Protein AF-0000000073450781 (afdb_homodimer)

Solvent-accessible surface area (backbone atoms only — not comparable to full-atom values): 22235 Å² total; per-residue (Å²): 131,86,70,31,34,36,32,37,20,53,46,70,41,28,37,28,31,41,46,32,29,33,75,70,70,45,52,30,36,38,30,20,62,45,60,67,47,31,59,68,44,42,84,43,24,74,39,59,40,73,42,83,59,77,44,72,66,52,40,57,73,73,46,50,82,68,32,46,35,39,35,38,29,43,71,89,43,60,67,59,40,52,51,40,51,47,51,42,53,73,66,58,37,76,34,39,35,34,50,43,84,46,73,68,52,39,52,53,42,51,72,71,58,53,71,38,78,40,40,42,36,44,55,41,20,38,50,50,38,49,32,63,69,55,77,37,54,45,58,81,37,57,37,44,98,53,28,31,40,41,75,41,69,34,28,73,82,40,37,79,34,30,44,51,75,63,30,46,46,82,74,37,58,22,36,67,49,26,38,37,48,95,91,39,75,42,66,58,56,52,51,78,39,68,35,44,58,69,24,34,34,32,35,37,29,38,50,70,29,44,51,51,41,54,59,67,40,90,130,84,69,31,34,35,30,38,19,52,44,70,41,29,36,28,31,42,46,31,28,33,76,70,70,44,50,30,34,38,30,20,60,47,61,67,45,31,60,69,44,42,84,44,23,76,41,59,42,71,43,84,60,80,43,70,68,51,41,58,72,73,45,50,83,69,31,45,33,38,36,39,28,42,74,91,42,60,67,61,41,52,51,40,52,46,51,42,52,74,66,57,39,76,34,40,35,34,55,41,83,45,72,68,53,40,51,53,42,51,72,72,58,53,70,39,78,38,42,43,36,43,55,41,21,38,51,49,36,50,29,63,70,56,76,36,56,46,59,80,38,56,37,44,100,55,29,30,40,41,77,41,68,34,27,72,82,41,37,77,34,29,43,51,75,64,30,46,46,81,74,36,57,22,37,66,47,26,38,36,48,97,91,39,76,41,67,58,56,52,51,79,39,68,35,43,58,67,24,34,32,33,33,37,29,38,49,72,29,44,50,51,40,54,59,68,42,91

Foldseek 3Di:
DQAEEEEEACPPVSVVVLQVCLVVVGAYEYEEQDPVSQVVSCVRHPYYDHDPADDPVVCVVVPLVRHQEYEYEHPPCLVRQLRNQLSSVVSPRNAYEYEADDDVSVVSCVVSPHPYYDDPVVVVVVQVCCCVVVVDPDGWAPPDPFKTKDKAFQAPLQAFAFCLRVVLCVPLVKDFQWKDDPNDIDGRDDRGDGDHGRIITTIIGTPVSVVVCNVVRD/DQAEEEEEACPPVSVVVLQVCLVVVGAYEYEEQDPVSQVVSCVRHPYYDHDPADDPVVCVVVPLVRHQEYEYEHDPCLVRQLVNQLSSVVSPRNAYEYEADDDVSVVSSVVSPHPYYDDPVVVVVVQVCCCVVVVDPDGWAPPDPFKTKDKAFFAPLQAFAFCLRVVLCVPQVKDFQWKDDPNDIDGRDDRGDGDHGRIITTIIGTPVSVVVCNVVRD

Structure (mmCIF, N/CA/C/O backbone):
data_AF-0000000073450781-model_v1
#
loop_
_entity.id
_entity.type
_entity.pdbx_description
1 polymer 'K+ transporter subunit peripherally bound to the cytoplasmic membrane'
#
loop_
_atom_site.group_PDB
_atom_site.id
_atom_site.type_symbol
_atom_site.label_atom_id
_atom_site.label_alt_id
_atom_site.label_comp_id
_atom_site.label_asym_id
_atom_site.label_entity_id
_atom_site.label_seq_id
_atom_site.pdbx_PDB_ins_code
_atom_site.Cartn_x
_atom_site.Cartn_y
_atom_site.Cartn_z
_atom_site.occupancy
_atom_site.B_iso_or_equiv
_atom_site.auth_seq_id
_atom_site.auth_comp_id
_atom_site.auth_asym_id
_atom_site.auth_atom_id
_atom_site.pdbx_PDB_model_num
ATOM 1 N N . MET A 1 1 ? -25.062 7.363 -5.98 1 47.47 1 MET A N 1
ATOM 2 C CA . MET A 1 1 ? -25.375 5.957 -6.227 1 47.47 1 MET A CA 1
ATOM 3 C C . MET A 1 1 ? -24.188 5.066 -5.875 1 47.47 1 MET A C 1
ATOM 5 O O . MET A 1 1 ? -23.047 5.504 -5.938 1 47.47 1 MET A O 1
ATOM 9 N N . GLN A 1 2 ? -24.422 3.912 -5.168 1 66.62 2 GLN A N 1
ATOM 10 C CA . GLN A 1 2 ? -23.359 3.025 -4.719 1 66.62 2 GLN A CA 1
ATOM 11 C C . GLN A 1 2 ? -22.578 2.459 -5.902 1 66.62 2 GLN A C 1
ATOM 13 O O . GLN A 1 2 ? -23.172 2.016 -6.887 1 66.62 2 GLN A O 1
ATOM 18 N N . LYS A 1 3 ? -21.344 2.703 -6.012 1 81.88 3 LYS A N 1
ATOM 19 C CA . LYS A 1 3 ? -20.516 2.217 -7.113 1 81.88 3 LYS A CA 1
ATOM 20 C C . LYS A 1 3 ? -20.562 0.693 -7.203 1 81.88 3 LYS A C 1
ATOM 22 O O . LYS A 1 3 ? -20.75 0.012 -6.191 1 81.88 3 LYS A O 1
ATOM 27 N N . SER A 1 4 ? -20.656 0.251 -8.461 1 90.31 4 SER A N 1
ATOM 28 C CA . SER A 1 4 ? -20.688 -1.185 -8.719 1 90.31 4 SER A CA 1
ATOM 29 C C . SER A 1 4 ? -19.312 -1.693 -9.18 1 90.31 4 SER A C 1
ATOM 31 O O . SER A 1 4 ? -18.641 -1.043 -9.977 1 90.31 4 SER A O 1
ATOM 33 N N . TYR A 1 5 ? -18.984 -2.861 -8.617 1 95.25 5 TYR A N 1
ATOM 34 C CA . TYR A 1 5 ? -17.672 -3.43 -8.906 1 95.25 5 TYR A CA 1
ATOM 35 C C . TYR A 1 5 ? -17.812 -4.84 -9.477 1 95.25 5 TYR A C 1
ATOM 37 O O . TYR A 1 5 ? -18.734 -5.578 -9.117 1 95.25 5 TYR A O 1
ATOM 45 N N . ALA A 1 6 ? -16.891 -5.145 -10.398 1 96.44 6 ALA A N 1
ATOM 46 C CA . ALA A 1 6 ? -16.781 -6.504 -10.93 1 96.44 6 ALA A CA 1
ATOM 47 C C . ALA A 1 6 ? -15.344 -7.004 -10.883 1 96.44 6 ALA A C 1
ATOM 49 O O . ALA A 1 6 ? -14.406 -6.25 -11.172 1 96.44 6 ALA A O 1
ATOM 50 N N . VAL A 1 7 ? -15.188 -8.266 -10.477 1 97.44 7 VAL A N 1
ATOM 51 C CA . VAL A 1 7 ? -13.859 -8.883 -10.422 1 97.44 7 VAL A CA 1
ATOM 52 C C . VAL A 1 7 ? -13.836 -10.125 -11.305 1 97.44 7 VAL A C 1
ATOM 54 O O . VAL A 1 7 ? -14.547 -11.102 -11.039 1 97.44 7 VAL A O 1
ATOM 57 N N . PHE A 1 8 ? -12.977 -10.016 -12.375 1 97.12 8 PHE A N 1
ATOM 58 C CA . PHE A 1 8 ? -12.773 -11.148 -13.266 1 97.12 8 PHE A CA 1
ATOM 59 C C . PHE A 1 8 ? -11.547 -11.953 -12.844 1 97.12 8 PHE A C 1
ATOM 61 O O . PHE A 1 8 ? -10.414 -11.477 -12.945 1 97.12 8 PHE A O 1
ATOM 68 N N . GLY A 1 9 ? -11.75 -13.211 -12.484 1 96.25 9 GLY A N 1
ATOM 69 C CA . GLY A 1 9 ? -10.695 -14.023 -11.906 1 96.25 9 GLY A CA 1
ATOM 70 C C . GLY A 1 9 ? -10.688 -14 -10.391 1 96.25 9 GLY A C 1
ATOM 71 O O . GLY A 1 9 ? -10.359 -12.977 -9.781 1 96.25 9 GLY A O 1
ATOM 72 N N . LEU A 1 10 ? -10.992 -15.156 -9.844 1 96.5 10 LEU A N 1
ATOM 73 C CA . LEU A 1 10 ? -11.125 -15.211 -8.391 1 96.5 10 LEU A CA 1
ATOM 74 C C . LEU A 1 10 ? -10 -16.031 -7.77 1 96.5 10 LEU A C 1
ATOM 76 O O . LEU A 1 10 ? -10.25 -16.891 -6.922 1 96.5 10 LEU A O 1
ATOM 80 N N . GLY A 1 11 ? -8.844 -15.727 -8.289 1 93.69 11 GLY A N 1
ATOM 81 C CA . GLY A 1 11 ? -7.652 -16.281 -7.656 1 93.69 11 GLY A CA 1
ATOM 82 C C . GLY A 1 11 ? -7.273 -15.562 -6.375 1 93.69 11 GLY A C 1
ATOM 83 O O . GLY A 1 11 ? -8.125 -14.969 -5.711 1 93.69 11 GLY A O 1
ATOM 84 N N . GLN A 1 12 ? -6.004 -15.602 -6.027 1 91.25 12 GLN A N 1
ATOM 85 C CA . GLN A 1 12 ? -5.52 -15.039 -4.77 1 91.25 12 GLN A CA 1
ATOM 86 C C . GLN A 1 12 ? -5.789 -13.539 -4.699 1 91.25 12 GLN A C 1
ATOM 88 O O . GLN A 1 12 ? -6.332 -13.047 -3.709 1 91.25 12 GLN A O 1
ATOM 93 N N . PHE A 1 13 ? -5.48 -12.93 -5.754 1 94.31 13 PHE A N 1
ATOM 94 C CA . PHE A 1 13 ? -5.664 -11.484 -5.746 1 94.31 13 PHE A CA 1
ATOM 95 C C . PHE A 1 13 ? -7.133 -11.117 -5.938 1 94.31 13 PHE A C 1
ATOM 97 O O . PHE A 1 13 ? -7.699 -10.367 -5.141 1 94.31 13 PHE A O 1
ATOM 104 N N . GLY A 1 14 ? -7.719 -11.641 -6.98 1 96.94 14 GLY A N 1
ATOM 105 C CA . GLY A 1 14 ? -9.117 -11.352 -7.238 1 96.94 14 GLY A CA 1
ATOM 106 C C . GLY A 1 14 ? -10.031 -11.734 -6.082 1 96.94 14 GLY A C 1
ATOM 107 O O . GLY A 1 14 ? -10.93 -10.977 -5.719 1 96.94 14 GLY A O 1
ATOM 108 N N . GLY A 1 15 ? -9.789 -12.898 -5.605 1 96.5 15 GLY A N 1
ATOM 109 C CA . GLY A 1 15 ? -10.539 -13.305 -4.43 1 96.5 15 GLY A CA 1
ATOM 110 C C . GLY A 1 15 ? -10.367 -12.367 -3.254 1 96.5 15 GLY A C 1
ATOM 111 O O . GLY A 1 15 ? -11.336 -12.039 -2.566 1 96.5 15 GLY A O 1
ATOM 112 N N . SER A 1 16 ? -9.188 -11.953 -3.029 1 95.5 16 SER A N 1
ATOM 113 C CA . SER A 1 16 ? -8.906 -11.016 -1.948 1 95.5 16 SER A CA 1
ATOM 114 C C . SER A 1 16 ? -9.602 -9.68 -2.182 1 95.5 16 SER A C 1
ATOM 116 O O . SER A 1 16 ? -10.039 -9.023 -1.231 1 95.5 16 SER A O 1
ATOM 118 N N . LEU A 1 17 ? -9.688 -9.258 -3.385 1 96.12 17 LEU A N 1
ATOM 119 C CA . LEU A 1 17 ? -10.414 -8.031 -3.715 1 96.12 17 LEU A CA 1
ATOM 120 C C . LEU A 1 17 ? -11.883 -8.148 -3.33 1 96.12 17 LEU A C 1
ATOM 122 O O . LEU A 1 17 ? -12.445 -7.234 -2.719 1 96.12 17 LEU A O 1
ATOM 126 N N . VAL A 1 18 ? -12.469 -9.266 -3.719 1 97.5 18 VAL A N 1
ATOM 127 C CA . VAL A 1 18 ? -13.867 -9.508 -3.406 1 97.5 18 VAL A CA 1
ATOM 128 C C . VAL A 1 18 ? -14.086 -9.414 -1.897 1 97.5 18 VAL A C 1
ATOM 130 O O . VAL A 1 18 ? -15.008 -8.727 -1.439 1 97.5 18 VAL A O 1
ATOM 133 N N . LYS A 1 19 ? -13.219 -10.047 -1.19 1 96.06 19 LYS A N 1
ATOM 134 C CA . LYS A 1 19 ? -13.32 -10.016 0.266 1 96.06 19 LYS A CA 1
ATOM 135 C C . LYS A 1 19 ? -13.148 -8.602 0.801 1 96.06 19 LYS A C 1
ATOM 137 O O . LYS A 1 19 ? -13.859 -8.188 1.725 1 96.06 19 LYS A O 1
ATOM 142 N N . ALA A 1 20 ? -12.234 -7.906 0.259 1 91.06 20 ALA A N 1
ATOM 143 C CA . ALA A 1 20 ? -11.961 -6.543 0.71 1 91.06 20 ALA A CA 1
ATOM 144 C C . ALA A 1 20 ? -13.148 -5.629 0.438 1 91.06 20 ALA A C 1
ATOM 146 O O . ALA A 1 20 ? -13.523 -4.82 1.29 1 91.06 20 ALA A O 1
ATOM 147 N N . PHE A 1 21 ? -13.773 -5.695 -0.706 1 92.12 21 PHE A N 1
ATOM 148 C CA . PHE A 1 21 ? -14.953 -4.891 -1.027 1 92.12 21 PHE A CA 1
ATOM 149 C C . PHE A 1 21 ? -16.125 -5.25 -0.117 1 92.12 21 PHE A C 1
ATOM 151 O O . PHE A 1 21 ? -16.844 -4.371 0.348 1 92.12 21 PHE A O 1
ATOM 158 N N . HIS A 1 22 ? -16.25 -6.539 0.07 1 93.69 22 HIS A N 1
ATOM 159 C CA . HIS A 1 22 ? -17.281 -7.008 0.983 1 93.69 22 HIS A CA 1
ATOM 160 C C . HIS A 1 22 ? -17.109 -6.395 2.369 1 93.69 22 HIS A C 1
ATOM 162 O O . HIS A 1 22 ? -18.094 -5.922 2.965 1 93.69 22 HIS A O 1
ATOM 168 N N . ALA A 1 23 ? -15.914 -6.453 2.863 1 86.62 23 ALA A N 1
ATOM 169 C CA . ALA A 1 23 ? -15.602 -5.918 4.188 1 86.62 23 ALA A CA 1
ATOM 170 C C . ALA A 1 23 ? -15.938 -4.434 4.27 1 86.62 23 ALA A C 1
ATOM 172 O O . ALA A 1 23 ? -16.25 -3.922 5.348 1 86.62 23 ALA A O 1
ATOM 173 N N . LYS A 1 24 ? -15.945 -3.787 3.148 1 77.94 24 LYS A N 1
ATOM 174 C CA . LYS A 1 24 ? -16.25 -2.357 3.092 1 77.94 24 LYS A CA 1
ATOM 175 C C . LYS A 1 24 ? -17.719 -2.117 2.82 1 77.94 24 LYS A C 1
ATOM 177 O O . LYS A 1 24 ? -18.156 -0.969 2.709 1 77.94 24 LYS A O 1
ATOM 182 N N . GLY A 1 25 ? -18.438 -3.139 2.572 1 87.31 25 GLY A N 1
ATOM 183 C CA . GLY A 1 25 ? -19.859 -3.051 2.334 1 87.31 25 GLY A CA 1
ATOM 184 C C . GLY A 1 25 ? -20.219 -2.693 0.902 1 87.31 25 GLY A C 1
ATOM 185 O O . GLY A 1 25 ? -21.328 -2.229 0.623 1 87.31 25 GLY A O 1
ATOM 186 N N . ALA A 1 26 ? -19.297 -2.871 0.037 1 87.44 26 ALA A N 1
ATOM 187 C CA . ALA A 1 26 ? -19.531 -2.547 -1.369 1 87.44 26 ALA A CA 1
ATOM 188 C C . ALA A 1 26 ? -20.078 -3.75 -2.129 1 87.44 26 ALA A C 1
ATOM 190 O O . ALA A 1 26 ? -19.75 -4.895 -1.814 1 87.44 26 ALA A O 1
ATOM 191 N N . GLU A 1 27 ? -20.859 -3.471 -3.113 1 91.38 27 GLU A N 1
ATOM 192 C CA . GLU A 1 27 ? -21.375 -4.531 -3.979 1 91.38 27 GLU A CA 1
ATOM 193 C C . GLU A 1 27 ? -20.328 -4.941 -5.02 1 91.38 27 GLU A C 1
ATOM 195 O O . GLU A 1 27 ? -19.766 -4.09 -5.711 1 91.38 27 GLU A O 1
ATOM 200 N N . VAL A 1 28 ? -20.203 -6.258 -5.074 1 95.69 28 VAL A N 1
ATOM 201 C CA . VAL A 1 28 ? -19.156 -6.723 -5.996 1 95.69 28 VAL A CA 1
ATOM 202 C C . VAL A 1 28 ? -19.625 -7.992 -6.699 1 95.69 28 VAL A C 1
ATOM 204 O O . VAL A 1 28 ? -20.25 -8.867 -6.078 1 95.69 28 VAL A O 1
ATOM 207 N N . LEU A 1 29 ? -19.438 -7.992 -8 1 96.25 29 LEU A N 1
ATOM 208 C CA . LEU A 1 29 ? -19.688 -9.156 -8.844 1 96.25 29 LEU A CA 1
ATOM 209 C C . LEU A 1 29 ? -18.391 -9.93 -9.086 1 96.25 29 LEU A C 1
ATOM 211 O O . LEU A 1 29 ? -17.391 -9.352 -9.508 1 96.25 29 LEU A O 1
ATOM 215 N N . GLY A 1 30 ? -18.438 -11.242 -8.711 1 96.69 30 GLY A N 1
ATOM 216 C CA . GLY A 1 30 ? -17.281 -12.094 -8.953 1 96.69 30 GLY A CA 1
ATOM 217 C C . GLY A 1 30 ? -17.5 -13.078 -10.094 1 96.69 30 GLY A C 1
ATOM 218 O O . GLY A 1 30 ? -18.531 -13.734 -10.172 1 96.69 30 GLY A O 1
ATOM 219 N N . ILE A 1 31 ? -16.484 -13.133 -11.008 1 96.31 31 ILE A N 1
ATOM 220 C CA . ILE A 1 31 ? -16.594 -14.023 -12.156 1 96.31 31 ILE A CA 1
ATOM 221 C C . ILE A 1 31 ? -15.352 -14.914 -12.242 1 96.31 31 ILE A C 1
ATOM 223 O O . ILE A 1 31 ? -14.227 -14.438 -12.086 1 96.31 31 ILE A O 1
ATOM 227 N N . ASP A 1 32 ? -15.555 -16.219 -12.43 1 95.88 32 ASP A N 1
ATOM 228 C CA . ASP A 1 32 ? -14.461 -17.156 -12.633 1 95.88 32 ASP A CA 1
ATOM 229 C C . ASP A 1 32 ? -14.93 -18.375 -13.422 1 95.88 32 ASP A C 1
ATOM 231 O O . ASP A 1 32 ? -16.125 -18.688 -13.438 1 95.88 32 ASP A O 1
ATOM 235 N N . LYS A 1 33 ? -13.969 -18.969 -14.039 1 93.94 33 LYS A N 1
ATOM 236 C CA . LYS A 1 33 ? -14.297 -20.188 -14.766 1 93.94 33 LYS A CA 1
ATOM 237 C C . LYS A 1 33 ? -14.367 -21.391 -13.828 1 93.94 33 LYS A C 1
ATOM 239 O O . LYS A 1 33 ? -14.984 -22.406 -14.164 1 93.94 33 LYS A O 1
ATOM 244 N N . SER A 1 34 ? -13.703 -21.297 -12.734 1 95 34 SER A N 1
ATOM 245 C CA . SER A 1 34 ? -13.68 -22.391 -11.766 1 95 34 SER A CA 1
ATOM 246 C C . SER A 1 34 ? -14.906 -22.359 -10.867 1 95 34 SER A C 1
ATOM 248 O O . SER A 1 34 ? -15.086 -21.422 -10.086 1 95 34 SER A O 1
ATOM 250 N N . GLU A 1 35 ? -15.664 -23.406 -10.867 1 95 35 GLU A N 1
ATOM 251 C CA . GLU A 1 35 ? -16.828 -23.516 -10 1 95 35 GLU A CA 1
ATOM 252 C C . GLU A 1 35 ? -16.438 -23.5 -8.531 1 95 35 GLU A C 1
ATOM 254 O O . GLU A 1 35 ? -17.156 -22.953 -7.688 1 95 35 GLU A O 1
ATOM 259 N N . GLU A 1 36 ? -15.367 -24.078 -8.312 1 96.19 36 GLU A N 1
ATOM 260 C CA . GLU A 1 36 ? -14.859 -24.125 -6.941 1 96.19 36 GLU A CA 1
ATOM 261 C C . GLU A 1 36 ? -14.602 -22.719 -6.398 1 96.19 36 GLU A C 1
ATOM 263 O O . GLU A 1 36 ? -15.008 -22.406 -5.277 1 96.19 36 GLU A O 1
ATOM 268 N N . LYS A 1 37 ? -14.023 -21.938 -7.195 1 95.12 37 LYS A N 1
ATOM 269 C CA . LYS A 1 37 ? -13.711 -20.578 -6.777 1 95.12 37 LYS A CA 1
ATOM 270 C C . LYS A 1 37 ? -14.977 -19.734 -6.656 1 95.12 37 LYS A C 1
ATOM 272 O O . LYS A 1 37 ? -15.125 -18.953 -5.707 1 95.12 37 LYS A O 1
ATOM 277 N N . VAL A 1 38 ? -15.844 -19.891 -7.605 1 96.31 38 VAL A N 1
ATOM 278 C CA . VAL A 1 38 ? -17.109 -19.172 -7.586 1 96.31 38 VAL A CA 1
ATOM 279 C C . VAL A 1 38 ? -17.859 -19.484 -6.289 1 96.31 38 VAL A C 1
ATOM 281 O O . VAL A 1 38 ? -18.375 -18.578 -5.629 1 96.31 38 VAL A O 1
ATOM 284 N N . ASN A 1 39 ? -17.844 -20.719 -5.93 1 96.31 39 ASN A N 1
ATOM 285 C CA . ASN A 1 39 ? -18.531 -21.141 -4.715 1 96.31 39 ASN A CA 1
ATOM 286 C C . ASN A 1 39 ? -17.844 -20.594 -3.465 1 96.31 39 ASN A C 1
ATOM 288 O O . ASN A 1 39 ? -18.516 -20.172 -2.52 1 96.31 39 ASN A O 1
ATOM 292 N N . GLU A 1 40 ? -16.625 -20.625 -3.512 1 95.56 40 GLU A N 1
ATOM 293 C CA . GLU A 1 40 ? -15.82 -20.172 -2.373 1 95.56 40 GLU A CA 1
ATOM 294 C C . GLU A 1 40 ? -16.109 -18.703 -2.037 1 95.56 40 GLU A C 1
ATOM 296 O O . GLU A 1 40 ? -16.219 -18.344 -0.864 1 95.56 40 GLU A O 1
ATOM 301 N N . TYR A 1 41 ? -16.297 -17.922 -3.055 1 96.56 41 TYR A N 1
ATOM 302 C CA . TYR A 1 41 ? -16.391 -16.484 -2.809 1 96.56 41 TYR A CA 1
ATOM 303 C C . TYR A 1 41 ? -17.828 -15.992 -2.908 1 96.56 41 TYR A C 1
ATOM 305 O O . TYR A 1 41 ? -18.094 -14.797 -2.785 1 96.56 41 TYR A O 1
ATOM 313 N N . SER A 1 42 ? -18.781 -16.922 -3.072 1 95.94 42 SER A N 1
ATOM 314 C CA . SER A 1 42 ? -20.203 -16.578 -3.193 1 95.94 42 SER A CA 1
ATOM 315 C C . SER A 1 42 ? -20.734 -15.945 -1.907 1 95.94 42 SER A C 1
ATOM 317 O O . SER A 1 42 ? -21.672 -15.156 -1.94 1 95.94 42 SER A O 1
ATOM 319 N N . THR A 1 43 ? -20.047 -16.219 -0.799 1 95.25 43 THR A N 1
ATOM 320 C CA . THR A 1 43 ? -20.484 -15.703 0.488 1 95.25 43 THR A CA 1
ATOM 321 C C . THR A 1 43 ? -20.031 -14.266 0.676 1 95.25 43 THR A C 1
ATOM 323 O O . THR A 1 43 ? -20.578 -13.539 1.51 1 95.25 43 THR A O 1
ATOM 326 N N . TYR A 1 44 ? -19.109 -13.898 -0.096 1 95.94 44 TYR A N 1
ATOM 327 C CA . TYR A 1 44 ? -18.547 -12.555 0.053 1 95.94 44 TYR A CA 1
ATOM 328 C C . TYR A 1 44 ? -19.031 -11.633 -1.057 1 95.94 44 TYR A C 1
ATOM 330 O O . TYR A 1 44 ? -19.266 -10.445 -0.83 1 95.94 44 TYR A O 1
ATOM 338 N N . ALA A 1 45 ? -19.266 -12.172 -2.176 1 95.56 45 ALA A N 1
ATOM 339 C CA . ALA A 1 45 ? -19.719 -11.391 -3.324 1 95.56 45 ALA A CA 1
ATOM 340 C C . ALA A 1 45 ? -21.234 -11.188 -3.289 1 95.56 45 ALA A C 1
ATOM 342 O O . ALA A 1 45 ? -21.969 -12.031 -2.77 1 95.56 45 ALA A O 1
ATOM 343 N N . THR A 1 46 ? -21.641 -10.055 -3.787 1 93.44 46 THR A N 1
ATOM 344 C CA . THR A 1 46 ? -23.062 -9.844 -3.955 1 93.44 46 THR A CA 1
ATOM 345 C C . THR A 1 46 ? -23.656 -10.859 -4.938 1 93.44 46 THR A C 1
ATOM 347 O O . THR A 1 46 ? -24.734 -11.398 -4.715 1 93.44 46 THR A O 1
ATOM 350 N N . TYR A 1 47 ? -22.891 -11.055 -6.023 1 93.12 47 TYR A N 1
ATOM 351 C CA . TYR A 1 47 ? -23.219 -12.062 -7.027 1 93.12 47 TYR A CA 1
ATOM 352 C C . TYR A 1 47 ? -21.953 -12.719 -7.578 1 93.12 47 TYR A C 1
ATOM 354 O O . TYR A 1 47 ? -20.891 -12.094 -7.629 1 93.12 47 TYR A O 1
ATOM 362 N N . THR A 1 48 ? -22.156 -13.984 -7.895 1 96.12 48 THR A N 1
ATOM 363 C CA . THR A 1 48 ? -21.062 -14.688 -8.562 1 96.12 48 THR A CA 1
ATOM 364 C C . THR A 1 48 ? -21.562 -15.398 -9.812 1 96.12 48 THR A C 1
ATOM 366 O O . THR A 1 48 ? -22.703 -15.859 -9.859 1 96.12 48 THR A O 1
ATOM 369 N N . ILE A 1 49 ? -20.734 -15.445 -10.82 1 94.69 49 ILE A N 1
ATOM 370 C CA . ILE A 1 49 ? -21.078 -16.109 -12.07 1 94.69 49 ILE A CA 1
ATOM 371 C C . ILE A 1 49 ? -19.938 -17.016 -12.516 1 94.69 49 ILE A C 1
ATOM 373 O O . ILE A 1 49 ? -18.781 -16.609 -12.484 1 94.69 49 ILE A O 1
ATOM 377 N N . CYS A 1 50 ? -20.266 -18.25 -12.797 1 94.88 50 CYS A N 1
ATOM 378 C CA . CYS A 1 50 ? -19.312 -19.156 -13.422 1 94.88 50 CYS A CA 1
ATOM 379 C C . CYS A 1 50 ? -19.344 -19.031 -14.938 1 94.88 50 CYS A C 1
ATOM 381 O O . CYS A 1 50 ? -20.344 -19.359 -15.57 1 94.88 50 CYS A O 1
ATOM 383 N N . ALA A 1 51 ? -18.25 -18.469 -15.469 1 89.81 51 ALA A N 1
ATOM 384 C CA . ALA A 1 51 ? -18.219 -18.266 -16.906 1 89.81 51 ALA A CA 1
ATOM 385 C C . ALA A 1 51 ? -16.891 -18.734 -17.5 1 89.81 51 ALA A C 1
ATOM 387 O O . ALA A 1 51 ? -15.82 -18.359 -17 1 89.81 51 ALA A O 1
ATOM 388 N N . ASN A 1 52 ? -16.828 -19.531 -18.422 1 77.75 52 ASN A N 1
ATOM 389 C CA . ASN A 1 52 ? -15.633 -20.078 -19.047 1 77.75 52 ASN A CA 1
ATOM 390 C C . ASN A 1 52 ? -14.977 -19.062 -19.969 1 77.75 52 ASN A C 1
ATOM 392 O O . ASN A 1 52 ? -13.75 -19.047 -20.109 1 77.75 52 ASN A O 1
ATOM 396 N N . ALA A 1 53 ? -15.969 -18.453 -20.656 1 68.19 53 ALA A N 1
ATOM 397 C CA . ALA A 1 53 ? -15.422 -17.469 -21.578 1 68.19 53 ALA A CA 1
ATOM 398 C C . ALA A 1 53 ? -15.992 -16.078 -21.297 1 68.19 53 ALA A C 1
ATOM 400 O O . ALA A 1 53 ? -17.141 -15.938 -20.891 1 68.19 53 ALA A O 1
ATOM 401 N N . VAL A 1 54 ? -15.016 -15.18 -21.359 1 78.81 54 VAL A N 1
ATOM 402 C CA . VAL A 1 54 ? -15.469 -13.797 -21.25 1 78.81 54 VAL A CA 1
ATOM 403 C C . VAL A 1 54 ? -15.57 -13.18 -22.641 1 78.81 54 VAL A C 1
ATOM 405 O O . VAL A 1 54 ? -14.633 -12.531 -23.109 1 78.81 54 VAL A O 1
ATOM 408 N N . ASP A 1 55 ? -16.672 -13.562 -23.328 1 87.25 55 ASP A N 1
ATOM 409 C CA . ASP A 1 55 ? -16.922 -12.938 -24.625 1 87.25 55 ASP A CA 1
ATOM 410 C C . ASP A 1 55 ? -17.984 -11.844 -24.5 1 87.25 55 ASP A C 1
ATOM 412 O O . ASP A 1 55 ? -18.516 -11.609 -23.406 1 87.25 55 ASP A O 1
ATOM 416 N N . GLU A 1 56 ? -18.141 -11.211 -25.609 1 89.88 56 GLU A N 1
ATOM 417 C CA . GLU A 1 56 ? -19.047 -10.062 -25.609 1 89.88 56 GLU A CA 1
ATOM 418 C C . GLU A 1 56 ? -20.438 -10.445 -25.141 1 89.88 56 GLU A C 1
ATOM 420 O O . GLU A 1 56 ? -21.062 -9.727 -24.359 1 89.88 56 GLU A O 1
ATOM 425 N N . LYS A 1 57 ? -20.859 -11.555 -25.625 1 89.38 57 LYS A N 1
ATOM 426 C CA . LYS A 1 57 ? -22.188 -12.023 -25.266 1 89.38 57 LYS A CA 1
ATOM 427 C C . LYS A 1 57 ? -22.312 -12.266 -23.766 1 89.38 57 LYS A C 1
ATOM 429 O O . LYS A 1 57 ? -23.281 -11.836 -23.141 1 89.38 57 LYS A O 1
ATOM 434 N N . THR A 1 58 ? -21.391 -12.922 -23.266 1 89.62 58 THR A N 1
ATOM 435 C CA . THR A 1 58 ? -21.359 -13.219 -21.844 1 89.62 58 THR A CA 1
ATOM 436 C C . THR A 1 58 ? -21.328 -11.938 -21.016 1 89.62 58 THR A C 1
ATOM 438 O O . THR A 1 58 ? -22.047 -11.805 -20.031 1 89.62 58 THR A O 1
ATOM 441 N N . LEU A 1 59 ? -20.578 -10.984 -21.406 1 91.88 59 LEU A N 1
ATOM 442 C CA . LEU A 1 59 ? -20.438 -9.719 -20.688 1 91.88 59 LEU A CA 1
ATOM 443 C C . LEU A 1 59 ? -21.734 -8.938 -20.703 1 91.88 59 LEU A C 1
ATOM 445 O O . LEU A 1 59 ? -22.125 -8.344 -19.703 1 91.88 59 LEU A O 1
ATOM 449 N N . LYS A 1 60 ? -22.375 -9 -21.828 1 90.38 60 LYS A N 1
ATOM 450 C CA . LYS A 1 60 ? -23.672 -8.328 -21.922 1 90.38 60 LYS A CA 1
ATOM 451 C C . LYS A 1 60 ? -24.688 -8.977 -21 1 90.38 60 LYS A C 1
ATOM 453 O O . LYS A 1 60 ? -25.453 -8.281 -20.328 1 90.38 60 LYS A O 1
ATOM 458 N N . GLN A 1 61 ? -24.641 -10.211 -20.953 1 87.75 61 GLN A N 1
ATOM 459 C CA . GLN A 1 61 ? -25.578 -10.969 -20.141 1 87.75 61 GLN A CA 1
ATOM 460 C C . GLN A 1 61 ? -25.391 -10.672 -18.656 1 87.75 61 GLN A C 1
ATOM 462 O O . GLN A 1 61 ? -26.344 -10.625 -17.891 1 87.75 61 GLN A O 1
ATOM 467 N N . ILE A 1 62 ? -24.219 -10.445 -18.266 1 86.38 62 ILE A N 1
ATOM 468 C CA . ILE A 1 62 ? -23.891 -10.227 -16.859 1 86.38 62 ILE A CA 1
ATOM 469 C C . ILE A 1 62 ? -24.219 -8.789 -16.484 1 86.38 62 ILE A C 1
ATOM 471 O O . ILE A 1 62 ? -24.344 -8.477 -15.289 1 86.38 62 ILE A O 1
ATOM 475 N N . GLY A 1 63 ? -24.438 -7.883 -17.422 1 88 63 GLY A N 1
ATOM 476 C CA . GLY A 1 63 ? -24.781 -6.496 -17.141 1 88 63 GLY A CA 1
ATOM 477 C C . GLY A 1 63 ? -23.562 -5.617 -16.906 1 88 63 GLY A C 1
ATOM 478 O O . GLY A 1 63 ? -23.547 -4.816 -15.977 1 88 63 GLY A O 1
ATOM 479 N N . ILE A 1 64 ? -22.594 -5.758 -17.719 1 90 64 ILE A N 1
ATOM 480 C CA . ILE A 1 64 ? -21.312 -5.07 -17.531 1 90 64 ILE A CA 1
ATOM 481 C C . ILE A 1 64 ? -21.516 -3.566 -17.703 1 90 64 ILE A C 1
ATOM 483 O O . ILE A 1 64 ? -20.703 -2.771 -17.219 1 90 64 ILE A O 1
ATOM 487 N N . ARG A 1 65 ? -22.609 -3.213 -18.391 1 88.12 65 ARG A N 1
ATOM 488 C CA . ARG A 1 65 ? -22.891 -1.808 -18.656 1 88.12 65 ARG A CA 1
ATOM 489 C C . ARG A 1 65 ? -23.156 -1.047 -17.359 1 88.12 65 ARG A C 1
ATOM 491 O O . ARG A 1 65 ? -23.031 0.177 -17.312 1 88.12 65 ARG A O 1
ATOM 498 N N . ASN A 1 66 ? -23.484 -1.742 -16.344 1 89.69 66 ASN A N 1
ATOM 499 C CA . ASN A 1 66 ? -23.828 -1.117 -15.078 1 89.69 66 ASN A CA 1
ATOM 500 C C . ASN A 1 66 ? -22.656 -1.142 -14.102 1 89.69 66 ASN A C 1
ATOM 502 O O . ASN A 1 66 ? -22.781 -0.736 -12.945 1 89.69 66 ASN A O 1
ATOM 506 N N . ILE A 1 67 ? -21.578 -1.57 -14.555 1 93.62 67 ILE A N 1
ATOM 507 C CA . ILE A 1 67 ? -20.391 -1.681 -13.703 1 93.62 67 ILE A CA 1
ATOM 508 C C . ILE A 1 67 ? -19.578 -0.399 -13.805 1 93.62 67 ILE A C 1
ATOM 510 O O . ILE A 1 67 ? -19.297 0.087 -14.898 1 93.62 67 ILE A O 1
ATOM 514 N N . ASP A 1 68 ? -19.219 0.096 -12.664 1 93.62 68 ASP A N 1
ATOM 515 C CA . ASP A 1 68 ? -18.438 1.323 -12.625 1 93.62 68 ASP A CA 1
ATOM 516 C C . ASP A 1 68 ? -16.938 1.014 -12.664 1 93.62 68 ASP A C 1
ATOM 518 O O . ASP A 1 68 ? -16.156 1.79 -13.203 1 93.62 68 ASP A O 1
ATOM 522 N N . HIS A 1 69 ? -16.547 -0.03 -12.016 1 95.25 69 HIS A N 1
ATOM 523 C CA . HIS A 1 69 ? -15.148 -0.395 -11.867 1 95.25 69 HIS A CA 1
ATOM 524 C C . HIS A 1 69 ? -14.953 -1.898 -12.031 1 95.25 69 HIS A C 1
ATOM 526 O O . HIS A 1 69 ? -15.477 -2.686 -11.242 1 95.25 69 HIS A O 1
ATOM 532 N N . ALA A 1 70 ? -14.148 -2.24 -13.055 1 97.12 70 ALA A N 1
ATOM 533 C CA . ALA A 1 70 ? -13.875 -3.652 -13.312 1 97.12 70 ALA A CA 1
ATOM 534 C C . ALA A 1 70 ? -12.414 -3.994 -13.023 1 97.12 70 ALA A C 1
ATOM 536 O O . ALA A 1 70 ? -11.516 -3.227 -13.367 1 97.12 70 ALA A O 1
ATOM 537 N N . PHE A 1 71 ? -12.234 -5.133 -12.391 1 97.69 71 PHE A N 1
ATOM 538 C CA . PHE A 1 71 ? -10.906 -5.664 -12.117 1 97.69 71 PHE A CA 1
ATOM 539 C C . PHE A 1 71 ? -10.68 -6.969 -12.875 1 97.69 71 PHE A C 1
ATOM 541 O O . PHE A 1 71 ? -11.477 -7.902 -12.758 1 97.69 71 PHE A O 1
ATOM 548 N N . VAL A 1 72 ? -9.586 -7.016 -13.656 1 97.69 72 VAL A N 1
ATOM 549 C CA . VAL A 1 72 ? -9.227 -8.234 -14.375 1 97.69 72 VAL A CA 1
ATOM 550 C C . VAL A 1 72 ? -7.992 -8.867 -13.742 1 97.69 72 VAL A C 1
ATOM 552 O O . VAL A 1 72 ? -6.906 -8.289 -13.773 1 97.69 72 VAL A O 1
ATOM 555 N N . SER A 1 73 ? -8.172 -10 -13.188 1 96.62 73 SER A N 1
ATOM 556 C CA . SER A 1 73 ? -7.09 -10.641 -12.445 1 96.62 73 SER A CA 1
ATOM 557 C C . SER A 1 73 ? -7 -12.125 -12.766 1 96.62 73 SER A C 1
ATOM 559 O O . SER A 1 73 ? -6.957 -12.961 -11.859 1 96.62 73 SER A O 1
ATOM 561 N N . PHE A 1 74 ? -6.773 -12.391 -14.055 1 90.19 74 PHE A N 1
ATOM 562 C CA . PHE A 1 74 ? -6.617 -13.781 -14.461 1 90.19 74 PHE A CA 1
ATOM 563 C C . PHE A 1 74 ? -5.195 -14.266 -14.203 1 90.19 74 PHE A C 1
ATOM 565 O O . PHE A 1 74 ? -4.246 -13.477 -14.258 1 90.19 74 PHE A O 1
ATOM 572 N N . GLY A 1 75 ? -4.977 -15.086 -13.336 1 78.12 75 GLY A N 1
ATOM 573 C CA . GLY A 1 75 ? -3.711 -15.727 -13.008 1 78.12 75 GLY A CA 1
ATOM 574 C C . GLY A 1 75 ? -2.771 -15.828 -14.195 1 78.12 75 GLY A C 1
ATOM 575 O O . GLY A 1 75 ? -2.434 -14.812 -14.82 1 78.12 75 GLY A O 1
ATOM 576 N N . ASP A 1 76 ? -2.617 -16.906 -14.688 1 82.62 76 ASP A N 1
ATOM 577 C CA . ASP A 1 76 ? -1.582 -17.219 -15.672 1 82.62 76 ASP A CA 1
ATOM 578 C C . ASP A 1 76 ? -2.143 -17.188 -17.094 1 82.62 76 ASP A C 1
ATOM 580 O O . ASP A 1 76 ? -1.43 -17.484 -18.047 1 82.62 76 ASP A O 1
ATOM 584 N N . ASP A 1 77 ? -3.354 -16.719 -17.281 1 91.75 77 ASP A N 1
ATOM 585 C CA . ASP A 1 77 ? -3.951 -16.688 -18.609 1 91.75 77 ASP A CA 1
ATOM 586 C C . ASP A 1 77 ? -3.875 -15.289 -19.219 1 91.75 77 ASP A C 1
ATOM 588 O O . ASP A 1 77 ? -4.859 -14.547 -19.188 1 91.75 77 ASP A O 1
ATOM 592 N N . ILE A 1 78 ? -2.805 -15.016 -19.828 1 93.12 78 ILE A N 1
ATOM 593 C CA . ILE A 1 78 ? -2.5 -13.695 -20.359 1 93.12 78 ILE A CA 1
ATOM 594 C C . ILE A 1 78 ? -3.475 -13.352 -21.484 1 93.12 78 ILE A C 1
ATOM 596 O O . ILE A 1 78 ? -3.961 -12.227 -21.578 1 93.12 78 ILE A O 1
ATOM 600 N N . GLU A 1 79 ? -3.73 -14.336 -22.312 1 92.5 79 GLU A N 1
ATOM 601 C CA . GLU A 1 79 ? -4.645 -14.102 -23.422 1 92.5 79 GLU A CA 1
ATOM 602 C C . GLU A 1 79 ? -6.023 -13.68 -22.922 1 92.5 79 GLU A C 1
ATOM 604 O O . GLU A 1 79 ? -6.582 -12.688 -23.406 1 92.5 79 GLU A O 1
ATOM 609 N N . ALA A 1 80 ? -6.551 -14.406 -22 1 94 80 ALA A N 1
ATOM 610 C CA . ALA A 1 80 ? -7.859 -14.078 -21.438 1 94 80 ALA A CA 1
ATOM 611 C C . ALA A 1 80 ? -7.852 -12.695 -20.797 1 94 80 ALA A C 1
ATOM 613 O O . ALA A 1 80 ? -8.836 -11.953 -20.875 1 94 80 ALA A O 1
ATOM 614 N N . SER A 1 81 ? -6.777 -12.383 -20.109 1 95.88 81 SER A N 1
ATOM 615 C CA . SER A 1 81 ? -6.637 -11.094 -19.453 1 95.88 81 SER A CA 1
ATOM 616 C C . SER A 1 81 ? -6.684 -9.945 -20.453 1 95.88 81 SER A C 1
ATOM 618 O O . SER A 1 81 ? -7.426 -8.984 -20.266 1 95.88 81 SER A O 1
ATOM 620 N N . ILE A 1 82 ? -5.984 -10.117 -21.562 1 96.19 82 ILE A N 1
ATOM 621 C CA . ILE A 1 82 ? -5.902 -9.094 -22.594 1 96.19 82 ILE A CA 1
ATOM 622 C C . ILE A 1 82 ? -7.262 -8.93 -23.281 1 96.19 82 ILE A C 1
ATOM 624 O O . ILE A 1 82 ? -7.766 -7.816 -23.422 1 96.19 82 ILE A O 1
ATOM 628 N N . LEU A 1 83 ? -7.859 -10.008 -23.609 1 95.19 83 LEU A N 1
ATOM 629 C CA . LEU A 1 83 ? -9.125 -9.984 -24.344 1 95.19 83 LEU A CA 1
ATOM 630 C C . LEU A 1 83 ? -10.234 -9.391 -23.484 1 95.19 83 LEU A C 1
ATOM 632 O O . LEU A 1 83 ? -11.016 -8.562 -23.953 1 95.19 83 LEU A O 1
ATOM 636 N N . THR A 1 84 ? -10.32 -9.82 -22.266 1 96 84 THR A N 1
ATOM 637 C CA . THR A 1 84 ? -11.344 -9.312 -21.359 1 96 84 THR A CA 1
ATOM 638 C C . THR A 1 84 ? -11.172 -7.809 -21.125 1 96 84 THR A C 1
ATOM 640 O O . THR A 1 84 ? -12.148 -7.055 -21.188 1 96 84 THR A O 1
ATOM 643 N N . SER A 1 85 ? -9.945 -7.402 -20.922 1 97 85 SER A N 1
ATOM 644 C CA . SER A 1 85 ? -9.68 -5.98 -20.719 1 97 85 SER A CA 1
ATOM 645 C C . SER A 1 85 ? -10.094 -5.164 -21.938 1 97 85 SER A C 1
ATOM 647 O O . SER A 1 85 ? -10.734 -4.121 -21.812 1 97 85 SER A O 1
ATOM 649 N N . LEU A 1 86 ? -9.719 -5.676 -23.078 1 96.75 86 LEU A N 1
ATOM 650 C CA . LEU A 1 86 ? -10.062 -5 -24.328 1 96.75 86 LEU A CA 1
ATOM 651 C C . LEU A 1 86 ? -11.578 -4.855 -24.469 1 96.75 86 LEU A C 1
ATOM 653 O O . LEU A 1 86 ? -12.078 -3.768 -24.781 1 96.75 86 LEU A O 1
ATOM 657 N N . LEU A 1 87 ? -12.297 -5.922 -24.25 1 96.44 87 LEU A N 1
ATOM 658 C CA . LEU A 1 87 ? -13.75 -5.918 -24.391 1 96.44 87 LEU A CA 1
ATOM 659 C C . LEU A 1 87 ? -14.391 -4.953 -23.406 1 96.44 87 LEU A C 1
ATOM 661 O O . LEU A 1 87 ? -15.328 -4.23 -23.75 1 96.44 87 LEU A O 1
ATOM 665 N N . LEU A 1 88 ? -13.93 -4.938 -22.203 1 96.75 88 LEU A N 1
ATOM 666 C CA . LEU A 1 88 ? -14.477 -4.051 -21.172 1 96.75 88 LEU A CA 1
ATOM 667 C C . LEU A 1 88 ? -14.297 -2.59 -21.562 1 96.75 88 LEU A C 1
ATOM 669 O O . LEU A 1 88 ? -15.211 -1.782 -21.406 1 96.75 88 LEU A O 1
ATOM 673 N N . ILE A 1 89 ? -13.141 -2.295 -22.078 1 96.56 89 ILE A N 1
ATOM 674 C CA . ILE A 1 89 ? -12.844 -0.933 -22.516 1 96.56 89 ILE A CA 1
ATOM 675 C C . ILE A 1 89 ? -13.75 -0.558 -23.672 1 96.56 89 ILE A C 1
ATOM 677 O O . ILE A 1 89 ? -14.367 0.511 -23.672 1 96.56 89 ILE A O 1
ATOM 681 N N . GLU A 1 90 ? -13.852 -1.438 -24.578 1 95.31 90 GLU A N 1
ATOM 682 C CA . GLU A 1 90 ? -14.664 -1.186 -25.75 1 95.31 90 GLU A CA 1
ATOM 683 C C . GLU A 1 90 ? -16.141 -1.014 -25.391 1 95.31 90 GLU A C 1
ATOM 685 O O . GLU A 1 90 ? -16.859 -0.259 -26.031 1 95.31 90 GLU A O 1
ATOM 690 N N . MET A 1 91 ? -16.531 -1.658 -24.391 1 95.5 91 MET A N 1
ATOM 691 C CA . MET A 1 91 ? -17.922 -1.614 -23.984 1 95.5 91 MET A CA 1
ATOM 692 C C . MET A 1 91 ? -18.188 -0.411 -23.078 1 95.5 91 MET A C 1
ATOM 694 O O . MET A 1 91 ? -19.328 -0.194 -22.641 1 95.5 91 MET A O 1
ATOM 698 N N . GLY A 1 92 ? -17.172 0.288 -22.703 1 95.06 92 GLY A N 1
ATOM 699 C CA . GLY A 1 92 ? -17.344 1.589 -22.078 1 95.06 92 GLY A CA 1
ATOM 700 C C . GLY A 1 92 ? -17.328 1.527 -20.562 1 95.06 92 GLY A C 1
ATOM 701 O O . GLY A 1 92 ? -17.859 2.412 -19.891 1 95.06 92 GLY A O 1
ATOM 702 N N . VAL A 1 93 ? -16.797 0.502 -19.969 1 95.88 93 VAL A N 1
ATOM 703 C CA . VAL A 1 93 ? -16.641 0.481 -18.516 1 95.88 93 VAL A CA 1
ATOM 704 C C . VAL A 1 93 ? -15.742 1.636 -18.078 1 95.88 93 VAL A C 1
ATOM 706 O O . VAL A 1 93 ? -14.633 1.804 -18.594 1 95.88 93 VAL A O 1
ATOM 709 N N . PRO A 1 94 ? -16.203 2.412 -17.141 1 94.75 94 PRO A N 1
ATOM 710 C CA . PRO A 1 94 ? -15.492 3.648 -16.812 1 94.75 94 PRO A CA 1
ATOM 711 C C . PRO A 1 94 ? -14.086 3.396 -16.281 1 94.75 94 PRO A C 1
ATOM 713 O O . PRO A 1 94 ? -13.156 4.141 -16.609 1 94.75 94 PRO A O 1
ATOM 716 N N . LYS A 1 95 ? -13.898 2.42 -15.422 1 94.38 95 LYS A N 1
ATOM 717 C CA . LYS A 1 95 ? -12.602 2.088 -14.836 1 94.38 95 LYS A CA 1
ATOM 718 C C . LYS A 1 95 ? -12.297 0.602 -15 1 94.38 95 LYS A C 1
ATOM 720 O O . LYS A 1 95 ? -13.055 -0.25 -14.531 1 94.38 95 LYS A O 1
ATOM 725 N N . VAL A 1 96 ? -11.195 0.404 -15.688 1 97.12 96 VAL A N 1
ATOM 726 C CA . VAL A 1 96 ? -10.711 -0.96 -15.883 1 97.12 96 VAL A CA 1
ATOM 727 C C . VAL A 1 96 ? -9.297 -1.095 -15.328 1 97.12 96 VAL A C 1
ATOM 729 O O . VAL A 1 96 ? -8.359 -0.494 -15.859 1 97.12 96 VAL A O 1
ATOM 732 N N . TRP A 1 97 ? -9.18 -1.864 -14.211 1 96.88 97 TRP A N 1
ATOM 733 C CA . TRP A 1 97 ? -7.891 -2.164 -13.602 1 96.88 97 TRP A CA 1
ATOM 734 C C . TRP A 1 97 ? -7.496 -3.617 -13.852 1 96.88 97 TRP A C 1
ATOM 736 O O . TRP A 1 97 ? -8.266 -4.535 -13.562 1 96.88 97 TRP A O 1
ATOM 746 N N . THR A 1 98 ? -6.281 -3.82 -14.367 1 97.81 98 THR A N 1
ATOM 747 C CA . THR A 1 98 ? -5.898 -5.176 -14.742 1 97.81 98 THR A CA 1
ATOM 748 C C . THR A 1 98 ? -4.566 -5.559 -14.109 1 97.81 98 THR A C 1
ATOM 750 O O . THR A 1 98 ? -3.629 -4.758 -14.078 1 97.81 98 THR A O 1
ATOM 753 N N . LYS A 1 99 ? -4.559 -6.758 -13.57 1 96.56 99 LYS A N 1
ATOM 754 C CA . LYS A 1 99 ? -3.328 -7.316 -13.016 1 96.56 99 LYS A CA 1
ATOM 755 C C . LYS A 1 99 ? -2.391 -7.785 -14.125 1 96.56 99 LYS A C 1
ATOM 757 O O . LYS A 1 99 ? -2.793 -8.547 -15 1 96.56 99 LYS A O 1
ATOM 762 N N . ALA A 1 100 ? -1.18 -7.348 -14.078 1 95.31 100 ALA A N 1
ATOM 763 C CA . ALA A 1 100 ? -0.185 -7.805 -15.047 1 95.31 100 ALA A CA 1
ATOM 764 C C . ALA A 1 100 ? 0.633 -8.961 -14.484 1 95.31 100 ALA A C 1
ATOM 766 O O . ALA A 1 100 ? 0.964 -8.977 -13.297 1 95.31 100 ALA A O 1
ATOM 767 N N . GLN A 1 101 ? 0.968 -9.836 -15.344 1 91.88 101 GLN A N 1
ATOM 768 C CA . GLN A 1 101 ? 1.763 -10.992 -14.953 1 91.88 101 GLN A CA 1
ATOM 769 C C . GLN A 1 101 ? 3.254 -10.719 -15.117 1 91.88 101 GLN A C 1
ATOM 771 O O . GLN A 1 101 ? 4.078 -11.281 -14.391 1 91.88 101 GLN A O 1
ATOM 776 N N . ASN A 1 102 ? 3.613 -10 -16.062 1 89.44 102 ASN A N 1
ATOM 777 C CA . ASN A 1 102 ? 4.992 -9.625 -16.359 1 89.44 102 ASN A CA 1
ATOM 778 C C . ASN A 1 102 ? 5.07 -8.32 -17.141 1 89.44 102 ASN A C 1
ATOM 780 O O . ASN A 1 102 ? 4.043 -7.699 -17.422 1 89.44 102 ASN A O 1
ATOM 784 N N . ASP A 1 103 ? 6.258 -7.949 -17.5 1 89.56 103 ASP A N 1
ATOM 785 C CA . ASP A 1 103 ? 6.469 -6.645 -18.125 1 89.56 103 ASP A CA 1
ATOM 786 C C . ASP A 1 103 ? 5.898 -6.613 -19.531 1 89.56 103 ASP A C 1
ATOM 788 O O . ASP A 1 103 ? 5.398 -5.582 -19.984 1 89.56 103 ASP A O 1
ATOM 792 N N . TYR A 1 104 ? 5.988 -7.723 -20.188 1 93.12 104 TYR A N 1
ATOM 793 C CA . TYR A 1 104 ? 5.43 -7.781 -21.547 1 93.12 104 TYR A CA 1
ATOM 794 C C . TYR A 1 104 ? 3.91 -7.652 -21.5 1 93.12 104 TYR A C 1
ATOM 796 O O . TYR A 1 104 ? 3.326 -6.906 -22.297 1 93.12 104 TYR A O 1
ATOM 804 N N . HIS A 1 105 ? 3.311 -8.352 -20.656 1 95.56 105 HIS A N 1
ATOM 805 C CA . HIS A 1 105 ? 1.872 -8.234 -20.438 1 95.56 105 HIS A CA 1
ATOM 806 C C . HIS A 1 105 ? 1.479 -6.805 -20.094 1 95.56 105 HIS A C 1
ATOM 808 O O . HIS A 1 105 ? 0.504 -6.277 -20.641 1 95.56 105 HIS A O 1
ATOM 814 N N . GLN A 1 106 ? 2.234 -6.148 -19.297 1 95.12 106 GLN A N 1
ATOM 815 C CA . GLN A 1 106 ? 1.982 -4.766 -18.922 1 95.12 106 GLN A CA 1
ATOM 816 C C . GLN A 1 106 ? 1.999 -3.846 -20.141 1 95.12 106 GLN A C 1
ATOM 818 O O . GLN A 1 106 ? 1.141 -2.973 -20.266 1 95.12 106 GLN A O 1
ATOM 823 N N . LYS A 1 107 ? 2.975 -4.043 -20.953 1 95.62 107 LYS A N 1
ATOM 824 C CA . LYS A 1 107 ? 3.105 -3.225 -22.156 1 95.62 107 LYS A CA 1
ATOM 825 C C . LYS A 1 107 ? 1.873 -3.352 -23.047 1 95.62 107 LYS A C 1
ATOM 827 O O . LYS A 1 107 ? 1.361 -2.352 -23.547 1 95.62 107 LYS A O 1
ATOM 832 N N . VAL A 1 108 ? 1.415 -4.547 -23.234 1 97.12 108 VAL A N 1
ATOM 833 C CA . VAL A 1 108 ? 0.247 -4.805 -24.062 1 97.12 108 VAL A CA 1
ATOM 834 C C . VAL A 1 108 ? -0.984 -4.145 -23.453 1 97.12 108 VAL A C 1
ATOM 836 O O . VAL A 1 108 ? -1.758 -3.486 -24.141 1 97.12 108 VAL A O 1
ATOM 839 N N . LEU A 1 109 ? -1.155 -4.336 -22.141 1 97.44 109 LEU A N 1
ATOM 840 C CA . LEU A 1 109 ? -2.293 -3.754 -21.438 1 97.44 109 LEU A CA 1
ATOM 841 C C . LEU A 1 109 ? -2.293 -2.234 -21.562 1 97.44 109 LEU A C 1
ATOM 843 O O . LEU A 1 109 ? -3.35 -1.622 -21.75 1 97.44 109 LEU A O 1
ATOM 847 N N . HIS A 1 110 ? -1.14 -1.677 -21.469 1 95.69 110 HIS A N 1
ATOM 848 C CA . HIS A 1 110 ? -1.001 -0.234 -21.641 1 95.69 110 HIS A CA 1
ATOM 849 C C . HIS A 1 110 ? -1.442 0.207 -23.031 1 95.69 110 HIS A C 1
ATOM 851 O O . HIS A 1 110 ? -2.16 1.2 -23.172 1 95.69 110 HIS A O 1
ATOM 857 N N . LYS A 1 111 ? -1.039 -0.483 -24 1 96.44 111 LYS A N 1
ATOM 858 C CA . LYS A 1 111 ? -1.329 -0.136 -25.391 1 96.44 111 LYS A CA 1
ATOM 859 C C . LYS A 1 111 ? -2.824 -0.228 -25.672 1 96.44 111 LYS A C 1
ATOM 861 O O . LYS A 1 111 ? -3.359 0.555 -26.469 1 96.44 111 LYS A O 1
ATOM 866 N N . ILE A 1 112 ? -3.451 -1.058 -25.047 1 96.31 112 ILE A N 1
ATOM 867 C CA . ILE A 1 112 ? -4.863 -1.233 -25.375 1 96.31 112 ILE A CA 1
ATOM 868 C C . ILE A 1 112 ? -5.707 -0.27 -24.547 1 96.31 112 ILE A C 1
ATOM 870 O O . ILE A 1 112 ? -6.926 -0.193 -24.719 1 96.31 112 ILE A O 1
ATOM 874 N N . GLY A 1 113 ? -5.113 0.391 -23.531 1 96.44 113 GLY A N 1
ATOM 875 C CA . GLY A 1 113 ? -5.809 1.495 -22.891 1 96.44 113 GLY A CA 1
ATOM 876 C C . GLY A 1 113 ? -6.328 1.149 -21.5 1 96.44 113 GLY A C 1
ATOM 877 O O . GLY A 1 113 ? -7.219 1.823 -20.984 1 96.44 113 GLY A O 1
ATOM 878 N N . VAL A 1 114 ? -5.793 0.123 -20.906 1 96.81 114 VAL A N 1
ATOM 879 C CA . VAL A 1 114 ? -6.176 -0.216 -19.547 1 96.81 114 VAL A CA 1
ATOM 880 C C . VAL A 1 114 ? -5.926 0.977 -18.625 1 96.81 114 VAL A C 1
ATOM 882 O O . VAL A 1 114 ? -4.867 1.61 -18.688 1 96.81 114 VAL A O 1
ATOM 885 N N . HIS A 1 115 ? -6.91 1.247 -17.766 1 92.88 115 HIS A N 1
ATOM 886 C CA . HIS A 1 115 ? -6.887 2.473 -16.984 1 92.88 115 HIS A CA 1
ATOM 887 C C . HIS A 1 115 ? -5.824 2.402 -15.883 1 92.88 115 HIS A C 1
ATOM 889 O O . HIS A 1 115 ? -5.188 3.408 -15.562 1 92.88 115 HIS A O 1
ATOM 895 N N . ARG A 1 116 ? -5.617 1.274 -15.289 1 91.62 116 ARG A N 1
ATOM 896 C CA . ARG A 1 116 ? -4.578 1.056 -14.289 1 91.62 116 ARG A CA 1
ATOM 897 C C . ARG A 1 116 ? -4.082 -0.385 -14.32 1 91.62 116 ARG A C 1
ATOM 899 O O . ARG A 1 116 ? -4.879 -1.323 -14.367 1 91.62 116 ARG A O 1
ATOM 906 N N . ILE A 1 117 ? -2.809 -0.473 -14.359 1 95.62 117 ILE A N 1
ATOM 907 C CA . ILE A 1 117 ? -2.178 -1.788 -14.336 1 95.62 117 ILE A CA 1
ATOM 908 C C . ILE A 1 117 ? -1.596 -2.061 -12.953 1 95.62 117 ILE A C 1
ATOM 910 O O . ILE A 1 117 ? -0.888 -1.218 -12.398 1 95.62 117 ILE A O 1
ATOM 914 N N . ILE A 1 118 ? -1.904 -3.225 -12.414 1 93.31 118 ILE A N 1
ATOM 915 C CA . ILE A 1 118 ? -1.536 -3.547 -11.039 1 93.31 118 ILE A CA 1
ATOM 916 C C . ILE A 1 118 ? -0.542 -4.707 -11.031 1 93.31 118 ILE A C 1
ATOM 918 O O . ILE A 1 118 ? -0.734 -5.703 -11.734 1 93.31 118 ILE A O 1
ATOM 922 N N . HIS A 1 119 ? 0.518 -4.539 -10.336 1 92.94 119 HIS A N 1
ATOM 923 C CA . HIS A 1 119 ? 1.447 -5.602 -9.969 1 92.94 119 HIS A CA 1
ATOM 924 C C . HIS A 1 119 ? 1.459 -5.824 -8.461 1 92.94 119 HIS A C 1
ATOM 926 O O . HIS A 1 119 ? 2.33 -5.305 -7.758 1 92.94 119 HIS A O 1
ATOM 932 N N . PRO A 1 120 ? 0.548 -6.641 -8.016 1 90.88 120 PRO A N 1
ATOM 933 C CA . PRO A 1 120 ? 0.354 -6.684 -6.566 1 90.88 120 PRO A CA 1
ATOM 934 C C . PRO A 1 120 ? 1.648 -6.957 -5.805 1 90.88 120 PRO A C 1
ATOM 936 O O . PRO A 1 120 ? 1.987 -6.227 -4.871 1 90.88 120 PRO A O 1
ATOM 939 N N . GLU A 1 121 ? 2.404 -7.957 -6.211 1 92 121 GLU A N 1
ATOM 940 C CA . GLU A 1 121 ? 3.637 -8.32 -5.52 1 92 121 GLU A CA 1
ATOM 941 C C . GLU A 1 121 ? 4.703 -7.242 -5.684 1 92 121 GLU A C 1
ATOM 943 O O . GLU A 1 121 ? 5.383 -6.883 -4.719 1 92 121 GLU A O 1
ATOM 948 N N . LYS A 1 122 ? 4.805 -6.703 -6.887 1 91.25 122 LYS A N 1
ATOM 949 C CA . LYS A 1 122 ? 5.773 -5.637 -7.141 1 91.25 122 LYS A CA 1
ATOM 950 C C . LYS A 1 122 ? 5.402 -4.367 -6.375 1 91.25 122 LYS A C 1
ATOM 952 O O . LYS A 1 122 ? 6.262 -3.742 -5.75 1 91.25 122 LYS A O 1
ATOM 957 N N . ASP A 1 123 ? 4.16 -4.008 -6.445 1 85.75 123 ASP A N 1
ATOM 958 C CA . ASP A 1 123 ? 3.678 -2.795 -5.789 1 85.75 123 ASP A CA 1
ATOM 959 C C . ASP A 1 123 ? 3.859 -2.881 -4.277 1 85.75 123 ASP A C 1
ATOM 961 O O . ASP A 1 123 ? 4.285 -1.915 -3.641 1 85.75 123 ASP A O 1
ATOM 965 N N . MET A 1 124 ? 3.539 -4.012 -3.738 1 86.31 124 MET A N 1
ATOM 966 C CA . MET A 1 124 ? 3.697 -4.215 -2.301 1 86.31 124 MET A CA 1
ATOM 967 C C . MET A 1 124 ? 5.172 -4.199 -1.906 1 86.31 124 MET A C 1
ATOM 969 O O . MET A 1 124 ? 5.535 -3.635 -0.875 1 86.31 124 MET A O 1
ATOM 973 N N . ALA A 1 125 ? 6.016 -4.855 -2.711 1 90 125 ALA A N 1
ATOM 974 C CA . ALA A 1 125 ? 7.449 -4.871 -2.436 1 90 125 ALA A CA 1
ATOM 975 C C . ALA A 1 125 ? 8.016 -3.451 -2.396 1 90 125 ALA A C 1
ATOM 977 O O . ALA A 1 125 ? 8.805 -3.117 -1.514 1 90 125 ALA A O 1
ATOM 978 N N . LYS A 1 126 ? 7.602 -2.646 -3.371 1 84.56 126 LYS A N 1
ATOM 979 C CA . LYS A 1 126 ? 8.047 -1.257 -3.412 1 84.56 126 LYS A CA 1
ATOM 980 C C . LYS A 1 126 ? 7.625 -0.508 -2.15 1 84.56 126 LYS A C 1
ATOM 982 O O . LYS A 1 126 ? 8.414 0.248 -1.579 1 84.56 126 LYS A O 1
ATOM 987 N N . ARG A 1 127 ? 6.438 -0.703 -1.758 1 76 127 ARG A N 1
ATOM 988 C CA . ARG A 1 127 ? 5.926 -0.06 -0.552 1 76 127 ARG A CA 1
ATOM 989 C C . ARG A 1 127 ? 6.719 -0.493 0.677 1 76 127 ARG A C 1
ATOM 991 O O . ARG A 1 127 ? 7.07 0.336 1.519 1 76 127 ARG A O 1
ATOM 998 N N . ILE A 1 128 ? 6.992 -1.736 0.812 1 81.94 128 ILE A N 1
ATOM 999 C CA . ILE A 1 128 ? 7.727 -2.287 1.945 1 81.94 128 ILE A CA 1
ATOM 1000 C C . ILE A 1 128 ? 9.141 -1.712 1.972 1 81.94 128 ILE A C 1
ATOM 1002 O O . ILE A 1 128 ? 9.602 -1.227 3.008 1 81.94 128 ILE A O 1
ATOM 1006 N N . ALA A 1 129 ? 9.867 -1.807 0.814 1 83.38 129 ALA A N 1
ATOM 1007 C CA . ALA A 1 129 ? 11.227 -1.29 0.736 1 83.38 129 ALA A CA 1
ATOM 1008 C C . ALA A 1 129 ? 11.281 0.189 1.108 1 83.38 129 ALA A C 1
ATOM 1010 O O . ALA A 1 129 ? 12.18 0.625 1.827 1 83.38 129 ALA A O 1
ATOM 1011 N N . SER A 1 130 ? 10.297 0.924 0.609 1 72.44 130 SER A N 1
ATOM 1012 C CA . SER A 1 130 ? 10.234 2.348 0.92 1 72.44 130 SER A CA 1
ATOM 1013 C C . SER A 1 130 ? 10.039 2.58 2.414 1 72.44 130 SER A C 1
ATOM 1015 O O . SER A 1 130 ? 10.695 3.445 3.004 1 72.44 130 SER A O 1
ATOM 1017 N N . HIS A 1 131 ? 9.164 1.821 2.941 1 68.56 131 HIS A N 1
ATOM 1018 C CA . HIS A 1 131 ? 8.852 1.937 4.363 1 68.56 131 HIS A CA 1
ATOM 1019 C C . HIS A 1 131 ? 10.078 1.633 5.219 1 68.56 131 HIS A C 1
ATOM 1021 O O . HIS A 1 131 ? 10.391 2.379 6.148 1 68.56 131 HIS A O 1
ATOM 1027 N N . ILE A 1 132 ? 10.742 0.643 4.883 1 73.5 132 ILE A N 1
ATOM 1028 C CA . ILE A 1 132 ? 11.828 0.13 5.719 1 73.5 132 ILE A CA 1
ATOM 1029 C C . ILE A 1 132 ? 13.055 1.031 5.59 1 73.5 132 ILE A C 1
ATOM 1031 O O . ILE A 1 132 ? 13.766 1.262 6.566 1 73.5 132 ILE A O 1
ATOM 1035 N N . THR A 1 133 ? 13.328 1.395 4.344 1 71.31 133 THR A N 1
ATOM 1036 C CA . THR A 1 133 ? 14.547 2.164 4.121 1 71.31 133 THR A CA 1
ATOM 1037 C C . THR A 1 133 ? 14.367 3.604 4.598 1 71.31 133 THR A C 1
ATOM 1039 O O . THR A 1 133 ? 15.352 4.293 4.871 1 71.31 133 THR A O 1
ATOM 1042 N N . SER A 1 134 ? 13.195 4.148 4.336 1 56.62 134 SER A N 1
ATOM 1043 C CA . SER A 1 134 ? 12.984 5.555 4.664 1 56.62 134 SER A CA 1
ATOM 1044 C C . SER A 1 134 ? 13.031 5.781 6.172 1 56.62 134 SER A C 1
ATOM 1046 O O . SER A 1 134 ? 13.266 6.902 6.629 1 56.62 134 SER A O 1
ATOM 1048 N N . GLU A 1 135 ? 13.57 4.738 7.02 1 51.84 135 GLU A N 1
ATOM 1049 C CA . GLU A 1 135 ? 13.445 4.996 8.453 1 51.84 135 GLU A CA 1
ATOM 1050 C C . GLU A 1 135 ? 12.242 5.879 8.75 1 51.84 135 GLU A C 1
ATOM 1052 O O . GLU A 1 135 ? 12.094 6.387 9.867 1 51.84 135 GLU A O 1
ATOM 1057 N N . LYS A 1 136 ? 11.633 6.113 7.59 1 51.34 136 LYS A N 1
ATOM 1058 C CA . LYS A 1 136 ? 10.547 7.094 7.648 1 51.34 136 LYS A CA 1
ATOM 1059 C C . LYS A 1 136 ? 9.258 6.457 8.164 1 51.34 136 LYS A C 1
ATOM 1061 O O . LYS A 1 136 ? 9.055 5.25 8.016 1 51.34 136 LYS A O 1
ATOM 1066 N N . MET A 1 137 ? 8.695 7.078 9.07 1 49.12 137 MET A N 1
ATOM 1067 C CA . MET A 1 137 ? 7.438 6.684 9.703 1 49.12 137 MET A CA 1
ATOM 1068 C C . MET A 1 137 ? 6.34 6.484 8.664 1 49.12 137 MET A C 1
ATOM 1070 O O . MET A 1 137 ? 5.445 5.66 8.844 1 49.12 137 MET A O 1
ATOM 1074 N N . ILE A 1 138 ? 6.297 7.391 7.637 1 52.75 138 ILE A N 1
ATOM 1075 C CA . ILE A 1 138 ? 5.105 7.406 6.793 1 52.75 138 ILE A CA 1
ATOM 1076 C C . ILE A 1 138 ? 5.461 6.918 5.391 1 52.75 138 ILE A C 1
ATOM 1078 O O . ILE A 1 138 ? 6.5 7.289 4.844 1 52.75 138 ILE A O 1
ATOM 1082 N N . ASP A 1 139 ? 4.895 5.914 4.863 1 52.66 139 ASP A N 1
ATOM 1083 C CA . ASP A 1 139 ? 4.895 5.633 3.432 1 52.66 139 ASP A CA 1
ATOM 1084 C C . ASP A 1 139 ? 4.379 6.832 2.635 1 52.66 139 ASP A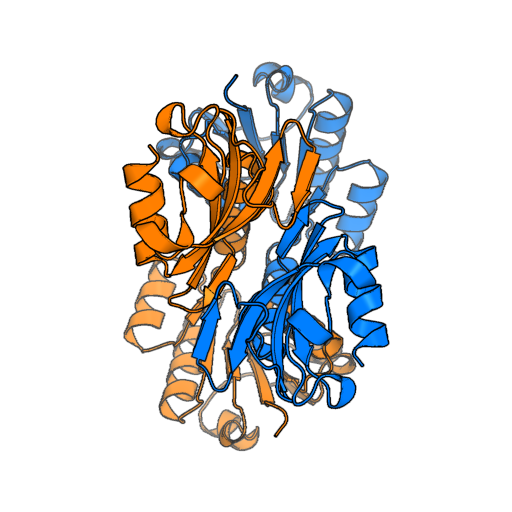 C 1
ATOM 1086 O O . ASP A 1 139 ? 3.531 7.582 3.117 1 52.66 139 ASP A O 1
ATOM 1090 N N . PHE A 1 140 ? 5.16 7.285 1.502 1 51.19 140 PHE A N 1
ATOM 1091 C CA . PHE A 1 140 ? 4.66 8.25 0.529 1 51.19 140 PHE A CA 1
ATOM 1092 C C . PHE A 1 140 ? 3.156 8.086 0.329 1 51.19 140 PHE A C 1
ATOM 1094 O O . PHE A 1 140 ? 2.678 6.98 0.057 1 51.19 140 PHE A O 1
ATOM 1101 N N . VAL A 1 141 ? 2.455 9.109 0.901 1 61.47 141 VAL A N 1
ATOM 1102 C CA . VAL A 1 141 ? 1.003 9.039 0.777 1 61.47 141 VAL A CA 1
ATOM 1103 C C . VAL A 1 141 ? 0.53 10.023 -0.293 1 61.47 141 VAL A C 1
ATOM 1105 O O . VAL A 1 141 ? 0.726 11.234 -0.164 1 61.47 141 VAL A O 1
ATOM 1108 N N . GLU A 1 142 ? 0.219 9.492 -1.398 1 59.47 142 GLU A N 1
ATOM 1109 C CA . GLU A 1 142 ? -0.421 10.328 -2.41 1 59.47 142 GLU A CA 1
ATOM 1110 C C . GLU A 1 142 ? -1.864 10.641 -2.033 1 59.47 142 GLU A C 1
ATOM 1112 O O . GLU A 1 142 ? -2.709 9.75 -1.978 1 59.47 142 GLU A O 1
ATOM 1117 N N . LEU A 1 143 ? -2.027 11.938 -1.602 1 63.91 143 LEU A N 1
ATOM 1118 C CA . LEU A 1 143 ? -3.379 12.375 -1.267 1 63.91 143 LEU A CA 1
ATOM 1119 C C . LEU A 1 143 ? -4.227 12.531 -2.525 1 63.91 143 LEU A C 1
ATOM 1121 O O . LEU A 1 143 ? -5.426 12.25 -2.508 1 63.91 143 LEU A O 1
ATOM 1125 N N . SER A 1 144 ? -3.635 13.039 -3.539 1 63.5 144 SER A N 1
ATOM 1126 C CA . SER A 1 144 ? -4.164 13.242 -4.883 1 63.5 144 SER A CA 1
ATOM 1127 C C . SER A 1 144 ? -3.043 13.273 -5.918 1 63.5 144 SER A C 1
ATOM 1129 O O . SER A 1 144 ? -1.863 13.203 -5.566 1 63.5 144 SER A O 1
ATOM 1131 N N . PRO A 1 145 ? -3.402 13.344 -7.129 1 59.59 145 PRO A N 1
ATOM 1132 C CA . PRO A 1 145 ? -2.352 13.43 -8.148 1 59.59 145 PRO A CA 1
ATOM 1133 C C . PRO A 1 145 ? -1.387 14.586 -7.902 1 59.59 145 PRO A C 1
ATOM 1135 O O . PRO A 1 145 ? -0.221 14.516 -8.305 1 59.59 145 PRO A O 1
ATOM 1138 N N . ASN A 1 146 ? -1.876 15.648 -7.285 1 71.56 146 ASN A N 1
ATOM 1139 C CA . ASN A 1 146 ? -1.049 16.844 -7.168 1 71.56 146 ASN A CA 1
ATOM 1140 C C . ASN A 1 146 ? -0.609 17.078 -5.727 1 71.56 146 ASN A C 1
ATOM 1142 O O . ASN A 1 146 ? 0.218 17.953 -5.461 1 71.56 146 ASN A O 1
ATOM 1146 N N . TYR A 1 147 ? -1.177 16.344 -4.836 1 73.31 147 TYR A N 1
ATOM 1147 C CA . TYR A 1 147 ? -0.877 16.578 -3.426 1 73.31 147 TYR A CA 1
ATOM 1148 C C . TYR A 1 147 ? -0.35 15.305 -2.766 1 73.31 147 TYR A C 1
ATOM 1150 O O . TYR A 1 147 ? -0.829 14.211 -3.049 1 73.31 147 TYR A O 1
ATOM 1158 N N . SER A 1 148 ? 0.57 15.461 -1.942 1 74.56 148 SER A N 1
ATOM 1159 C CA . SER A 1 148 ? 1.145 14.32 -1.24 1 74.56 148 SER A CA 1
ATOM 1160 C C . SER A 1 148 ? 1.519 14.688 0.193 1 74.56 148 SER A C 1
ATOM 1162 O O . SER A 1 148 ? 1.554 15.867 0.551 1 74.56 148 SER A O 1
ATOM 1164 N N . ILE A 1 149 ? 1.572 13.758 1.017 1 77.81 149 ILE A N 1
ATOM 1165 C CA . ILE A 1 149 ? 2.238 13.812 2.314 1 77.81 149 ILE A CA 1
ATOM 1166 C C . ILE A 1 149 ? 3.602 13.133 2.223 1 77.81 149 ILE A C 1
ATOM 1168 O O . ILE A 1 149 ? 3.709 12 1.743 1 77.81 149 ILE A O 1
ATOM 1172 N N . VAL A 1 150 ? 4.645 13.836 2.551 1 77.19 150 VAL A N 1
ATOM 1173 C CA . VAL A 1 150 ? 5.992 13.297 2.424 1 77.19 150 VAL A CA 1
ATOM 1174 C C . VAL A 1 150 ? 6.766 13.516 3.723 1 77.19 150 VAL A C 1
ATOM 1176 O O . VAL A 1 150 ? 6.484 14.461 4.465 1 77.19 150 VAL A O 1
ATOM 1179 N N . GLU A 1 151 ? 7.621 12.547 4.016 1 80.12 151 GLU A N 1
ATOM 1180 C CA . GLU A 1 151 ? 8.594 12.75 5.082 1 80.12 151 GLU A CA 1
ATOM 1181 C C . GLU A 1 151 ? 9.875 13.391 4.551 1 80.12 151 GLU A C 1
ATOM 1183 O O . GLU A 1 151 ? 10.4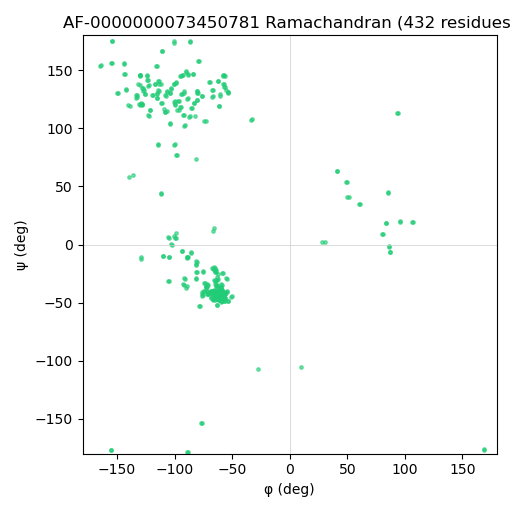45 12.922 3.566 1 80.12 151 GLU A O 1
ATOM 1188 N N . ILE A 1 152 ? 10.242 14.477 5.164 1 81.25 152 ILE A N 1
ATOM 1189 C CA . ILE A 1 152 ? 11.492 15.148 4.801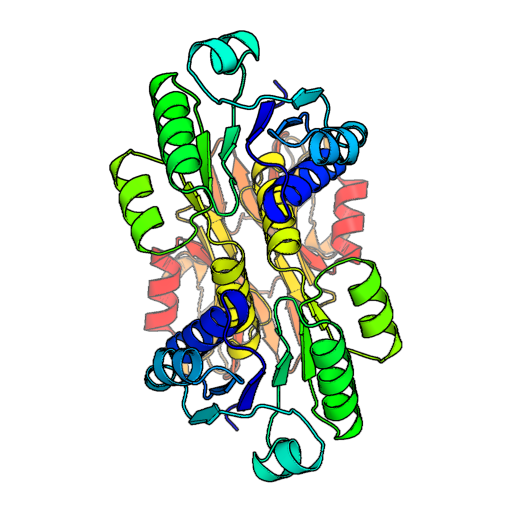 1 81.25 152 ILE A CA 1
ATOM 1190 C C . ILE A 1 152 ? 12.422 15.188 6.012 1 81.25 152 ILE A C 1
ATOM 1192 O O . ILE A 1 152 ? 12 15.562 7.109 1 81.25 152 ILE A O 1
ATOM 1196 N N . VAL A 1 153 ? 13.633 14.758 5.82 1 82.12 153 VAL A N 1
ATOM 1197 C CA . VAL A 1 153 ? 14.625 14.852 6.887 1 82.12 153 VAL A CA 1
ATOM 1198 C C . VAL A 1 153 ? 15.195 16.266 6.934 1 82.12 153 VAL A C 1
ATOM 1200 O O . VAL A 1 153 ? 15.648 16.797 5.918 1 82.12 153 VAL A O 1
ATOM 1203 N N . ALA A 1 154 ? 15.102 16.844 8.055 1 89.88 154 ALA A N 1
ATOM 1204 C CA . ALA A 1 154 ? 15.625 18.203 8.211 1 89.88 154 ALA A CA 1
ATOM 1205 C C . ALA A 1 154 ? 17.141 18.219 8.102 1 89.88 154 ALA A C 1
ATOM 1207 O O . ALA A 1 154 ? 17.844 17.469 8.789 1 89.88 154 ALA A O 1
ATOM 1208 N N . THR A 1 155 ? 17.625 19.031 7.262 1 88.94 155 THR A N 1
ATOM 1209 C CA . THR A 1 155 ? 19.078 19.188 7.09 1 88.94 155 THR A CA 1
ATOM 1210 C C . THR A 1 155 ? 19.625 20.25 8.047 1 88.94 155 THR A C 1
ATOM 1212 O O . THR A 1 155 ? 18.875 20.828 8.836 1 88.94 155 THR A O 1
ATOM 1215 N N . LYS A 1 156 ? 20.875 20.469 7.934 1 90.62 156 LYS A N 1
ATOM 1216 C CA . LYS A 1 156 ? 21.547 21.453 8.773 1 90.62 156 LYS A CA 1
ATOM 1217 C C . LYS A 1 156 ? 21 22.859 8.516 1 90.62 156 LYS A C 1
ATOM 1219 O O . LYS A 1 156 ? 20.984 23.703 9.414 1 90.62 156 LYS A O 1
ATOM 1224 N N . LYS A 1 157 ? 20.5 23.156 7.332 1 89.56 157 LYS A N 1
ATOM 1225 C CA . LYS A 1 157 ? 19.953 24.469 6.961 1 89.56 157 LYS A CA 1
ATOM 1226 C C . LYS A 1 157 ? 18.719 24.797 7.797 1 89.56 157 LYS A C 1
ATOM 1228 O O . LYS A 1 157 ? 18.422 25.969 8.031 1 89.56 157 LYS A O 1
ATOM 1233 N N . LEU A 1 158 ? 18.125 23.781 8.266 1 90.38 158 LEU A N 1
ATOM 1234 C CA . LEU A 1 158 ? 16.891 24 9.016 1 90.38 158 LEU A CA 1
ATOM 1235 C C . LEU A 1 158 ? 17.141 23.875 10.516 1 90.38 158 LEU A C 1
ATOM 1237 O O . LEU A 1 158 ? 16.234 24.078 11.32 1 90.38 158 LEU A O 1
ATOM 1241 N N . ASP A 1 159 ? 18.359 23.625 10.844 1 93.44 159 ASP A N 1
ATOM 1242 C CA . ASP A 1 159 ? 18.703 23.312 12.234 1 93.44 159 ASP A CA 1
ATOM 1243 C C . ASP A 1 159 ? 18.5 24.547 13.125 1 93.44 159 ASP A C 1
ATOM 1245 O O . ASP A 1 159 ? 18.953 25.641 12.789 1 93.44 159 ASP A O 1
ATOM 1249 N N . LYS A 1 160 ? 17.859 24.344 14.219 1 94.38 160 LYS A N 1
ATOM 1250 C CA . LYS A 1 160 ? 17.625 25.344 15.266 1 94.38 160 LYS A CA 1
ATOM 1251 C C . LYS A 1 160 ? 16.828 26.531 14.734 1 94.38 160 LYS A C 1
ATOM 1253 O O . LYS A 1 160 ? 17.125 27.672 15.062 1 94.38 160 LYS A O 1
ATOM 1258 N N . ARG A 1 161 ? 15.93 26.359 13.852 1 93 161 ARG A N 1
ATOM 1259 C CA . ARG A 1 161 ? 14.977 27.359 13.375 1 93 161 ARG A CA 1
ATOM 1260 C C . ARG A 1 161 ? 13.547 26.984 13.758 1 93 161 ARG A C 1
ATOM 1262 O O . ARG A 1 161 ? 13.188 25.797 13.75 1 93 161 ARG A O 1
ATOM 1269 N N . SER A 1 162 ? 12.898 27.984 14.102 1 93.25 162 SER A N 1
ATOM 1270 C CA . SER A 1 162 ? 11.492 27.734 14.414 1 93.25 162 SER A CA 1
ATOM 1271 C C . SER A 1 162 ? 10.664 27.609 13.141 1 93.25 162 SER A C 1
ATOM 1273 O O . SER A 1 162 ? 11.086 28.062 12.07 1 93.25 162 SER A O 1
ATOM 1275 N N . LEU A 1 163 ? 9.5 26.938 13.258 1 90.38 163 LEU A N 1
ATOM 1276 C CA . LEU A 1 163 ? 8.602 26.812 12.117 1 90.38 163 LEU A CA 1
ATOM 1277 C C . LEU A 1 163 ? 8.156 28.172 11.609 1 90.38 163 LEU A C 1
ATOM 1279 O O . LEU A 1 163 ? 7.992 28.375 10.406 1 90.38 163 LEU A O 1
ATOM 1283 N N . GLY A 1 164 ? 7.973 29.031 12.586 1 87.25 164 GLY A N 1
ATOM 1284 C CA . GLY A 1 164 ? 7.602 30.391 12.227 1 87.25 164 GLY A CA 1
ATOM 1285 C C . GLY A 1 164 ? 8.672 31.109 11.422 1 87.25 164 GLY A C 1
ATOM 1286 O O . GLY A 1 164 ? 8.352 31.844 10.484 1 87.25 164 GLY A O 1
ATOM 1287 N N . ASP A 1 165 ? 9.875 30.906 11.773 1 88 165 ASP A N 1
ATOM 1288 C CA . ASP A 1 165 ? 11 31.516 11.062 1 88 165 ASP A CA 1
ATOM 1289 C C . ASP A 1 165 ? 11.078 31.016 9.625 1 88 165 ASP A C 1
ATOM 1291 O O . ASP A 1 165 ? 11.344 31.797 8.703 1 88 165 ASP A O 1
ATOM 1295 N N . ILE A 1 166 ? 10.914 29.797 9.516 1 85.56 166 ILE A N 1
ATOM 1296 C CA . ILE A 1 166 ? 11.039 29.188 8.195 1 85.56 166 ILE A CA 1
ATOM 1297 C C . ILE A 1 166 ? 9.812 29.531 7.352 1 85.56 166 ILE A C 1
ATOM 1299 O O . ILE A 1 166 ? 9.93 29.766 6.148 1 85.56 166 ILE A O 1
ATOM 1303 N N . ASP A 1 167 ? 8.68 29.656 7.973 1 83.75 167 ASP A N 1
ATOM 1304 C CA . ASP A 1 167 ? 7.379 29.938 7.371 1 83.75 167 ASP A CA 1
ATOM 1305 C C . ASP A 1 167 ? 7.199 29.156 6.07 1 83.75 167 ASP A C 1
ATOM 1307 O O . ASP A 1 167 ? 7.023 29.75 5.004 1 83.75 167 ASP A O 1
ATOM 1311 N N . VAL A 1 168 ? 7.191 27.891 6.18 1 80.69 168 VAL A N 1
ATOM 1312 C CA . VAL A 1 168 ? 7.152 26.969 5.043 1 80.69 168 VAL A CA 1
ATOM 1313 C C . VAL A 1 168 ? 5.895 27.219 4.219 1 80.69 168 VAL A C 1
ATOM 1315 O O . VAL A 1 168 ? 5.918 27.109 2.99 1 80.69 168 VAL A O 1
ATOM 1318 N N . ARG A 1 169 ? 4.871 27.578 4.867 1 81.19 169 ARG A N 1
ATOM 1319 C CA . ARG A 1 169 ? 3.619 27.828 4.16 1 81.19 169 ARG A CA 1
ATOM 1320 C C . ARG A 1 169 ? 3.75 29.047 3.246 1 81.19 169 ARG A C 1
ATOM 1322 O O . ARG A 1 169 ? 3.396 28.984 2.066 1 81.19 169 ARG A O 1
ATOM 1329 N N . ALA A 1 170 ? 4.27 30.094 3.768 1 79.94 170 ALA A N 1
ATOM 1330 C CA . ALA A 1 170 ? 4.391 31.344 3.021 1 79.94 170 ALA A CA 1
ATOM 1331 C C . ALA A 1 170 ? 5.473 31.234 1.951 1 79.94 170 ALA A C 1
ATOM 1333 O O . ALA A 1 170 ? 5.305 31.75 0.839 1 79.94 170 ALA A O 1
ATOM 1334 N N . ASN A 1 171 ? 6.48 30.562 2.238 1 84.06 171 ASN A N 1
ATOM 1335 C CA . ASN A 1 171 ? 7.648 30.562 1.364 1 84.06 171 ASN A CA 1
ATOM 1336 C C . ASN A 1 171 ? 7.586 29.453 0.326 1 84.06 171 ASN A C 1
ATOM 1338 O O . ASN A 1 171 ? 8.133 29.578 -0.771 1 84.06 171 ASN A O 1
ATOM 1342 N N . PHE A 1 172 ? 6.93 28.344 0.68 1 84.69 172 PHE A N 1
ATOM 1343 C CA . PHE A 1 172 ? 7.008 27.188 -0.214 1 84.69 172 PHE A CA 1
ATOM 1344 C C . PHE A 1 172 ? 5.617 26.656 -0.529 1 84.69 172 PHE A C 1
ATOM 1346 O O . PHE A 1 172 ? 5.465 25.766 -1.374 1 84.69 172 PHE A O 1
ATOM 1353 N N . GLY A 1 173 ? 4.688 27.125 0.17 1 79.56 173 GLY A N 1
ATOM 1354 C CA . GLY A 1 173 ? 3.33 26.672 -0.104 1 79.56 173 GLY A CA 1
ATOM 1355 C C . GLY A 1 173 ? 3.01 25.328 0.506 1 79.56 173 GLY A C 1
ATOM 1356 O O . GLY A 1 173 ? 2.059 24.656 0.09 1 79.56 173 GLY A O 1
ATOM 1357 N N . CYS A 1 174 ? 3.846 24.797 1.321 1 85.75 174 CYS A N 1
ATOM 1358 C CA . CYS A 1 174 ? 3.609 23.531 1.997 1 85.75 174 CYS A CA 1
ATOM 1359 C C . CYS A 1 174 ? 3.408 23.734 3.494 1 85.75 174 CYS A C 1
ATOM 1361 O O . CYS A 1 174 ? 3.635 24.828 4.008 1 85.75 174 CYS A O 1
ATOM 1363 N N . ASN A 1 175 ? 2.898 22.656 4.156 1 84.62 175 ASN A N 1
ATOM 1364 C CA . ASN A 1 175 ? 2.645 22.688 5.59 1 84.62 175 ASN A CA 1
ATOM 1365 C C . ASN A 1 175 ? 3.332 21.531 6.312 1 84.62 175 ASN A C 1
ATOM 1367 O O . ASN A 1 175 ? 3.289 20.391 5.852 1 84.62 175 ASN A O 1
ATOM 1371 N N . ILE A 1 176 ? 4.012 21.953 7.301 1 87.62 176 ILE A N 1
ATOM 1372 C CA . ILE A 1 176 ? 4.57 20.922 8.172 1 87.62 176 ILE A CA 1
ATOM 1373 C C . ILE A 1 176 ? 3.527 20.5 9.203 1 87.62 176 ILE A C 1
ATOM 1375 O O . ILE A 1 176 ? 3.133 21.312 10.055 1 87.62 176 ILE A O 1
ATOM 1379 N N . VAL A 1 177 ? 3.176 19.281 9.125 1 81.5 177 VAL A N 1
ATOM 1380 C CA . VAL A 1 177 ? 2.062 18.859 9.969 1 81.5 177 VAL A CA 1
ATOM 1381 C C . VAL A 1 177 ? 2.588 18.047 11.148 1 81.5 177 VAL A C 1
ATOM 1383 O O . VAL A 1 177 ? 1.857 17.797 12.109 1 81.5 177 VAL A O 1
ATOM 1386 N N . GLY A 1 178 ? 3.781 17.688 11.117 1 83.56 178 GLY A N 1
ATOM 1387 C CA . GLY A 1 178 ? 4.371 16.906 12.188 1 83.56 178 GLY A CA 1
ATOM 1388 C C . GLY A 1 178 ? 5.887 16.891 12.148 1 83.56 178 GLY A C 1
ATOM 1389 O O . GLY A 1 178 ? 6.488 17.078 11.086 1 83.56 178 GLY A O 1
ATOM 1390 N N . ILE A 1 179 ? 6.434 16.688 13.336 1 87.69 179 ILE A N 1
ATOM 1391 C CA . ILE A 1 179 ? 7.875 16.516 13.508 1 87.69 179 ILE A CA 1
ATOM 1392 C C . ILE A 1 179 ? 8.156 15.25 14.312 1 87.69 179 ILE A C 1
ATOM 1394 O O . ILE A 1 179 ? 7.574 15.039 15.383 1 87.69 179 ILE A O 1
ATOM 1398 N N . LYS A 1 180 ? 8.867 14.43 13.703 1 82.88 180 LYS A N 1
ATOM 1399 C CA . LYS A 1 180 ? 9.352 13.258 14.438 1 82.88 180 LYS A CA 1
ATOM 1400 C C . LYS A 1 180 ? 10.797 13.461 14.891 1 82.88 180 LYS A C 1
ATOM 1402 O O . LYS A 1 180 ? 11.672 13.766 14.078 1 82.88 180 LYS A O 1
ATOM 1407 N N . ARG A 1 181 ? 10.969 13.398 16.234 1 85.5 181 ARG A N 1
ATOM 1408 C CA . ARG A 1 181 ? 12.289 13.57 16.844 1 85.5 181 ARG A CA 1
ATOM 1409 C C . ARG A 1 181 ? 12.586 12.445 17.844 1 85.5 181 ARG A C 1
ATOM 1411 O O . ARG A 1 181 ? 11.883 12.297 18.844 1 85.5 181 ARG A O 1
ATOM 1418 N N . ASP A 1 182 ? 13.625 11.75 17.562 1 79.56 182 ASP A N 1
ATOM 1419 C CA . ASP A 1 182 ? 14.062 10.703 18.484 1 79.56 182 ASP A CA 1
ATOM 1420 C C . ASP A 1 182 ? 12.914 9.773 18.844 1 79.56 182 ASP A C 1
ATOM 1422 O O . ASP A 1 182 ? 12.695 9.484 20.031 1 79.56 182 ASP A O 1
ATOM 1426 N N . GLY A 1 183 ? 12.133 9.445 17.938 1 69.81 183 GLY A N 1
ATOM 1427 C CA . GLY A 1 183 ? 11.055 8.492 18.141 1 69.81 183 GLY A CA 1
ATOM 1428 C C . GLY A 1 183 ? 9.781 9.133 18.656 1 69.81 183 GLY A C 1
ATOM 1429 O O . GLY A 1 183 ? 8.75 8.469 18.797 1 69.81 183 GLY A O 1
ATOM 1430 N N . HIS A 1 184 ? 9.914 10.438 18.969 1 76.5 184 HIS A N 1
ATOM 1431 C CA . HIS A 1 184 ? 8.734 11.164 19.438 1 76.5 184 HIS A CA 1
ATOM 1432 C C . HIS A 1 184 ? 8.102 11.977 18.312 1 76.5 184 HIS A C 1
ATOM 1434 O O . HIS A 1 184 ? 8.812 12.539 17.469 1 76.5 184 HIS A O 1
ATOM 1440 N N . PHE A 1 185 ? 6.766 11.961 18.281 1 76.12 185 PHE A N 1
ATOM 1441 C CA . PHE A 1 185 ? 6.035 12.656 17.234 1 76.12 185 PHE A CA 1
ATOM 1442 C C . PHE A 1 185 ? 5.375 13.922 17.781 1 76.12 185 PHE A C 1
ATOM 1444 O O . PHE A 1 185 ? 4.609 13.867 18.734 1 76.12 185 PHE A O 1
ATOM 1451 N N . ILE A 1 186 ? 5.805 15.055 17.312 1 82.94 186 ILE A N 1
ATOM 1452 C CA . ILE A 1 186 ? 5.152 16.328 17.578 1 82.94 186 ILE A CA 1
ATOM 1453 C C . ILE A 1 186 ? 4.129 16.625 16.484 1 82.94 186 ILE A C 1
ATOM 1455 O O . ILE A 1 186 ? 4.496 16.953 15.352 1 82.94 186 ILE A O 1
ATOM 1459 N N . ILE A 1 187 ? 2.936 16.422 16.75 1 76.62 187 ILE A N 1
ATOM 1460 C CA . ILE A 1 187 ? 1.884 16.641 15.758 1 76.62 187 ILE A CA 1
ATOM 1461 C C . ILE A 1 187 ? 1.409 18.094 15.836 1 76.62 187 ILE A C 1
ATOM 1463 O O . ILE A 1 187 ? 1.314 18.672 16.922 1 76.62 187 ILE A O 1
ATOM 1467 N N . ALA A 1 188 ? 1.043 18.641 14.711 1 76.31 188 ALA A N 1
ATOM 1468 C CA . ALA A 1 188 ? 0.553 20 14.578 1 76.31 188 ALA A CA 1
ATOM 1469 C C . ALA A 1 188 ? 1.491 20.984 15.273 1 76.31 188 ALA A C 1
ATOM 1471 O O . ALA A 1 188 ? 1.069 21.75 16.156 1 76.31 188 ALA A O 1
ATOM 1472 N N . PRO A 1 189 ? 2.709 20.891 14.883 1 84.12 189 PRO A N 1
ATOM 1473 C CA . PRO A 1 189 ? 3.652 21.797 15.523 1 84.12 189 PRO A CA 1
ATOM 1474 C C . PRO A 1 189 ? 3.248 23.266 15.367 1 84.12 189 PRO A C 1
ATOM 1476 O O . PRO A 1 189 ? 2.59 23.625 14.391 1 84.12 189 PRO A O 1
ATOM 1479 N N . SER A 1 190 ? 3.555 24.016 16.406 1 82.75 190 SER A N 1
ATOM 1480 C CA . SER A 1 190 ? 3.273 25.453 16.375 1 82.75 190 SER A CA 1
ATOM 1481 C C . SER A 1 190 ? 4.418 26.234 15.727 1 82.75 190 SER A C 1
ATOM 1483 O O . SER A 1 190 ? 5.48 25.672 15.461 1 82.75 190 SER A O 1
ATOM 1485 N N . ALA A 1 191 ? 4.16 27.469 15.602 1 85.25 191 ALA A N 1
ATOM 1486 C CA . ALA A 1 191 ? 5.164 28.344 15 1 85.25 191 ALA A CA 1
ATOM 1487 C C . ALA A 1 191 ? 6.414 28.422 15.867 1 85.25 191 ALA A C 1
ATOM 1489 O O . ALA A 1 191 ? 7.52 28.625 15.359 1 85.25 191 ALA A O 1
ATOM 1490 N N . ASP A 1 192 ? 6.242 28.109 17.125 1 90.31 192 ASP A N 1
ATOM 1491 C CA . ASP A 1 192 ? 7.348 28.281 18.062 1 90.31 192 ASP A CA 1
ATOM 1492 C C . ASP A 1 192 ? 8.203 27.016 18.125 1 90.31 192 ASP A C 1
ATOM 1494 O O . ASP A 1 192 ? 9.32 27.047 18.656 1 90.31 192 ASP A O 1
ATOM 1498 N N . ASP A 1 193 ? 7.691 26.031 17.547 1 91.5 193 ASP A N 1
ATOM 1499 C CA . ASP A 1 193 ? 8.453 24.781 17.625 1 91.5 193 ASP A CA 1
ATOM 1500 C C . ASP A 1 193 ? 9.727 24.875 16.781 1 91.5 193 ASP A C 1
ATOM 1502 O O . ASP A 1 193 ? 9.719 25.453 15.695 1 91.5 193 ASP A O 1
ATOM 1506 N N . MET A 1 194 ? 10.742 24.312 17.375 1 94.19 194 MET A N 1
ATOM 1507 C CA . MET A 1 194 ? 12.047 24.328 16.719 1 94.19 194 MET A CA 1
ATOM 1508 C C . MET A 1 194 ? 12.258 23.062 15.891 1 94.19 194 MET A C 1
ATOM 1510 O O . MET A 1 194 ? 11.797 21.984 16.266 1 94.19 194 MET A O 1
ATOM 1514 N N . ILE A 1 195 ? 12.945 23.266 14.812 1 94.25 195 ILE A N 1
ATOM 1515 C CA . ILE A 1 195 ? 13.391 22.141 14 1 94.25 195 ILE A CA 1
ATOM 1516 C C . ILE A 1 195 ? 14.875 21.891 14.25 1 94.25 195 ILE A C 1
ATOM 1518 O O . ILE A 1 195 ? 15.664 22.828 14.336 1 94.25 195 ILE A O 1
ATOM 1522 N N . TYR A 1 196 ? 15.219 20.672 14.438 1 94.75 196 TYR A N 1
ATOM 1523 C CA . TYR A 1 196 ? 16.609 20.266 14.602 1 94.75 196 TYR A CA 1
ATOM 1524 C C . TYR A 1 196 ? 17.062 19.375 13.453 1 94.75 196 TYR A C 1
ATOM 1526 O O . TYR A 1 196 ? 16.234 18.703 12.828 1 94.75 196 TYR A O 1
ATOM 1534 N N . GLU A 1 197 ? 18.312 19.453 13.273 1 92.81 197 GLU A N 1
ATOM 1535 C CA . GLU A 1 197 ? 18.891 18.562 12.266 1 92.81 197 GLU A CA 1
ATOM 1536 C C . GLU A 1 197 ? 18.516 17.109 12.531 1 92.81 197 GLU A C 1
ATOM 1538 O O . GLU A 1 197 ? 18.531 16.672 13.68 1 92.81 197 GLU A O 1
ATOM 1543 N N . ASN A 1 198 ? 18.062 16.453 11.492 1 87.88 198 ASN A N 1
ATOM 1544 C CA . ASN A 1 198 ? 17.734 15.031 11.5 1 87.88 198 ASN A CA 1
ATOM 1545 C C . ASN A 1 198 ? 16.312 14.789 11.984 1 87.88 198 ASN A C 1
ATOM 1547 O O . ASN A 1 198 ? 15.859 13.648 12.039 1 87.88 198 ASN A O 1
ATOM 1551 N N . ASP A 1 199 ? 15.656 15.945 12.328 1 88.94 199 ASP A N 1
ATOM 1552 C CA . ASP A 1 199 ? 14.219 15.773 12.516 1 88.94 199 ASP A CA 1
ATOM 1553 C C . ASP A 1 199 ? 13.562 15.227 11.25 1 88.94 199 ASP A C 1
ATOM 1555 O O . ASP A 1 199 ? 14.016 15.516 10.141 1 88.94 199 ASP A O 1
ATOM 1559 N N . ILE A 1 200 ? 12.57 14.438 11.406 1 86.06 200 ILE A N 1
ATOM 1560 C CA . ILE A 1 200 ? 11.742 14.047 10.273 1 86.06 200 ILE A CA 1
ATOM 1561 C C . ILE A 1 200 ? 10.484 14.922 10.227 1 86.06 200 ILE A C 1
ATOM 1563 O O . ILE A 1 200 ? 9.68 14.914 11.156 1 86.06 200 ILE A O 1
ATOM 1567 N N . LEU A 1 201 ? 10.352 15.703 9.195 1 87.94 201 LEU A N 1
ATOM 1568 C CA . LEU A 1 201 ? 9.203 16.578 8.992 1 87.94 201 LEU A CA 1
ATOM 1569 C C . LEU A 1 201 ? 8.148 15.898 8.133 1 87.94 201 LEU A C 1
ATOM 1571 O O . LEU A 1 201 ? 8.461 15.312 7.098 1 87.94 201 LEU A O 1
ATOM 1575 N N . ILE A 1 202 ? 6.98 15.922 8.602 1 83.81 202 ILE A N 1
ATOM 1576 C CA . ILE A 1 202 ? 5.848 15.484 7.789 1 83.81 202 ILE A CA 1
ATOM 1577 C C . ILE A 1 202 ? 5.242 16.688 7.059 1 83.81 202 ILE A C 1
ATOM 1579 O O . ILE A 1 202 ? 4.656 17.578 7.688 1 83.81 202 ILE A O 1
ATOM 1583 N N . VAL A 1 203 ? 5.398 16.703 5.793 1 85.62 203 VAL A N 1
ATOM 1584 C CA . VAL A 1 203 ? 5.031 17.844 4.98 1 85.62 203 VAL A CA 1
ATOM 1585 C C . VAL A 1 203 ? 3.869 17.484 4.059 1 85.62 203 VAL A C 1
ATOM 1587 O O . VAL A 1 203 ? 3.861 16.406 3.459 1 85.62 203 VAL A O 1
ATOM 1590 N N . ILE A 1 204 ? 2.934 18.312 4.047 1 82.88 204 ILE A N 1
ATOM 1591 C CA . ILE A 1 204 ? 1.809 18.156 3.131 1 82.88 204 ILE A CA 1
ATOM 1592 C C . ILE A 1 204 ? 1.768 19.344 2.156 1 82.88 204 ILE A C 1
ATOM 1594 O O . ILE A 1 204 ? 2.006 20.484 2.547 1 82.88 204 ILE A O 1
ATOM 1598 N N . GLY A 1 205 ? 1.517 19.094 0.908 1 81.62 205 GLY A N 1
ATOM 1599 C CA . GLY A 1 205 ? 1.391 20.156 -0.078 1 81.62 205 GLY A CA 1
ATOM 1600 C C . GLY A 1 205 ? 1.362 19.656 -1.506 1 81.62 205 GLY A C 1
ATOM 1601 O O . GLY A 1 205 ? 1.245 18.438 -1.736 1 81.62 205 GLY A O 1
ATOM 1602 N N . GLN A 1 206 ? 1.319 20.578 -2.389 1 80.5 206 GLN A N 1
ATOM 1603 C CA . GLN A 1 206 ? 1.463 20.219 -3.795 1 80.5 206 GLN A CA 1
ATOM 1604 C C . GLN A 1 206 ? 2.828 19.594 -4.062 1 80.5 206 GLN A C 1
ATOM 1606 O O . GLN A 1 206 ? 3.838 20.031 -3.504 1 80.5 206 GLN A O 1
ATOM 1611 N N . ASN A 1 207 ? 2.803 18.625 -4.863 1 78.81 207 ASN A N 1
ATOM 1612 C CA . ASN A 1 207 ? 4.027 17.906 -5.172 1 78.81 207 ASN A CA 1
ATOM 1613 C C . ASN A 1 207 ? 5.156 18.844 -5.57 1 78.81 207 ASN A C 1
ATOM 1615 O O . ASN 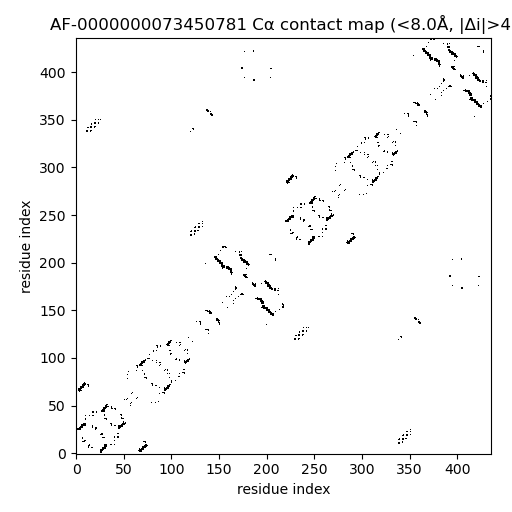A 1 207 ? 6.285 18.719 -5.098 1 78.81 207 ASN A O 1
ATOM 1619 N N . LYS A 1 208 ? 4.797 19.812 -6.426 1 82.12 208 LYS A N 1
ATOM 1620 C CA . LYS A 1 208 ? 5.801 20.75 -6.898 1 82.12 208 LYS A CA 1
ATOM 1621 C C . LYS A 1 208 ? 6.363 21.594 -5.746 1 82.12 208 LYS A C 1
ATOM 1623 O O . LYS A 1 208 ? 7.559 21.875 -5.711 1 82.12 208 LYS A O 1
ATOM 1628 N N . ASP A 1 209 ? 5.543 22.031 -4.809 1 87.12 209 ASP A N 1
ATOM 1629 C CA . ASP A 1 209 ? 5.961 22.844 -3.674 1 87.12 209 ASP A CA 1
ATOM 1630 C C . ASP A 1 209 ? 6.832 22.047 -2.711 1 87.12 209 ASP A C 1
ATOM 1632 O O . ASP A 1 209 ? 7.816 22.562 -2.18 1 87.12 209 ASP A O 1
ATOM 1636 N N . ILE A 1 210 ? 6.461 20.812 -2.51 1 85.62 210 ILE A N 1
ATOM 1637 C CA . ILE A 1 210 ? 7.227 19.938 -1.629 1 85.62 210 ILE A CA 1
ATOM 1638 C C . ILE A 1 210 ? 8.625 19.719 -2.205 1 85.62 210 ILE A C 1
ATOM 1640 O O . ILE A 1 210 ? 9.617 19.75 -1.473 1 85.62 210 ILE A O 1
ATOM 1644 N N . GLU A 1 211 ? 8.633 19.5 -3.459 1 81.25 211 GLU A N 1
ATOM 1645 C CA . GLU A 1 211 ? 9.922 19.312 -4.121 1 81.25 211 GLU A CA 1
ATOM 1646 C C . GLU A 1 211 ? 10.805 20.547 -3.932 1 81.25 211 GLU A C 1
ATOM 1648 O O . GLU A 1 211 ? 12.008 20.422 -3.689 1 81.25 211 GLU A O 1
ATOM 1653 N N . THR A 1 212 ? 10.211 21.719 -4.113 1 85.38 212 THR A N 1
ATOM 1654 C CA . THR A 1 212 ? 10.938 22.984 -3.932 1 85.38 212 THR A CA 1
ATOM 1655 C C . THR A 1 212 ? 11.461 23.094 -2.504 1 85.38 212 THR A C 1
ATOM 1657 O O . THR A 1 212 ? 12.609 23.5 -2.287 1 85.38 212 THR A O 1
ATOM 1660 N N . PHE A 1 213 ? 10.68 22.75 -1.578 1 87.81 213 PHE A N 1
ATOM 1661 C CA . PHE A 1 213 ? 11.078 22.797 -0.176 1 87.81 213 PHE A CA 1
ATOM 1662 C C . PHE A 1 213 ? 12.227 21.844 0.095 1 87.81 213 PHE A C 1
ATOM 1664 O O . PHE A 1 213 ? 13.172 22.188 0.817 1 87.81 213 PHE A O 1
ATOM 1671 N N . GLU A 1 214 ? 12.07 20.625 -0.408 1 81.12 214 GLU A N 1
ATOM 1672 C CA . GLU A 1 214 ? 13.102 19.609 -0.208 1 81.12 214 GLU A CA 1
ATOM 1673 C C . GLU A 1 214 ? 14.438 20.078 -0.783 1 81.12 214 GLU A C 1
ATOM 1675 O O . GLU A 1 214 ? 15.492 19.844 -0.188 1 81.12 214 GLU A O 1
ATOM 1680 N N . LYS A 1 215 ? 14.359 20.734 -1.909 1 76.88 215 LYS A N 1
ATOM 1681 C CA . LYS A 1 215 ? 15.57 21.203 -2.576 1 76.88 215 LYS A CA 1
ATOM 1682 C C . LYS A 1 215 ? 16.203 22.359 -1.819 1 76.88 215 LYS A C 1
ATOM 1684 O O . LYS A 1 215 ? 17.438 22.422 -1.68 1 76.88 215 LYS A O 1
ATOM 1689 N N . LYS A 1 216 ? 15.336 23.234 -1.385 1 73.19 216 LYS A N 1
ATOM 1690 C CA . LYS A 1 216 ? 15.875 24.422 -0.74 1 73.19 216 LYS A CA 1
ATOM 1691 C C . LYS A 1 216 ? 16.234 24.156 0.716 1 73.19 216 LYS A C 1
ATOM 1693 O O . LYS A 1 216 ? 17.094 24.828 1.287 1 73.19 216 LYS A O 1
ATOM 1698 N N . GLY A 1 217 ? 15.523 23.234 1.311 1 64.25 217 GLY A N 1
ATOM 1699 C CA . GLY A 1 217 ? 15.836 22.844 2.676 1 64.25 217 GLY A CA 1
ATOM 1700 C C . GLY A 1 217 ? 17.062 21.969 2.775 1 64.25 217 GLY A C 1
ATOM 1701 O O . GLY A 1 217 ? 17.531 21.656 3.877 1 64.25 217 GLY A O 1
ATOM 1702 N N . ASP A 1 218 ? 17.469 21.219 1.645 1 56.12 218 ASP A N 1
ATOM 1703 C CA . ASP A 1 218 ? 18.734 20.484 1.548 1 56.12 218 ASP A CA 1
ATOM 1704 C C . ASP A 1 218 ? 19.922 21.438 1.512 1 56.12 218 ASP A C 1
ATOM 1706 O O . ASP A 1 218 ? 19.875 22.484 0.866 1 56.12 218 ASP A O 1
ATOM 1710 N N . MET B 1 1 ? 24.656 3.115 10.805 1 47.69 1 MET B N 1
ATOM 1711 C CA . MET B 1 1 ? 25.156 2.08 9.906 1 47.69 1 MET B CA 1
ATOM 1712 C C . MET B 1 1 ? 24.078 1.633 8.93 1 47.69 1 MET B C 1
ATOM 1714 O O . MET B 1 1 ? 22.875 1.715 9.242 1 47.69 1 MET B O 1
ATOM 1718 N N . GLN B 1 2 ? 24.391 1.452 7.625 1 66.56 2 GLN B N 1
ATOM 1719 C CA . GLN B 1 2 ? 23.422 1.095 6.602 1 66.56 2 GLN B CA 1
ATOM 1720 C C . GLN B 1 2 ? 22.781 -0.263 6.895 1 66.56 2 GLN B C 1
ATOM 1722 O O . GLN B 1 2 ? 23.484 -1.221 7.227 1 66.56 2 GLN B O 1
ATOM 1727 N N . LYS B 1 3 ? 21.562 -0.341 7.074 1 81.75 3 LYS B N 1
ATOM 1728 C CA . LYS B 1 3 ? 20.859 -1.586 7.375 1 81.75 3 LYS B CA 1
ATOM 1729 C C . LYS B 1 3 ? 21.078 -2.623 6.281 1 81.75 3 LYS B C 1
ATOM 1731 O O . LYS B 1 3 ? 21.281 -2.271 5.117 1 81.75 3 LYS B O 1
ATOM 1736 N N . SER B 1 4 ? 21.297 -3.846 6.762 1 90.31 4 SER B N 1
ATOM 1737 C CA . SER B 1 4 ? 21.5 -4.957 5.84 1 90.31 4 SER B CA 1
ATOM 1738 C C . SER B 1 4 ? 20.234 -5.789 5.68 1 90.31 4 SER B C 1
ATOM 1740 O O . SER B 1 4 ? 19.531 -6.062 6.656 1 90.31 4 SER B O 1
ATOM 1742 N N . TYR B 1 5 ? 20.016 -6.148 4.406 1 95.25 5 TYR B N 1
ATOM 1743 C CA . TYR B 1 5 ? 18.797 -6.887 4.09 1 95.25 5 TYR B CA 1
ATOM 1744 C C . TYR B 1 5 ? 19.125 -8.203 3.391 1 95.25 5 TYR B C 1
ATOM 1746 O O . TYR B 1 5 ? 20.094 -8.289 2.641 1 95.25 5 TYR B O 1
ATOM 1754 N N . ALA B 1 6 ? 18.281 -9.203 3.699 1 96.5 6 ALA B N 1
ATOM 1755 C CA . ALA B 1 6 ? 18.375 -10.484 3 1 96.5 6 ALA B CA 1
ATOM 1756 C C . ALA B 1 6 ? 17 -10.938 2.514 1 96.5 6 ALA B C 1
ATOM 1758 O O . ALA B 1 6 ? 16 -10.789 3.223 1 96.5 6 ALA B O 1
ATOM 1759 N N . VAL B 1 7 ? 16.969 -11.453 1.281 1 97.44 7 VAL B N 1
ATOM 1760 C CA . VAL B 1 7 ? 15.734 -11.953 0.703 1 97.44 7 VAL B CA 1
ATOM 1761 C C . VAL B 1 7 ? 15.898 -13.422 0.322 1 97.44 7 VAL B C 1
ATOM 1763 O O . VAL B 1 7 ? 16.703 -13.758 -0.545 1 97.44 7 VAL B O 1
ATOM 1766 N N . PHE B 1 8 ? 15.078 -14.266 1.042 1 97.12 8 PHE B N 1
ATOM 1767 C CA . PHE B 1 8 ? 15.062 -15.695 0.736 1 97.12 8 PHE B CA 1
ATOM 1768 C C . PHE B 1 8 ? 13.922 -16.031 -0.217 1 97.12 8 PHE B C 1
ATOM 1770 O O . PHE B 1 8 ? 12.75 -15.93 0.152 1 97.12 8 PHE B O 1
ATOM 1777 N N . GLY B 1 9 ? 14.25 -16.531 -1.388 1 96.19 9 GLY B N 1
ATOM 1778 C CA . GLY B 1 9 ? 13.266 -16.719 -2.441 1 96.19 9 GLY B CA 1
ATOM 1779 C C . GLY B 1 9 ? 13.172 -15.555 -3.402 1 96.19 9 GLY B C 1
ATOM 1780 O O . GLY B 1 9 ? 12.703 -14.477 -3.031 1 96.19 9 GLY B O 1
ATOM 1781 N N . LEU B 1 10 ? 13.57 -15.844 -4.613 1 96.5 10 LEU B N 1
ATOM 1782 C CA . LEU B 1 10 ? 13.641 -14.758 -5.586 1 96.5 10 LEU B CA 1
ATOM 1783 C C . LEU B 1 10 ? 12.586 -14.93 -6.672 1 96.5 10 LEU B C 1
ATOM 1785 O O . LEU B 1 10 ? 12.883 -14.805 -7.863 1 96.5 10 LEU B O 1
ATOM 1789 N N . GLY B 1 11 ? 11.43 -15.273 -6.188 1 93.62 11 GLY B N 1
ATOM 1790 C CA . GLY B 1 11 ? 10.281 -15.281 -7.078 1 93.62 11 GLY B CA 1
ATOM 1791 C C . GLY B 1 11 ? 9.742 -13.891 -7.375 1 93.62 11 GLY B C 1
ATOM 1792 O O . GLY B 1 11 ? 10.484 -12.906 -7.289 1 93.62 11 GLY B O 1
ATOM 1793 N N . GLN B 1 12 ? 8.469 -13.797 -7.699 1 91.19 12 GLN B N 1
ATOM 1794 C CA . GLN B 1 12 ? 7.852 -12.539 -8.102 1 91.19 12 GLN B CA 1
ATOM 1795 C C . GLN B 1 12 ? 7.945 -11.5 -6.988 1 91.19 12 GLN B C 1
ATOM 1797 O O . GLN B 1 12 ? 8.375 -10.367 -7.223 1 91.19 12 GLN B O 1
ATOM 1802 N N . PHE B 1 13 ? 7.637 -11.961 -5.863 1 94.44 13 PHE B N 1
ATOM 1803 C CA . PHE B 1 13 ? 7.648 -11.008 -4.754 1 94.44 13 PHE B CA 1
ATOM 1804 C C . PHE B 1 13 ? 9.07 -10.75 -4.277 1 94.44 13 PHE B C 1
ATOM 1806 O O . PHE B 1 13 ? 9.5 -9.602 -4.18 1 94.44 13 PHE B O 1
ATOM 1813 N N . GLY B 1 14 ? 9.773 -11.805 -3.973 1 96.88 14 GLY B N 1
ATOM 1814 C CA . GLY B 1 14 ? 11.141 -11.656 -3.512 1 96.88 14 GLY B CA 1
ATOM 1815 C C . GLY B 1 14 ? 12.023 -10.906 -4.496 1 96.88 14 GLY B C 1
ATOM 1816 O O . GLY B 1 14 ? 12.805 -10.039 -4.105 1 96.88 14 GLY B O 1
ATOM 1817 N N . GLY B 1 15 ? 11.898 -11.312 -5.691 1 96.5 15 GLY B N 1
ATOM 1818 C CA . GLY B 1 15 ? 12.625 -10.594 -6.723 1 96.5 15 GLY B CA 1
ATOM 1819 C C . GLY B 1 15 ? 12.281 -9.117 -6.773 1 96.5 15 GLY B C 1
ATOM 1820 O O . GLY B 1 15 ? 13.172 -8.273 -6.918 1 96.5 15 GLY B O 1
ATOM 1821 N N . SER B 1 16 ? 11.047 -8.82 -6.668 1 95.44 16 SER B N 1
ATOM 1822 C CA . SER B 1 16 ? 10.602 -7.43 -6.664 1 95.44 16 SER B CA 1
ATOM 1823 C C . SER B 1 16 ? 11.148 -6.676 -5.453 1 95.44 16 SER B C 1
ATOM 1825 O O . SER B 1 16 ? 11.453 -5.484 -5.547 1 95.44 16 SER B O 1
ATOM 1827 N N . LEU B 1 17 ? 11.25 -7.32 -4.352 1 96.06 17 LEU B N 1
ATOM 1828 C CA . LEU B 1 17 ? 11.844 -6.707 -3.164 1 96.06 17 LEU B CA 1
ATOM 1829 C C . LEU B 1 17 ? 13.289 -6.316 -3.42 1 96.06 17 LEU B C 1
ATOM 1831 O O . LEU B 1 17 ? 13.711 -5.203 -3.088 1 96.06 17 LEU B O 1
ATOM 1835 N N . VAL B 1 18 ? 14.023 -7.254 -3.996 1 97.44 18 VAL B N 1
ATOM 1836 C CA . VAL B 1 18 ? 15.422 -7.008 -4.305 1 97.44 18 VAL B CA 1
ATOM 1837 C C . VAL B 1 18 ? 15.547 -5.77 -5.191 1 97.44 18 VAL B C 1
ATOM 1839 O O . VAL B 1 18 ? 16.344 -4.875 -4.91 1 97.44 18 VAL B O 1
ATOM 1842 N N . LYS B 1 19 ? 14.719 -5.727 -6.184 1 96 19 LYS B N 1
ATOM 1843 C CA . LYS B 1 19 ? 14.742 -4.586 -7.094 1 96 19 LYS B CA 1
ATOM 1844 C C . LYS B 1 19 ? 14.375 -3.293 -6.367 1 96 19 LYS B C 1
ATOM 1846 O O . LYS B 1 19 ? 14.984 -2.246 -6.613 1 96 19 LYS B O 1
ATOM 1851 N N . ALA B 1 20 ? 13.422 -3.383 -5.539 1 90.94 20 ALA B N 1
ATOM 1852 C CA . ALA B 1 20 ? 12.961 -2.205 -4.805 1 90.94 20 ALA B CA 1
ATOM 1853 C C . ALA B 1 20 ? 14.047 -1.688 -3.867 1 90.94 20 ALA B C 1
ATOM 1855 O O . ALA B 1 20 ? 14.281 -0.479 -3.779 1 90.94 20 ALA B O 1
ATOM 1856 N N . PHE B 1 21 ? 14.742 -2.527 -3.145 1 91.94 21 PHE B N 1
ATOM 1857 C CA . PHE B 1 21 ? 15.828 -2.121 -2.262 1 91.94 21 PHE B CA 1
ATOM 1858 C C . PHE B 1 21 ? 16.984 -1.519 -3.061 1 91.94 21 PHE B C 1
ATOM 1860 O O . PHE B 1 21 ? 17.562 -0.517 -2.648 1 91.94 21 PHE B O 1
ATOM 1867 N N . HIS B 1 22 ? 17.25 -2.184 -4.152 1 93.62 22 HIS B N 1
ATOM 1868 C CA . HIS B 1 22 ? 18.281 -1.664 -5.043 1 93.62 22 HIS B CA 1
ATOM 1869 C C . HIS B 1 22 ? 17.969 -0.237 -5.48 1 93.62 22 HIS B C 1
ATOM 1871 O O . HIS B 1 22 ? 18.844 0.632 -5.453 1 93.62 22 HIS B O 1
ATOM 1877 N N . ALA B 1 23 ? 16.75 -0.04 -5.914 1 86.44 23 ALA B N 1
ATOM 1878 C CA . ALA B 1 23 ? 16.297 1.271 -6.379 1 86.44 23 ALA B CA 1
ATOM 1879 C C . ALA B 1 23 ? 16.453 2.324 -5.285 1 86.44 23 ALA B C 1
ATOM 1881 O O . ALA B 1 23 ? 16.656 3.506 -5.574 1 86.44 23 ALA B O 1
ATOM 1882 N N . LYS B 1 24 ? 16.453 1.881 -4.066 1 77.75 24 LYS B N 1
ATOM 1883 C CA . LYS B 1 24 ? 16.594 2.785 -2.928 1 77.75 24 LYS B CA 1
ATOM 1884 C C . LYS B 1 24 ? 18.047 2.904 -2.486 1 77.75 24 LYS B C 1
ATOM 1886 O O . LYS B 1 24 ? 18.344 3.607 -1.521 1 77.75 24 LYS B O 1
ATOM 1891 N N . GLY B 1 25 ? 18.891 2.137 -3.07 1 87.12 25 GLY B N 1
ATOM 1892 C CA . GLY B 1 25 ? 20.312 2.18 -2.773 1 87.12 25 GLY B CA 1
ATOM 1893 C C . GLY B 1 25 ? 20.688 1.355 -1.557 1 87.12 25 GLY B C 1
ATOM 1894 O O . GLY B 1 25 ? 21.75 1.564 -0.966 1 87.12 25 GLY B O 1
ATOM 1895 N N . ALA B 1 26 ? 19.859 0.483 -1.179 1 87.38 26 ALA B N 1
ATOM 1896 C CA . ALA B 1 26 ? 20.109 -0.354 -0.011 1 87.38 26 ALA B CA 1
ATOM 1897 C C . ALA B 1 26 ? 20.844 -1.636 -0.406 1 87.38 26 ALA B C 1
ATOM 1899 O O . ALA B 1 26 ? 20.641 -2.164 -1.502 1 87.38 26 ALA B O 1
ATOM 1900 N N . GLU B 1 27 ? 21.641 -2.117 0.485 1 91.19 27 GLU B N 1
ATOM 1901 C CA . GLU B 1 27 ? 22.312 -3.393 0.264 1 91.19 27 GLU B CA 1
ATOM 1902 C C . GLU B 1 27 ? 21.391 -4.566 0.566 1 91.19 27 GLU B C 1
ATOM 1904 O O . GLU B 1 27 ? 20.766 -4.617 1.631 1 91.19 27 GLU B O 1
ATOM 1909 N N . VAL B 1 28 ? 21.406 -5.473 -0.406 1 95.62 28 VAL B N 1
ATOM 1910 C CA . VAL B 1 28 ? 20.484 -6.586 -0.223 1 95.62 28 VAL B CA 1
ATOM 1911 C C . VAL B 1 28 ? 21.141 -7.879 -0.715 1 95.62 28 VAL B C 1
ATOM 1913 O O . VAL B 1 28 ? 21.812 -7.891 -1.746 1 95.62 28 VAL B O 1
ATOM 1916 N N . LEU B 1 29 ? 21.016 -8.891 0.115 1 96.25 29 LEU B N 1
ATOM 1917 C CA . LEU B 1 29 ? 21.453 -10.242 -0.211 1 96.25 29 LEU B CA 1
ATOM 1918 C C . LEU B 1 29 ? 20.266 -11.078 -0.721 1 96.25 29 LEU B C 1
ATOM 1920 O O . LEU B 1 29 ? 19.234 -11.148 -0.067 1 96.25 29 LEU B O 1
ATOM 1924 N N . GLY B 1 30 ? 20.453 -11.617 -1.96 1 96.69 30 GLY B N 1
ATOM 1925 C CA . GLY B 1 30 ? 19.422 -12.477 -2.518 1 96.69 30 GLY B CA 1
ATOM 1926 C C . GLY B 1 30 ? 19.797 -13.945 -2.52 1 96.69 30 GLY B C 1
ATOM 1927 O O . GLY B 1 30 ? 20.906 -14.297 -2.924 1 96.69 30 GLY B O 1
ATOM 1928 N N . ILE B 1 31 ? 18.859 -14.789 -2.021 1 96.31 31 ILE B N 1
ATOM 1929 C CA . ILE B 1 31 ? 19.125 -16.219 -1.952 1 96.31 31 ILE B CA 1
ATOM 1930 C C . ILE B 1 31 ? 18.016 -17 -2.646 1 96.31 31 ILE B C 1
ATOM 1932 O O . ILE B 1 31 ? 16.828 -16.703 -2.445 1 96.31 31 ILE B O 1
ATOM 1936 N N . ASP B 1 32 ? 18.375 -17.953 -3.498 1 95.81 32 ASP B N 1
ATOM 1937 C CA . ASP B 1 32 ? 17.406 -18.844 -4.145 1 95.81 32 ASP B CA 1
ATOM 1938 C C . ASP B 1 32 ? 18.062 -20.156 -4.543 1 95.81 32 ASP B C 1
ATOM 1940 O O . ASP B 1 32 ? 19.281 -20.234 -4.703 1 95.81 32 ASP B O 1
ATOM 1944 N N . LYS B 1 33 ? 17.203 -21.109 -4.648 1 93.94 33 LYS B N 1
ATOM 1945 C CA . LYS B 1 33 ? 17.719 -22.406 -5.09 1 93.94 33 LYS B CA 1
ATOM 1946 C C . LYS B 1 33 ? 17.875 -22.453 -6.605 1 93.94 33 LYS B C 1
ATOM 1948 O O . LYS B 1 33 ? 18.625 -23.281 -7.133 1 93.94 33 LYS B O 1
ATOM 1953 N N . SER B 1 34 ? 17.141 -21.641 -7.289 1 94.94 34 SER B N 1
ATOM 1954 C CA . SER B 1 34 ? 17.203 -21.609 -8.75 1 94.94 34 SER B CA 1
ATOM 1955 C C . SER B 1 34 ? 18.359 -20.75 -9.234 1 94.94 34 SER B C 1
ATOM 1957 O O . SER B 1 34 ? 18.391 -19.547 -9.008 1 94.94 34 SER B O 1
ATOM 1959 N N . GLU B 1 35 ? 19.234 -21.328 -9.984 1 95 35 GLU B N 1
ATOM 1960 C CA . GLU B 1 35 ? 20.359 -20.609 -10.562 1 95 35 GLU B CA 1
ATOM 1961 C C . GLU B 1 35 ? 19.891 -19.531 -11.523 1 95 35 GLU B C 1
ATOM 1963 O O . GLU B 1 35 ? 20.484 -18.453 -11.609 1 95 35 GLU B O 1
ATOM 1968 N N . GLU B 1 36 ? 18.875 -19.844 -12.164 1 96.12 36 GLU B N 1
ATOM 1969 C CA . GLU B 1 36 ? 18.312 -18.906 -13.117 1 96.12 36 GLU B CA 1
ATOM 1970 C C . GLU B 1 36 ? 17.859 -17.625 -12.414 1 96.12 36 GLU B C 1
ATOM 1972 O O . GLU B 1 36 ? 18.172 -16.516 -12.867 1 96.12 36 GLU B O 1
ATOM 1977 N N . LYS B 1 37 ? 17.234 -17.797 -11.328 1 95.12 37 LYS B N 1
ATOM 1978 C CA . LYS B 1 37 ? 16.75 -16.641 -10.578 1 95.12 37 LYS B CA 1
ATOM 1979 C C . LYS B 1 37 ? 17.891 -15.867 -9.945 1 95.12 37 LYS B C 1
ATOM 1981 O O . LYS B 1 37 ? 17.906 -14.633 -9.961 1 95.12 37 LYS B O 1
ATOM 1986 N N . VAL B 1 38 ? 18.812 -16.594 -9.406 1 96.38 38 VAL B N 1
ATOM 1987 C CA . VAL B 1 38 ? 19.984 -15.969 -8.805 1 96.38 38 VAL B CA 1
ATOM 1988 C C . VAL B 1 38 ? 20.703 -15.094 -9.836 1 96.38 38 VAL B C 1
ATOM 1990 O O . VAL B 1 38 ? 21.062 -13.953 -9.539 1 96.38 38 VAL B O 1
ATOM 1993 N N . ASN B 1 39 ? 20.812 -15.602 -11.016 1 96.25 39 ASN B N 1
ATOM 1994 C CA . ASN B 1 39 ? 21.469 -14.867 -12.086 1 96.25 39 ASN B CA 1
ATOM 1995 C C . ASN B 1 39 ? 20.656 -13.648 -12.516 1 96.25 39 ASN B C 1
ATOM 1997 O O . ASN B 1 39 ? 21.219 -12.578 -12.766 1 96.25 39 ASN B O 1
ATOM 2001 N N . GLU B 1 40 ? 19.453 -13.852 -12.562 1 95.56 40 GLU B N 1
ATOM 2002 C CA . GLU B 1 40 ? 18.547 -12.789 -13 1 95.56 40 GLU B CA 1
ATOM 2003 C C . GLU B 1 40 ? 18.641 -11.57 -12.086 1 95.56 40 GLU B C 1
ATOM 2005 O O . GLU B 1 40 ? 18.641 -10.43 -12.562 1 95.56 40 GLU B O 1
ATOM 2010 N N . TYR B 1 41 ? 18.797 -11.812 -10.812 1 96.56 41 TYR B N 1
ATOM 2011 C CA . TYR B 1 41 ? 18.703 -10.703 -9.875 1 96.56 41 TYR B CA 1
ATOM 2012 C C . TYR B 1 41 ? 20.078 -10.305 -9.359 1 96.56 41 TYR B C 1
ATOM 2014 O O . TYR B 1 41 ? 20.203 -9.414 -8.508 1 96.56 41 TYR B O 1
ATOM 2022 N N . SER B 1 42 ? 21.141 -10.898 -9.906 1 95.88 42 SER B N 1
ATOM 2023 C CA . SER B 1 42 ? 22.516 -10.609 -9.484 1 95.88 42 SER B CA 1
ATOM 2024 C C . SER B 1 42 ? 22.891 -9.164 -9.805 1 95.88 42 SER B C 1
ATOM 2026 O O . SER B 1 42 ? 23.734 -8.578 -9.125 1 95.88 42 SER B O 1
ATOM 2028 N N . THR B 1 43 ? 22.203 -8.578 -10.773 1 95.19 43 THR B N 1
ATOM 2029 C CA . THR B 1 43 ? 22.516 -7.211 -11.18 1 95.19 43 THR B CA 1
ATOM 2030 C C . THR B 1 43 ? 21.875 -6.203 -10.227 1 95.19 43 THR B C 1
ATOM 2032 O O . THR B 1 43 ? 22.281 -5.039 -10.188 1 95.19 43 THR B O 1
ATOM 2035 N N . TYR B 1 44 ? 20.953 -6.676 -9.508 1 95.88 44 TYR B N 1
ATOM 2036 C CA . TYR B 1 44 ? 20.234 -5.773 -8.609 1 95.88 44 TYR B CA 1
ATOM 2037 C C . TYR B 1 44 ? 20.672 -5.973 -7.164 1 95.88 44 TYR B C 1
ATOM 2039 O O . TYR B 1 44 ? 20.75 -5.016 -6.395 1 95.88 44 TYR B O 1
ATOM 2047 N N . ALA B 1 45 ? 21.031 -7.137 -6.832 1 95.62 45 ALA B N 1
ATOM 2048 C CA . ALA B 1 45 ? 21.453 -7.457 -5.473 1 95.62 45 ALA B CA 1
ATOM 2049 C C . ALA B 1 45 ? 22.922 -7.129 -5.262 1 95.62 45 ALA B C 1
ATOM 2051 O O . ALA B 1 45 ? 23.719 -7.199 -6.199 1 95.62 45 ALA B O 1
ATOM 2052 N N . THR B 1 46 ? 23.219 -6.734 -4.055 1 93.31 46 THR B N 1
ATOM 2053 C CA . THR B 1 46 ? 24.625 -6.57 -3.713 1 93.31 46 THR B CA 1
ATOM 2054 C C . THR B 1 46 ? 25.359 -7.898 -3.816 1 93.31 46 THR B C 1
ATOM 2056 O O . THR B 1 46 ? 26.5 -7.945 -4.316 1 93.31 46 THR B O 1
ATOM 2059 N N . TYR B 1 47 ? 24.688 -8.93 -3.314 1 93.12 47 TYR B N 1
ATOM 2060 C CA . TYR B 1 47 ? 25.188 -10.297 -3.412 1 93.12 47 TYR B CA 1
ATOM 2061 C C . TYR B 1 47 ? 24.047 -11.289 -3.627 1 93.12 47 TYR B C 1
ATOM 2063 O O . TYR B 1 47 ? 22.922 -11.047 -3.18 1 93.12 47 TYR B O 1
ATOM 2071 N N . THR B 1 48 ? 24.406 -12.312 -4.375 1 96.12 48 THR B N 1
ATOM 2072 C CA . THR B 1 48 ? 23.438 -13.391 -4.539 1 96.12 48 THR B CA 1
ATOM 2073 C C . THR B 1 48 ? 24.094 -14.742 -4.242 1 96.12 48 THR B C 1
ATOM 2075 O O . THR B 1 48 ? 25.281 -14.938 -4.504 1 96.12 48 THR B O 1
ATOM 2078 N N . ILE B 1 49 ? 23.328 -15.633 -3.693 1 94.69 49 ILE B N 1
ATOM 2079 C CA . ILE B 1 49 ? 23.828 -16.969 -3.363 1 94.69 49 ILE B CA 1
ATOM 2080 C C . ILE B 1 49 ? 22.812 -18.016 -3.834 1 94.69 49 ILE B C 1
ATOM 2082 O O . ILE B 1 49 ? 21.609 -17.875 -3.605 1 94.69 49 ILE B O 1
ATOM 2086 N N . CYS B 1 50 ? 23.297 -18.984 -4.566 1 94.88 50 CYS B N 1
ATOM 2087 C CA . CYS B 1 50 ? 22.5 -20.141 -4.91 1 94.88 50 CYS B CA 1
ATOM 2088 C C . CYS B 1 50 ? 22.594 -21.219 -3.832 1 94.88 50 CYS B C 1
ATOM 2090 O O . CYS B 1 50 ? 23.672 -21.781 -3.621 1 94.88 50 CYS B O 1
ATOM 2092 N N . ALA B 1 51 ? 21.484 -21.391 -3.129 1 89.75 51 ALA B N 1
ATOM 2093 C CA . ALA B 1 51 ? 21.5 -22.375 -2.045 1 89.75 51 ALA B CA 1
ATOM 2094 C C . ALA B 1 51 ? 20.281 -23.281 -2.096 1 89.75 51 ALA B C 1
ATOM 2096 O O . ALA B 1 51 ? 19.156 -22.797 -2.207 1 89.75 51 ALA B O 1
ATOM 2097 N N . ASN B 1 52 ? 20.375 -24.5 -2.1 1 77.88 52 ASN B N 1
ATOM 2098 C CA . ASN B 1 52 ? 19.297 -25.469 -2.182 1 77.88 52 ASN B CA 1
ATOM 2099 C C . ASN B 1 52 ? 18.562 -25.609 -0.848 1 77.88 52 ASN B C 1
ATOM 2101 O O . ASN B 1 52 ? 17.375 -25.891 -0.816 1 77.88 52 ASN B O 1
ATOM 2105 N N . ALA B 1 53 ? 19.5 -25.594 0.111 1 68.62 53 ALA B N 1
ATOM 2106 C CA . ALA B 1 53 ? 18.891 -25.734 1.433 1 68.62 53 ALA B CA 1
ATOM 2107 C C . ALA B 1 53 ? 19.266 -24.578 2.342 1 68.62 53 ALA B C 1
ATOM 2109 O O . ALA B 1 53 ? 20.375 -24.031 2.234 1 68.62 53 ALA B O 1
ATOM 2110 N N . VAL B 1 54 ? 18.203 -24.156 3.016 1 78.81 54 VAL B N 1
ATOM 2111 C CA . VAL B 1 54 ? 18.484 -23.141 4.023 1 78.81 54 VAL B CA 1
ATOM 2112 C C . VAL B 1 54 ? 18.594 -23.797 5.398 1 78.81 54 VAL B C 1
ATOM 2114 O O . VAL B 1 54 ? 17.625 -23.859 6.148 1 78.81 54 VAL B O 1
ATOM 2117 N N . ASP B 1 55 ? 19.75 -24.438 5.605 1 87.12 55 ASP B N 1
ATOM 2118 C CA . ASP B 1 55 ? 20.016 -25 6.934 1 87.12 55 ASP B CA 1
ATOM 2119 C C . ASP B 1 55 ? 20.938 -24.094 7.738 1 87.12 55 ASP B C 1
ATOM 2121 O O . ASP B 1 55 ? 21.375 -23.047 7.246 1 87.12 55 ASP B O 1
ATOM 2125 N N . GLU B 1 56 ? 21.078 -24.5 8.953 1 89.88 56 GLU B N 1
ATOM 2126 C CA . GLU B 1 56 ? 21.828 -23.672 9.875 1 89.88 56 GLU B CA 1
ATOM 2127 C C . GLU B 1 56 ? 23.234 -23.391 9.359 1 89.88 56 GLU B C 1
ATOM 2129 O O . GLU B 1 56 ? 23.719 -22.266 9.43 1 89.88 56 GLU B O 1
ATOM 2134 N N . LYS B 1 57 ? 23.812 -24.406 8.844 1 89.44 57 LYS B N 1
ATOM 2135 C CA . LYS B 1 57 ? 25.172 -24.281 8.328 1 89.44 57 LYS B CA 1
ATOM 2136 C C . LYS B 1 57 ? 25.234 -23.281 7.18 1 89.44 57 LYS B C 1
ATOM 2138 O O . LYS B 1 57 ? 26.109 -22.406 7.156 1 89.44 57 LYS B O 1
ATOM 2143 N N . THR B 1 58 ? 24.359 -23.422 6.316 1 89.62 58 THR B N 1
ATOM 2144 C CA . THR B 1 58 ? 24.297 -22.531 5.164 1 89.62 58 THR B CA 1
ATOM 2145 C C . THR B 1 58 ? 24.062 -21.094 5.609 1 89.62 58 THR B C 1
ATOM 2147 O O . THR B 1 58 ? 24.719 -20.172 5.109 1 89.62 58 THR B O 1
ATOM 2150 N N . LEU B 1 59 ? 23.234 -20.875 6.543 1 92 59 LEU B N 1
ATOM 2151 C CA . LEU B 1 59 ? 22.906 -19.547 7.039 1 92 59 LEU B CA 1
ATOM 2152 C C . LEU B 1 59 ? 24.109 -18.906 7.719 1 92 59 LEU B C 1
ATOM 2154 O O . LEU B 1 59 ? 24.375 -17.703 7.539 1 92 59 LEU B O 1
ATOM 2158 N N . LYS B 1 60 ? 24.797 -19.703 8.422 1 90.38 60 LYS B N 1
ATOM 2159 C CA . LYS B 1 60 ? 26.016 -19.203 9.07 1 90.38 60 LYS B CA 1
ATOM 2160 C C . LYS B 1 60 ? 27.062 -18.797 8.039 1 90.38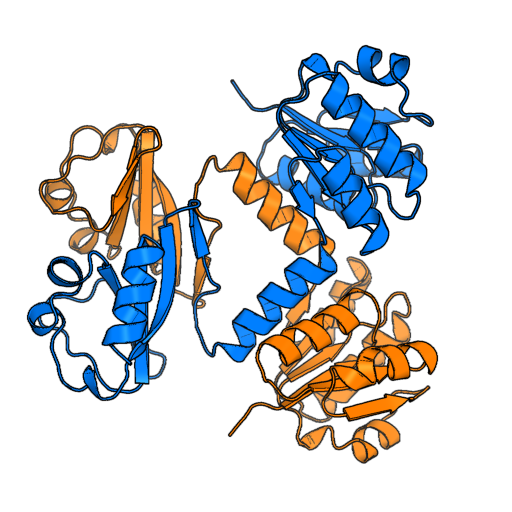 60 LYS B C 1
ATOM 2162 O O . LYS B 1 60 ? 27.703 -17.75 8.18 1 90.38 60 LYS B O 1
ATOM 2167 N N . GLN B 1 61 ? 27.156 -19.562 7.066 1 87.75 61 GLN B N 1
ATOM 2168 C CA . GLN B 1 61 ? 28.125 -19.312 6.008 1 87.75 61 GLN B CA 1
ATOM 2169 C C . GLN B 1 61 ? 27.812 -18.016 5.266 1 87.75 61 GLN B C 1
ATOM 2171 O O . GLN B 1 61 ? 28.734 -17.281 4.859 1 87.75 61 GLN B O 1
ATOM 2176 N N . ILE B 1 62 ? 26.609 -17.719 5.125 1 86.38 62 ILE B N 1
ATOM 2177 C CA . ILE B 1 62 ? 26.203 -16.547 4.363 1 86.38 62 ILE B CA 1
ATOM 2178 C C . ILE B 1 62 ? 26.328 -15.289 5.227 1 86.38 62 ILE B C 1
ATOM 2180 O O . ILE B 1 62 ? 26.359 -14.172 4.707 1 86.38 62 ILE B O 1
ATOM 2184 N N . GLY B 1 63 ? 26.484 -15.414 6.543 1 88.06 63 GLY B N 1
ATOM 2185 C CA . GLY B 1 63 ? 26.641 -14.273 7.438 1 88.06 63 GLY B CA 1
ATOM 2186 C C . GLY B 1 63 ? 25.328 -13.68 7.887 1 88.06 63 GLY B C 1
ATOM 2187 O O . GLY B 1 63 ? 25.156 -12.461 7.895 1 88.06 63 GLY B O 1
ATOM 2188 N N . ILE B 1 64 ? 24.422 -14.492 8.25 1 90.12 64 ILE B N 1
ATOM 2189 C CA . ILE B 1 64 ? 23.062 -14.07 8.578 1 90.12 64 ILE B CA 1
ATOM 2190 C C . ILE B 1 64 ? 23.078 -13.227 9.852 1 90.12 64 ILE B C 1
ATOM 2192 O O . ILE B 1 64 ? 22.156 -12.453 10.109 1 90.12 64 ILE B O 1
ATOM 2196 N N . ARG B 1 65 ? 24.156 -13.391 10.617 1 88.31 65 ARG B N 1
ATOM 2197 C CA . ARG B 1 65 ? 24.281 -12.672 11.875 1 88.31 65 ARG B CA 1
ATOM 2198 C C . ARG B 1 65 ? 24.406 -11.172 11.648 1 88.31 65 ARG B C 1
ATOM 2200 O O . ARG B 1 65 ? 24.125 -10.375 12.539 1 88.31 65 ARG B O 1
ATOM 2207 N N . ASN B 1 66 ? 24.766 -10.797 10.484 1 89.69 66 ASN B N 1
ATOM 2208 C CA . ASN B 1 66 ? 24.969 -9.391 10.164 1 89.69 66 ASN B CA 1
ATOM 2209 C C . ASN B 1 66 ? 23.75 -8.797 9.453 1 89.69 66 ASN B C 1
ATOM 2211 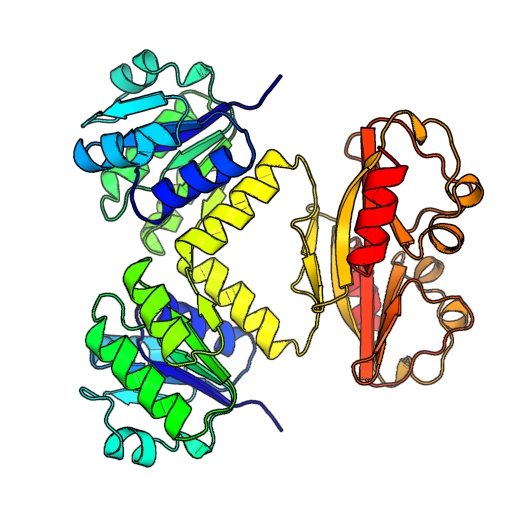O O . ASN B 1 66 ? 23.766 -7.645 9.031 1 89.69 66 ASN B O 1
ATOM 2215 N N . ILE B 1 67 ? 22.75 -9.539 9.359 1 93.62 67 ILE B N 1
ATOM 2216 C CA . ILE B 1 67 ? 21.547 -9.102 8.664 1 93.62 67 ILE B CA 1
ATOM 2217 C C . ILE B 1 67 ? 20.594 -8.461 9.656 1 93.62 67 ILE B C 1
ATOM 2219 O O . ILE B 1 67 ? 20.312 -9.023 10.719 1 93.62 67 ILE B O 1
ATOM 2223 N N . ASP B 1 68 ? 20.125 -7.312 9.297 1 93.69 68 ASP B N 1
ATOM 2224 C CA . ASP B 1 68 ? 19.203 -6.602 10.164 1 93.69 68 ASP B CA 1
ATOM 2225 C C . ASP B 1 68 ? 17.75 -7 9.867 1 93.69 68 ASP B C 1
ATOM 2227 O O . ASP B 1 68 ? 16.922 -7.02 10.773 1 93.69 68 ASP B O 1
ATOM 2231 N N . HIS B 1 69 ? 17.469 -7.23 8.633 1 95.25 69 HIS B N 1
ATOM 2232 C CA . HIS B 1 69 ? 16.109 -7.516 8.188 1 95.25 69 HIS B CA 1
ATOM 2233 C C . HIS B 1 69 ? 16.094 -8.609 7.129 1 95.25 69 HIS B C 1
ATOM 2235 O O . HIS B 1 69 ? 16.656 -8.453 6.047 1 95.25 69 HIS B O 1
ATOM 2241 N N . ALA B 1 70 ? 15.375 -9.703 7.48 1 97.12 70 ALA B N 1
ATOM 2242 C CA . ALA B 1 70 ? 15.289 -10.828 6.551 1 97.12 70 ALA B CA 1
ATOM 2243 C C . ALA B 1 70 ? 13.867 -11 6.027 1 97.12 70 ALA B C 1
ATOM 2245 O O . ALA B 1 70 ? 12.898 -10.875 6.785 1 97.12 70 ALA B O 1
ATOM 2246 N N . PHE B 1 71 ? 13.781 -11.266 4.738 1 97.69 71 PHE B N 1
ATOM 2247 C CA . PHE B 1 71 ? 12.508 -11.555 4.086 1 97.69 71 PHE B CA 1
ATOM 2248 C C . PHE B 1 71 ? 12.477 -12.984 3.561 1 97.69 71 PHE B C 1
ATOM 2250 O O . PHE B 1 71 ? 13.367 -13.391 2.814 1 97.69 71 PHE B O 1
ATOM 2257 N N . VAL B 1 72 ? 11.445 -13.734 3.959 1 97.69 72 VAL B N 1
ATOM 2258 C CA . VAL B 1 72 ? 11.273 -15.102 3.48 1 97.69 72 VAL B CA 1
ATOM 2259 C C . VAL B 1 72 ? 10.094 -15.172 2.52 1 97.69 72 VAL B C 1
ATOM 2261 O O . VAL B 1 72 ? 8.945 -14.945 2.916 1 97.69 72 VAL B O 1
ATOM 2264 N N . SER B 1 73 ? 10.383 -15.516 1.273 1 96.69 73 SER B N 1
ATOM 2265 C CA . SER B 1 73 ? 9.344 -15.484 0.251 1 96.69 73 SER B CA 1
ATOM 2266 C C . SER B 1 73 ? 9.453 -16.688 -0.684 1 96.69 73 SER B C 1
ATOM 2268 O O . SER B 1 73 ? 9.453 -16.531 -1.906 1 96.69 73 SER B O 1
ATOM 2270 N N . PHE B 1 74 ? 9.383 -17.969 -0.151 1 89.88 74 PHE B N 1
ATOM 2271 C CA . PHE B 1 74 ? 9.5 -19.203 -0.928 1 89.88 74 PHE B CA 1
ATOM 2272 C C . PHE B 1 74 ? 8.164 -19.547 -1.584 1 89.88 74 PHE B C 1
ATOM 2274 O O . PHE B 1 74 ? 7.18 -19.812 -0.895 1 89.88 74 PHE B O 1
ATOM 2281 N N . GLY B 1 75 ? 7.707 -18.984 -2.514 1 77.88 75 GLY B N 1
ATOM 2282 C CA . GLY B 1 75 ? 6.523 -19.297 -3.295 1 77.88 75 GLY B CA 1
ATOM 2283 C C . GLY B 1 75 ? 5.676 -20.391 -2.668 1 77.88 75 GLY B C 1
ATOM 2284 O O . GLY B 1 75 ? 5.23 -20.266 -1.527 1 77.88 75 GLY B O 1
ATOM 2285 N N . ASP B 1 76 ? 5.738 -21.562 -3.236 1 82.69 76 ASP B N 1
ATOM 2286 C CA . ASP B 1 76 ? 4.805 -22.641 -2.912 1 82.69 76 ASP B CA 1
ATOM 2287 C C . ASP B 1 76 ? 5.434 -23.641 -1.946 1 82.69 76 ASP B C 1
ATOM 2289 O O . ASP B 1 76 ? 4.82 -24.656 -1.602 1 82.69 76 ASP B O 1
ATOM 2293 N N . ASP B 1 77 ? 6.594 -23.375 -1.425 1 91.75 77 ASP B N 1
ATOM 2294 C CA . ASP B 1 77 ? 7.258 -24.312 -0.511 1 91.75 77 ASP B CA 1
ATOM 2295 C C . ASP B 1 77 ? 7.055 -23.891 0.942 1 91.75 77 ASP B C 1
ATOM 2297 O O . ASP B 1 77 ? 7.941 -23.281 1.548 1 91.75 77 ASP B O 1
ATOM 2301 N N . ILE B 1 78 ? 5.984 -24.312 1.492 1 93.06 78 ILE B N 1
ATOM 2302 C CA . ILE B 1 78 ? 5.559 -23.922 2.828 1 93.06 78 ILE B CA 1
ATOM 2303 C C . ILE B 1 78 ? 6.547 -24.438 3.865 1 93.06 78 ILE B C 1
ATOM 2305 O O . ILE B 1 78 ? 6.906 -23.734 4.809 1 93.06 78 ILE B O 1
ATOM 2309 N N . GLU B 1 79 ? 6.953 -25.672 3.668 1 92.56 79 GLU B N 1
ATOM 2310 C CA . GLU B 1 79 ? 7.891 -26.266 4.613 1 92.56 79 GLU B CA 1
ATOM 2311 C C . GLU B 1 79 ? 9.188 -25.453 4.688 1 92.56 79 GLU B C 1
ATOM 2313 O O . GLU B 1 79 ? 9.656 -25.125 5.777 1 92.56 79 GLU B O 1
ATOM 2318 N N . ALA B 1 80 ? 9.742 -25.141 3.562 1 94.06 80 ALA B N 1
ATOM 2319 C CA . ALA B 1 80 ? 10.969 -24.359 3.52 1 94.06 80 ALA B CA 1
ATOM 2320 C C . ALA B 1 80 ? 10.773 -22.984 4.148 1 94.06 80 ALA B C 1
ATOM 2322 O O . ALA B 1 80 ? 11.664 -22.469 4.828 1 94.06 80 ALA B O 1
ATOM 2323 N N . SER B 1 81 ? 9.625 -22.406 3.896 1 95.88 81 SER B N 1
ATOM 2324 C CA . SER B 1 81 ? 9.305 -21.094 4.445 1 95.88 81 SER B CA 1
ATOM 2325 C C . SER B 1 81 ? 9.273 -21.125 5.969 1 95.88 81 SER B C 1
ATOM 2327 O O . SER B 1 81 ? 9.891 -20.281 6.625 1 95.88 81 SER B O 1
ATOM 2329 N N . ILE B 1 82 ? 8.656 -22.156 6.523 1 96.25 82 ILE B N 1
ATOM 2330 C CA . ILE B 1 82 ? 8.516 -22.297 7.969 1 96.25 82 ILE B CA 1
ATOM 2331 C C . ILE B 1 82 ? 9.883 -22.562 8.602 1 96.25 82 ILE B C 1
ATOM 2333 O O . ILE B 1 82 ? 10.258 -21.891 9.57 1 96.25 82 ILE B O 1
ATOM 2337 N N . LEU B 1 83 ? 10.609 -23.422 8.031 1 95.19 83 LEU B N 1
ATOM 2338 C CA . LEU B 1 83 ? 11.898 -23.812 8.586 1 95.19 83 LEU B CA 1
ATOM 2339 C C . LEU B 1 83 ? 12.891 -22.656 8.539 1 95.19 83 LEU B C 1
ATOM 2341 O O . LEU B 1 83 ? 13.594 -22.391 9.523 1 95.19 83 LEU B O 1
ATOM 2345 N N . THR B 1 84 ? 12.961 -21.984 7.422 1 96.06 84 THR B N 1
ATOM 2346 C CA . THR B 1 84 ? 13.867 -20.859 7.277 1 96.06 84 THR B CA 1
ATOM 2347 C C . THR B 1 84 ? 13.516 -19.75 8.273 1 96.06 84 THR B C 1
ATOM 2349 O O . THR B 1 84 ? 14.398 -19.203 8.945 1 96.06 84 THR B O 1
ATOM 2352 N N . SER B 1 85 ? 12.242 -19.469 8.383 1 97 85 SER B N 1
ATOM 2353 C CA . SER B 1 85 ? 11.797 -18.438 9.32 1 97 85 SER B CA 1
ATOM 2354 C C . SER B 1 85 ? 12.18 -18.797 10.758 1 97 85 SER B C 1
ATOM 2356 O O . SER B 1 85 ? 12.695 -17.969 11.5 1 97 85 SER B O 1
ATOM 2358 N N . LEU B 1 86 ? 11.93 -20.047 11.078 1 96.75 86 LEU B N 1
ATOM 2359 C CA . LEU B 1 86 ? 12.258 -20.516 12.414 1 96.75 86 LEU B CA 1
ATOM 2360 C C . LEU B 1 86 ? 13.75 -20.359 12.695 1 96.75 86 LEU B C 1
ATOM 2362 O O . LEU B 1 86 ? 14.133 -19.844 13.75 1 96.75 86 LEU B O 1
ATOM 2366 N N . LEU B 1 87 ? 14.578 -20.781 11.781 1 96.5 87 LEU B N 1
ATOM 2367 C CA . LEU B 1 87 ? 16.016 -20.734 11.961 1 96.5 87 LEU B CA 1
ATOM 2368 C C . LEU B 1 87 ? 16.5 -19.281 12.094 1 96.5 87 LEU B C 1
ATOM 2370 O O . LEU B 1 87 ? 17.359 -18.984 12.922 1 96.5 87 LEU B O 1
ATOM 2374 N N . LEU B 1 88 ? 15.984 -18.406 11.305 1 96.81 88 LEU B N 1
ATOM 2375 C CA . LEU B 1 88 ? 16.359 -17 11.344 1 96.81 88 LEU B CA 1
ATOM 2376 C C . LEU B 1 88 ? 16.031 -16.391 12.703 1 96.81 88 LEU B C 1
ATOM 2378 O O . LEU B 1 88 ? 16.844 -15.641 13.266 1 96.81 88 LEU B O 1
ATOM 2382 N N . ILE B 1 89 ? 14.875 -16.734 13.195 1 96.56 89 ILE B N 1
ATOM 2383 C CA . ILE B 1 89 ? 14.453 -16.219 14.5 1 96.56 89 ILE B CA 1
ATOM 2384 C C . ILE B 1 89 ? 15.375 -16.766 15.586 1 96.56 89 ILE B C 1
ATOM 2386 O O . ILE B 1 89 ? 15.859 -16.016 16.438 1 96.56 89 ILE B O 1
ATOM 2390 N N . GLU B 1 90 ? 15.617 -18 15.492 1 95.31 90 GLU B N 1
ATOM 2391 C CA . GLU B 1 90 ? 16.469 -18.656 16.5 1 95.31 90 GLU B CA 1
ATOM 2392 C C . GLU B 1 90 ? 17.875 -18.094 16.469 1 95.31 90 GLU B C 1
ATOM 2394 O O . GLU B 1 90 ? 18.547 -18.016 17.5 1 95.31 90 GLU B O 1
ATOM 2399 N N . MET B 1 91 ? 18.297 -17.688 15.367 1 95.56 91 MET B N 1
ATOM 2400 C CA . MET B 1 91 ? 19.656 -17.188 15.211 1 95.56 91 MET B CA 1
ATOM 2401 C C . MET B 1 91 ? 19.734 -15.703 15.562 1 95.56 91 MET B C 1
ATOM 2403 O O . MET B 1 91 ? 20.797 -15.102 15.508 1 95.56 91 MET B O 1
ATOM 2407 N N . GLY B 1 92 ? 18.609 -15.094 15.797 1 95.06 92 GLY B N 1
ATOM 2408 C CA . GLY B 1 92 ? 18.594 -13.766 16.391 1 95.06 92 GLY B CA 1
ATOM 2409 C C . GLY B 1 92 ? 18.5 -12.648 15.367 1 95.06 92 GLY B C 1
ATOM 2410 O O . GLY B 1 92 ? 18.891 -11.516 15.633 1 95.06 92 GLY B O 1
ATOM 2411 N N . VAL B 1 93 ? 18.062 -12.914 14.172 1 95.94 93 VAL B N 1
ATOM 2412 C CA . VAL B 1 93 ? 17.844 -11.836 13.211 1 95.94 93 VAL B CA 1
ATOM 2413 C C . VAL B 1 93 ? 16.797 -10.875 13.766 1 95.94 93 VAL B C 1
ATOM 2415 O O . VAL B 1 93 ? 15.703 -11.289 14.172 1 95.94 93 VAL B O 1
ATOM 2418 N N . PRO B 1 94 ? 17.109 -9.609 13.766 1 94.81 94 PRO B N 1
ATOM 2419 C CA . PRO B 1 94 ? 16.25 -8.656 14.461 1 94.81 94 PRO B CA 1
ATOM 2420 C C . PRO B 1 94 ? 14.844 -8.578 13.852 1 94.81 94 PRO B C 1
ATOM 2422 O O . PRO B 1 94 ? 13.859 -8.461 14.586 1 94.81 94 PRO B O 1
ATOM 2425 N N . LYS B 1 95 ? 14.727 -8.562 12.547 1 94.44 95 LYS B N 1
ATOM 2426 C CA . LYS B 1 95 ? 13.445 -8.484 11.852 1 94.44 95 LYS B CA 1
ATOM 2427 C C . LYS B 1 95 ? 13.32 -9.594 10.805 1 94.44 95 LYS B C 1
ATOM 2429 O O . LYS B 1 95 ? 14.148 -9.688 9.891 1 94.44 95 LYS B O 1
ATOM 2434 N N . VAL B 1 96 ? 12.281 -10.359 11.031 1 97.19 96 VAL B N 1
ATOM 2435 C CA . VAL B 1 96 ? 11.977 -11.438 10.086 1 97.19 96 VAL B CA 1
ATOM 2436 C C . VAL B 1 96 ? 10.562 -11.266 9.555 1 97.19 96 VAL B C 1
ATOM 2438 O O . VAL B 1 96 ? 9.586 -11.391 10.297 1 97.19 96 VAL B O 1
ATOM 2441 N N . TRP B 1 97 ? 10.477 -10.93 8.242 1 96.88 97 TRP B N 1
ATOM 2442 C CA . TRP B 1 97 ? 9.195 -10.805 7.551 1 96.88 97 TRP B CA 1
ATOM 2443 C C . TRP B 1 97 ? 8.992 -11.961 6.582 1 96.88 97 TRP B C 1
ATOM 2445 O O . TRP B 1 97 ? 9.844 -12.234 5.738 1 96.88 97 TRP B O 1
ATOM 2455 N N . THR B 1 98 ? 7.832 -12.617 6.691 1 97.88 98 THR B N 1
ATOM 2456 C CA . THR B 1 98 ? 7.633 -13.812 5.879 1 97.88 98 THR B CA 1
ATOM 2457 C C . THR B 1 98 ? 6.32 -13.727 5.105 1 97.88 98 THR B C 1
ATOM 2459 O O . THR B 1 98 ? 5.301 -13.312 5.648 1 97.88 98 THR B O 1
ATOM 2462 N N . LYS B 1 99 ? 6.418 -14.078 3.844 1 96.69 99 LYS B N 1
ATOM 2463 C CA . LYS B 1 99 ? 5.234 -14.148 2.994 1 96.69 99 LYS B CA 1
ATOM 2464 C C . LYS B 1 99 ? 4.418 -15.406 3.299 1 96.69 99 LYS B C 1
ATOM 2466 O O . LYS B 1 99 ? 4.957 -16.516 3.314 1 96.69 99 LYS B O 1
ATOM 2471 N N . ALA B 1 100 ? 3.176 -15.25 3.545 1 95.31 100 ALA B N 1
ATOM 2472 C CA . ALA B 1 100 ? 2.293 -16.391 3.768 1 95.31 100 ALA B CA 1
ATOM 2473 C C . ALA B 1 100 ? 1.588 -16.797 2.479 1 95.31 100 ALA B C 1
ATOM 2475 O O . ALA B 1 100 ? 1.2 -15.945 1.678 1 95.31 100 ALA B O 1
ATOM 2476 N N . GLN B 1 101 ? 1.392 -18.047 2.354 1 92 101 GLN B N 1
ATOM 2477 C CA . GLN B 1 101 ? 0.718 -18.578 1.174 1 92 101 GLN B CA 1
ATOM 2478 C C . GLN B 1 101 ? -0.785 -18.703 1.408 1 92 101 GLN B C 1
ATOM 2480 O O . GLN B 1 101 ? -1.576 -18.594 0.469 1 92 101 GLN B O 1
ATOM 2485 N N . ASN B 1 102 ? -1.176 -19 2.555 1 89.5 102 ASN B N 1
ATOM 2486 C CA . ASN B 1 102 ? -2.572 -19.156 2.951 1 89.5 102 ASN B CA 1
ATOM 2487 C C . ASN B 1 102 ? -2.756 -18.922 4.449 1 89.5 102 ASN B C 1
ATOM 2489 O O . ASN B 1 102 ? -1.793 -18.625 5.16 1 89.5 102 ASN B O 1
ATOM 2493 N N . ASP B 1 103 ? -3.969 -19.109 4.891 1 89.56 103 ASP B N 1
ATOM 2494 C CA . ASP B 1 103 ? -4.293 -18.766 6.273 1 89.56 103 ASP B CA 1
ATOM 2495 C C . ASP B 1 103 ? -3.66 -19.766 7.242 1 89.56 103 ASP B C 1
ATOM 2497 O O . ASP B 1 103 ? -3.26 -19.391 8.344 1 89.56 103 ASP B O 1
ATOM 2501 N N . TYR B 1 104 ? -3.568 -20.984 6.832 1 93.06 104 TYR B N 1
ATOM 2502 C CA . TYR B 1 104 ? -2.932 -21.984 7.684 1 93.06 104 TYR B CA 1
ATOM 2503 C C . TYR B 1 104 ? -1.442 -21.688 7.84 1 93.06 104 TYR B C 1
ATOM 2505 O O . TYR B 1 104 ? -0.906 -21.75 8.945 1 93.06 104 TYR B O 1
ATOM 2513 N N . HIS B 1 105 ? -0.83 -21.422 6.773 1 95.69 105 HIS B N 1
ATOM 2514 C CA . HIS B 1 105 ? 0.571 -21.016 6.797 1 95.69 105 HIS B CA 1
ATOM 2515 C C . HIS B 1 105 ? 0.779 -19.797 7.695 1 95.69 105 HIS B C 1
ATOM 2517 O O . HIS B 1 105 ? 1.716 -19.766 8.5 1 95.69 105 HIS B O 1
ATOM 2523 N N . GLN B 1 106 ? -0.078 -18.859 7.641 1 95.19 106 GLN B N 1
ATOM 2524 C CA . GLN B 1 106 ? -0.01 -17.656 8.469 1 95.19 106 GLN B CA 1
ATOM 2525 C C . GLN B 1 106 ? -0.067 -18.016 9.953 1 95.19 106 GLN B C 1
ATOM 2527 O O . GLN B 1 106 ? 0.689 -17.453 10.75 1 95.19 106 GLN B O 1
ATOM 2532 N N . LYS B 1 107 ? -0.971 -18.875 10.273 1 95.69 107 LYS B N 1
ATOM 2533 C CA . LYS B 1 107 ? -1.128 -19.281 11.664 1 95.69 107 LYS B CA 1
ATOM 2534 C C . LYS B 1 107 ? 0.159 -19.906 12.211 1 95.69 107 LYS B C 1
ATOM 2536 O O . LYS B 1 107 ? 0.58 -19.594 13.328 1 95.69 107 LYS B O 1
ATOM 2541 N N . VAL B 1 108 ? 0.761 -20.734 11.43 1 97.12 108 VAL B N 1
ATOM 2542 C CA . VAL B 1 108 ? 1.994 -21.406 11.836 1 97.12 108 VAL B CA 1
ATOM 2543 C C . VAL B 1 108 ? 3.107 -20.375 12.008 1 97.12 108 VAL B C 1
ATOM 2545 O O . VAL B 1 108 ? 3.836 -20.406 13 1 97.12 108 VAL B O 1
ATOM 2548 N N . LEU B 1 109 ? 3.227 -19.469 11.031 1 97.44 109 LEU B N 1
ATOM 2549 C CA . LEU B 1 109 ? 4.25 -18.438 11.078 1 97.44 109 LEU B CA 1
ATOM 2550 C C . LEU B 1 109 ? 4.082 -17.578 12.328 1 97.44 109 LEU B C 1
ATOM 2552 O O . LEU B 1 109 ? 5.066 -17.188 12.961 1 97.44 109 LEU B O 1
ATOM 2556 N N . HIS B 1 110 ? 2.869 -17.281 12.633 1 95.81 110 HIS B N 1
ATOM 2557 C CA . HIS B 1 110 ? 2.574 -16.5 13.836 1 95.81 110 HIS B CA 1
ATOM 2558 C C . HIS B 1 110 ? 3.037 -17.234 15.094 1 95.81 110 HIS B C 1
ATOM 2560 O O . HIS B 1 110 ? 3.643 -16.625 15.977 1 95.81 110 HIS B O 1
ATOM 2566 N N . LYS B 1 111 ? 2.764 -18.469 15.164 1 96.5 111 LYS B N 1
ATOM 2567 C CA . LYS B 1 111 ? 3.088 -19.266 16.344 1 96.5 111 LYS B CA 1
ATOM 2568 C C . LYS B 1 111 ? 4.598 -19.375 16.531 1 96.5 111 LYS B C 1
ATOM 2570 O O . LYS B 1 111 ? 5.078 -19.406 17.672 1 96.5 111 LYS B O 1
ATOM 2575 N N . ILE B 1 112 ? 5.281 -19.344 15.523 1 96.31 112 ILE B N 1
ATOM 2576 C CA . ILE B 1 112 ? 6.719 -19.547 15.68 1 96.31 112 ILE B CA 1
ATOM 2577 C C . ILE B 1 112 ? 7.402 -18.203 15.93 1 96.31 112 ILE B C 1
ATOM 2579 O O . ILE B 1 112 ? 8.609 -18.141 16.156 1 96.31 112 ILE B O 1
ATOM 2583 N N . GLY B 1 113 ? 6.676 -17.078 15.75 1 96.44 113 GLY B N 1
ATOM 2584 C CA . GLY B 1 113 ? 7.203 -15.797 16.219 1 96.44 113 GLY B CA 1
ATOM 2585 C C . GLY B 1 113 ? 7.68 -14.906 15.086 1 96.44 113 GLY B C 1
ATOM 2586 O O . GLY B 1 113 ? 8.461 -13.977 15.312 1 96.44 113 GLY B O 1
ATOM 2587 N N . VAL B 1 114 ? 7.25 -15.164 13.898 1 96.81 114 VAL B N 1
ATOM 2588 C CA . VAL B 1 114 ? 7.594 -14.297 12.773 1 96.81 114 VAL B CA 1
ATOM 2589 C C . VAL B 1 114 ? 7.152 -12.867 13.078 1 96.81 114 VAL B C 1
ATOM 2591 O O . VAL B 1 114 ? 6.035 -12.641 13.555 1 96.81 114 VAL B O 1
ATOM 2594 N N . HIS B 1 115 ? 8.047 -11.922 12.781 1 92.94 115 HIS B N 1
ATOM 2595 C CA . HIS B 1 115 ? 7.836 -10.547 13.211 1 92.94 115 HIS B CA 1
ATOM 2596 C C . HIS B 1 115 ? 6.73 -9.883 12.391 1 92.94 115 HIS B C 1
ATOM 2598 O O . HIS B 1 115 ? 5.961 -9.078 12.922 1 92.94 115 HIS B O 1
ATOM 2604 N N . ARG B 1 116 ? 6.629 -10.164 11.141 1 91.81 116 ARG B N 1
ATOM 2605 C CA . ARG B 1 116 ? 5.57 -9.664 10.273 1 91.81 116 ARG B CA 1
ATOM 2606 C C . ARG B 1 116 ? 5.246 -10.664 9.164 1 91.81 116 ARG B C 1
ATOM 2608 O O . ARG B 1 116 ? 6.152 -11.203 8.523 1 91.81 116 ARG B O 1
ATOM 2615 N N . ILE B 1 117 ? 4 -10.898 9.055 1 95.69 117 ILE B N 1
ATOM 2616 C CA . ILE B 1 117 ? 3.527 -11.789 8.008 1 95.69 117 ILE B CA 1
ATOM 2617 C C . ILE B 1 117 ? 2.906 -10.977 6.875 1 95.69 117 ILE B C 1
ATOM 2619 O O . ILE B 1 117 ? 2.078 -10.094 7.117 1 95.69 117 ILE B O 1
ATOM 2623 N N . ILE B 1 118 ? 3.312 -11.266 5.652 1 93.31 118 ILE B N 1
ATOM 2624 C CA . ILE B 1 118 ? 2.91 -10.461 4.5 1 93.31 118 ILE B CA 1
ATOM 2625 C C . ILE B 1 118 ? 2.057 -11.312 3.557 1 93.31 118 ILE B C 1
ATOM 2627 O O . ILE B 1 118 ? 2.404 -12.453 3.258 1 93.31 118 ILE B O 1
ATOM 2631 N N . HIS B 1 119 ? 0.952 -10.805 3.184 1 93 119 HIS B N 1
ATOM 2632 C CA . HIS B 1 119 ? 0.135 -11.305 2.084 1 93 119 HIS B CA 1
ATOM 2633 C C . HIS B 1 119 ? 0.067 -10.297 0.943 1 93 119 HIS B C 1
ATOM 2635 O O . HIS B 1 119 ? -0.896 -9.531 0.842 1 93 119 HIS B O 1
ATOM 2641 N N . PRO B 1 120 ? 1.044 -10.367 0.083 1 90.88 120 PRO B N 1
ATOM 2642 C CA . PRO B 1 120 ? 1.162 -9.266 -0.874 1 90.88 120 PRO B CA 1
ATOM 2643 C C . PRO B 1 120 ? -0.131 -9.016 -1.644 1 90.88 120 PRO B C 1
ATOM 2645 O O . PRO B 1 120 ? -0.601 -7.875 -1.708 1 90.88 120 PRO B O 1
ATOM 2648 N N . GLU B 1 121 ? -0.743 -10.047 -2.195 1 92.06 121 GLU B N 1
ATOM 2649 C CA . GLU B 1 121 ? -1.96 -9.891 -2.986 1 92.06 121 GLU B CA 1
ATOM 2650 C C . GLU B 1 121 ? -3.133 -9.453 -2.115 1 92.06 121 GLU B C 1
ATOM 2652 O O . GLU B 1 121 ? -3.9 -8.562 -2.504 1 92.06 121 GLU B O 1
ATOM 2657 N N . LYS B 1 122 ? -3.229 -10.039 -0.938 1 91.38 122 LYS B N 1
ATOM 2658 C CA . LYS B 1 122 ? -4.297 -9.664 -0.014 1 91.38 122 LYS B CA 1
ATOM 2659 C C . LYS B 1 122 ? -4.117 -8.234 0.48 1 91.38 122 LYS B C 1
ATOM 2661 O O . LYS B 1 122 ? -5.074 -7.457 0.504 1 91.38 122 LYS B O 1
ATOM 2666 N N . ASP B 1 123 ? -2.918 -7.914 0.871 1 85.94 123 ASP B N 1
ATOM 2667 C CA . ASP B 1 123 ? -2.617 -6.586 1.397 1 85.94 123 ASP B CA 1
ATOM 2668 C C . ASP B 1 123 ? -2.869 -5.508 0.346 1 85.94 123 ASP B C 1
ATOM 2670 O O . ASP B 1 123 ? -3.439 -4.457 0.65 1 85.94 123 ASP B O 1
ATOM 2674 N N . MET B 1 124 ? -2.459 -5.781 -0.848 1 86.56 124 MET B N 1
ATOM 2675 C CA . MET B 1 124 ? -2.67 -4.832 -1.938 1 86.56 124 MET B CA 1
ATOM 2676 C C . MET B 1 124 ? -4.152 -4.695 -2.262 1 86.56 124 MET B C 1
ATOM 2678 O O . MET B 1 124 ? -4.637 -3.592 -2.518 1 86.56 124 MET B O 1
ATOM 2682 N N . ALA B 1 125 ? -4.879 -5.832 -2.283 1 90.12 125 ALA B N 1
ATOM 2683 C CA . ALA B 1 125 ? -6.312 -5.797 -2.549 1 90.12 125 ALA B CA 1
ATOM 2684 C C . ALA B 1 125 ? -7.039 -4.93 -1.523 1 90.12 125 ALA B C 1
ATOM 2686 O O . ALA B 1 125 ? -7.91 -4.133 -1.881 1 90.12 125 ALA B O 1
ATOM 2687 N N . LYS B 1 126 ? -6.664 -5.105 -0.263 1 84.69 126 LYS B N 1
ATOM 2688 C CA . LYS B 1 126 ? -7.262 -4.301 0.798 1 84.69 126 LYS B CA 1
ATOM 2689 C C . LYS B 1 126 ? -7 -2.814 0.576 1 84.69 126 LYS B C 1
ATOM 2691 O O . LYS B 1 126 ? -7.902 -1.987 0.741 1 84.69 126 LYS B O 1
ATOM 2696 N N . ARG B 1 127 ? -5.82 -2.5 0.238 1 76.25 127 ARG B N 1
ATOM 2697 C CA . ARG B 1 127 ? -5.453 -1.112 -0.026 1 76.25 127 ARG B CA 1
ATOM 2698 C C . ARG B 1 127 ? -6.258 -0.545 -1.192 1 76.25 127 ARG B C 1
ATOM 2700 O O . ARG B 1 127 ? -6.75 0.581 -1.123 1 76.25 127 ARG B O 1
ATOM 2707 N N . ILE B 1 128 ? -6.398 -1.27 -2.238 1 82.19 128 ILE B N 1
ATOM 2708 C CA . ILE B 1 128 ? -7.125 -0.843 -3.428 1 82.19 128 ILE B CA 1
ATOM 2709 C C . ILE B 1 128 ? -8.594 -0.624 -3.082 1 82.19 128 ILE B C 1
ATOM 2711 O O . ILE B 1 128 ? -9.164 0.418 -3.408 1 82.19 128 ILE B O 1
ATOM 2715 N N . ALA B 1 129 ? -9.234 -1.641 -2.445 1 83.56 129 ALA B N 1
ATOM 2716 C CA . ALA B 1 129 ? -10.641 -1.532 -2.074 1 83.56 129 ALA B CA 1
ATOM 2717 C C . ALA B 1 129 ? -10.883 -0.311 -1.192 1 83.56 129 ALA B C 1
ATOM 2719 O O . ALA B 1 129 ? -11.875 0.406 -1.371 1 83.56 129 ALA B O 1
ATOM 2720 N N . SER B 1 130 ? -9.969 -0.11 -0.259 1 72.62 130 SER B N 1
ATOM 2721 C CA . SER B 1 130 ? -10.094 1.042 0.628 1 72.62 130 SER B CA 1
ATOM 2722 C C . SER B 1 130 ? -10.016 2.352 -0.151 1 72.62 130 SER B C 1
ATOM 2724 O O . SER B 1 130 ? -10.797 3.273 0.093 1 72.62 130 SER B O 1
ATOM 2726 N N . HIS B 1 131 ? -9.094 2.371 -1.025 1 68.75 131 HIS B N 1
ATOM 2727 C CA . HIS B 1 131 ? -8.875 3.564 -1.836 1 68.75 131 HIS B CA 1
ATOM 2728 C C . HIS B 1 131 ? -10.102 3.879 -2.688 1 68.75 131 HIS B C 1
ATOM 2730 O O . HIS B 1 131 ? -10.555 5.023 -2.734 1 68.75 131 HIS B O 1
ATOM 2736 N N . ILE B 1 132 ? -10.625 2.91 -3.273 1 73.75 132 ILE B N 1
ATOM 2737 C CA . ILE B 1 132 ? -11.68 3.094 -4.266 1 73.75 132 ILE B CA 1
ATOM 2738 C C . ILE B 1 132 ? -12.992 3.42 -3.561 1 73.75 132 ILE B C 1
ATOM 2740 O O . ILE B 1 132 ? -13.789 4.227 -4.055 1 73.75 132 ILE B O 1
ATOM 2744 N N . THR B 1 133 ? -13.234 2.678 -2.496 1 71.5 133 THR B N 1
ATOM 2745 C CA . THR B 1 133 ? -14.523 2.852 -1.83 1 71.5 133 THR B CA 1
ATOM 2746 C C . THR B 1 133 ? -14.547 4.152 -1.036 1 71.5 133 THR B C 1
ATOM 2748 O O . THR B 1 133 ? -15.617 4.691 -0.749 1 71.5 133 THR B O 1
ATOM 2751 N N . SER B 1 134 ? -13.43 4.438 -0.403 1 57.16 134 SER B N 1
ATOM 2752 C CA . SER B 1 134 ? -13.406 5.609 0.467 1 57.16 134 SER B CA 1
ATOM 2753 C C . SER B 1 134 ? -13.547 6.898 -0.336 1 57.16 134 SER B C 1
ATOM 2755 O O . SER B 1 134 ? -13.922 7.938 0.208 1 57.16 134 SER B O 1
ATOM 2757 N N . GLU B 1 135 ? -13.938 6.805 -1.734 1 52.06 135 GLU B N 1
ATOM 2758 C CA . GLU B 1 135 ? -13.898 8.062 -2.467 1 52.06 135 GLU B CA 1
ATOM 2759 C C . GLU B 1 135 ? -12.812 8.992 -1.926 1 52.06 135 GLU B C 1
ATOM 2761 O O . GLU B 1 135 ? -12.797 10.18 -2.238 1 52.06 135 GLU B O 1
ATOM 2766 N N . LYS B 1 136 ? -12.18 8.32 -0.945 1 51.47 136 LYS B N 1
ATOM 2767 C CA . LYS B 1 136 ? -11.211 9.102 -0.19 1 51.47 136 LYS B CA 1
ATOM 2768 C C . LYS B 1 136 ? -9.891 9.219 -0.948 1 51.47 136 LYS B C 1
ATOM 2770 O O . LYS B 1 136 ? -9.555 8.359 -1.759 1 51.47 136 LYS B O 1
ATOM 2775 N N . MET B 1 137 ? -9.445 10.367 -1.044 1 49.22 137 MET B N 1
ATOM 2776 C CA . MET B 1 137 ? -8.188 10.719 -1.691 1 49.22 137 MET B CA 1
ATOM 2777 C C . MET B 1 137 ? -7.027 9.922 -1.095 1 49.22 137 MET B C 1
ATOM 2779 O O . MET B 1 137 ? -6.055 9.617 -1.787 1 49.22 137 MET B O 1
ATOM 2783 N N . ILE B 1 138 ? -7.023 9.758 0.266 1 52.72 138 ILE B N 1
ATOM 2784 C CA . ILE B 1 138 ? -5.809 9.258 0.897 1 52.72 138 ILE B CA 1
ATOM 2785 C C . ILE B 1 138 ? -6.047 7.852 1.439 1 52.72 138 ILE B C 1
ATOM 2787 O O . ILE B 1 138 ? -7.094 7.574 2.027 1 52.72 138 ILE B O 1
ATOM 2791 N N . ASP B 1 139 ? -5.332 6.855 1.055 1 52.56 139 ASP B N 1
ATOM 2792 C CA . ASP B 1 139 ? -5.238 5.598 1.789 1 52.56 139 ASP B CA 1
ATOM 2793 C C . ASP B 1 139 ? -4.801 5.84 3.232 1 52.56 139 ASP B C 1
ATOM 2795 O O . ASP B 1 139 ? -4.043 6.77 3.512 1 52.56 139 ASP B O 1
ATOM 2799 N N . PHE B 1 140 ? -5.535 5.176 4.281 1 51.12 140 PHE B N 1
ATOM 2800 C CA . PHE B 1 140 ? -5.086 5.113 5.668 1 51.12 140 PHE B CA 1
ATOM 2801 C C . PHE B 1 140 ? -3.562 5.051 5.738 1 51.12 140 PHE B C 1
ATOM 2803 O O . PHE B 1 140 ? -2.939 4.207 5.094 1 51.12 140 PHE B O 1
ATOM 2810 N N . VAL B 1 141 ? -3.037 6.238 6.203 1 61.28 141 VAL B N 1
ATOM 2811 C CA . VAL B 1 141 ? -1.583 6.281 6.309 1 61.28 141 VAL B CA 1
ATOM 2812 C C . VAL B 1 141 ? -1.165 6.148 7.77 1 61.28 141 VAL B C 1
ATOM 2814 O O . VAL B 1 141 ? -1.521 6.988 8.602 1 61.28 141 VAL B O 1
ATOM 2817 N N . GLU B 1 142 ? -0.699 5.012 8.094 1 59.38 142 GLU B N 1
ATOM 2818 C CA . GLU B 1 142 ? -0.109 4.848 9.422 1 59.38 142 GLU B CA 1
ATOM 2819 C C . GLU B 1 142 ? 1.26 5.52 9.5 1 59.38 142 GLU B C 1
ATOM 2821 O O . GLU B 1 142 ? 2.201 5.105 8.82 1 59.38 142 GLU B O 1
ATOM 2826 N N . LEU B 1 143 ? 1.229 6.684 10.219 1 63.84 143 LEU B N 1
ATOM 2827 C CA . LEU B 1 143 ? 2.492 7.387 10.414 1 63.84 143 LEU B CA 1
ATOM 2828 C C . LEU B 1 143 ? 3.387 6.633 11.391 1 63.84 143 LEU B C 1
ATOM 2830 O O . LEU B 1 143 ? 4.609 6.613 11.234 1 63.84 143 LEU B O 1
ATOM 2834 N N . SER B 1 144 ? 2.797 6.102 12.406 1 63.03 144 SER B N 1
ATOM 2835 C CA . SER B 1 144 ? 3.375 5.273 13.453 1 63.03 144 SER B CA 1
ATOM 2836 C C . SER B 1 144 ? 2.324 4.363 14.086 1 63.03 144 SER B C 1
ATOM 2838 O O . SER B 1 144 ? 1.144 4.441 13.742 1 63.03 144 SER B O 1
ATOM 2840 N N . PRO B 1 145 ? 2.738 3.527 14.938 1 59.53 145 PRO B N 1
ATOM 2841 C CA . PRO B 1 145 ? 1.749 2.67 15.594 1 59.53 145 PRO B CA 1
ATOM 2842 C C . PRO B 1 145 ? 0.634 3.467 16.266 1 59.53 145 PRO B C 1
ATOM 2844 O O . PRO B 1 145 ? -0.487 2.971 16.406 1 59.53 145 PRO B O 1
ATOM 2847 N N . ASN B 1 146 ? 0.942 4.668 16.703 1 71.38 146 ASN B N 1
ATOM 2848 C CA . ASN B 1 146 ? -0.035 5.414 17.484 1 71.38 146 ASN B CA 1
ATOM 2849 C C . ASN B 1 146 ? -0.583 6.609 16.719 1 71.38 146 ASN B C 1
ATOM 2851 O O . ASN B 1 146 ? -1.523 7.27 17.172 1 71.38 146 ASN B O 1
ATOM 2855 N N . TYR B 1 147 ? 0.015 6.902 15.602 1 73 147 TYR B N 1
ATOM 2856 C CA . TYR B 1 147 ? -0.391 8.086 14.852 1 73 147 TYR B CA 1
ATOM 2857 C C . TYR B 1 147 ? -0.794 7.719 13.43 1 73 147 TYR B C 1
ATOM 2859 O O . TYR B 1 147 ? -0.167 6.863 12.805 1 73 147 TYR B O 1
ATOM 2867 N N . SER B 1 148 ? -1.762 8.328 12.969 1 74.25 148 SER B N 1
ATOM 2868 C CA . SER B 1 148 ? -2.227 8.07 11.609 1 74.25 148 SER B CA 1
ATOM 2869 C C . SER B 1 148 ? -2.725 9.344 10.945 1 74.25 148 SER B C 1
ATOM 2871 O O . SER B 1 148 ? -2.928 10.359 11.609 1 74.25 148 SER B O 1
ATOM 2873 N N . ILE B 1 149 ? -2.717 9.391 9.695 1 77.81 149 ILE B N 1
ATOM 2874 C CA . ILE B 1 149 ? -3.461 10.328 8.867 1 77.81 149 ILE B CA 1
ATOM 2875 C C . ILE B 1 149 ? -4.727 9.656 8.328 1 77.81 149 ILE B C 1
ATOM 2877 O O . ILE B 1 149 ? -4.664 8.555 7.773 1 77.81 149 ILE B O 1
ATOM 2881 N N . VAL B 1 150 ? -5.863 10.227 8.594 1 77.19 150 VAL B N 1
ATOM 2882 C CA . VAL B 1 150 ? -7.121 9.617 8.188 1 77.19 150 VAL B CA 1
ATOM 2883 C C . VAL B 1 150 ? -7.988 10.648 7.469 1 77.19 150 VAL B C 1
ATOM 2885 O O . VAL B 1 150 ? -7.871 11.852 7.723 1 77.19 150 VAL B O 1
ATOM 2888 N N . GLU B 1 151 ? -8.734 10.148 6.504 1 80.19 151 GLU B N 1
ATOM 2889 C CA . GLU B 1 151 ? -9.789 10.969 5.91 1 80.19 151 GLU B CA 1
ATOM 2890 C C . GLU B 1 151 ? -11.102 10.812 6.664 1 80.19 151 GLU B C 1
ATOM 2892 O O . GLU B 1 151 ? -11.562 9.695 6.902 1 80.19 151 GLU B O 1
ATOM 2897 N N . ILE B 1 152 ? -11.641 11.922 7.086 1 81.25 152 ILE B N 1
ATOM 2898 C CA . ILE B 1 152 ? -12.938 11.922 7.758 1 81.25 152 ILE B CA 1
ATOM 2899 C C . ILE B 1 152 ? -13.938 12.75 6.957 1 81.25 152 ILE B C 1
ATOM 2901 O O . ILE B 1 152 ? -13.633 13.883 6.562 1 81.25 152 ILE B O 1
ATOM 2905 N N . VAL B 1 153 ? -15.07 12.188 6.68 1 82.19 153 VAL B N 1
ATOM 2906 C CA . VAL B 1 153 ? -16.125 12.938 6.012 1 82.19 153 VAL B CA 1
ATOM 2907 C C . VAL B 1 153 ? -16.875 13.797 7.027 1 82.19 153 VAL B C 1
ATOM 2909 O O . VAL B 1 153 ? -17.328 13.297 8.055 1 82.19 153 VAL B O 1
ATOM 2912 N N . ALA B 1 154 ? -16.906 15.023 6.754 1 89.81 154 ALA B N 1
ATOM 2913 C CA . ALA B 1 154 ? -17.609 15.938 7.656 1 89.81 154 ALA B CA 1
ATOM 2914 C C . ALA B 1 154 ? -19.109 15.672 7.652 1 89.81 154 ALA B C 1
ATOM 2916 O O . ALA B 1 154 ? -19.734 15.625 6.594 1 89.81 154 ALA B O 1
ATOM 2917 N N . THR B 1 155 ? -19.641 15.5 8.781 1 89.06 155 THR B N 1
ATOM 2918 C CA . THR B 1 155 ? -21.078 15.289 8.93 1 89.06 155 THR B CA 1
ATOM 2919 C C . THR B 1 155 ? -21.812 16.625 9.086 1 89.06 155 THR B C 1
ATOM 2921 O O . THR B 1 155 ? -21.188 17.688 9.07 1 89.06 155 THR B O 1
ATOM 2924 N N . LYS B 1 156 ? -23.078 16.516 9.258 1 90.69 156 LYS B N 1
ATOM 2925 C CA . LYS B 1 156 ? -23.922 17.703 9.438 1 90.69 156 LYS B CA 1
ATOM 2926 C C . LYS B 1 156 ? -23.531 18.469 10.703 1 90.69 156 LYS B C 1
ATOM 2928 O O . LYS B 1 156 ? -23.672 19.688 10.766 1 90.69 156 LYS B O 1
ATOM 2933 N N . LYS B 1 157 ? -23.016 17.812 11.734 1 89.62 157 LYS B N 1
ATOM 2934 C CA . LYS B 1 157 ? -22.609 18.422 13 1 89.62 157 LYS B CA 1
ATOM 2935 C C . LYS B 1 157 ? -21.484 19.438 12.789 1 89.62 157 LYS B C 1
ATOM 2937 O O . LYS B 1 157 ? -21.344 20.391 13.547 1 89.62 157 LYS B O 1
ATOM 2942 N N . LEU B 1 158 ? -20.797 19.203 11.742 1 90.5 158 LEU B N 1
ATOM 2943 C CA . LEU B 1 158 ? -19.641 20.062 11.492 1 90.5 158 LEU B CA 1
ATOM 2944 C C . LEU B 1 158 ? -19.969 21.109 10.422 1 90.5 158 LEU B C 1
ATOM 2946 O O . LEU B 1 158 ? -19.141 21.969 10.109 1 90.5 158 LEU B O 1
ATOM 2950 N N . ASP B 1 159 ? -21.156 21.047 9.938 1 93.56 159 ASP B N 1
ATOM 2951 C CA . ASP B 1 159 ? -21.547 21.875 8.797 1 93.56 159 ASP B CA 1
ATOM 2952 C C . ASP B 1 159 ? -21.547 23.344 9.172 1 93.56 159 ASP B C 1
ATOM 2954 O O . ASP B 1 159 ? -22.109 23.734 10.203 1 93.56 159 ASP B O 1
ATOM 2958 N N . LYS B 1 160 ? -20.953 24.141 8.336 1 94.38 160 LYS B N 1
ATOM 2959 C CA . LYS B 1 160 ? -20.906 25.594 8.43 1 94.38 160 LYS B CA 1
ATOM 2960 C C . LYS B 1 160 ? -20.234 26.047 9.727 1 94.38 160 LYS B C 1
ATOM 2962 O O . LYS B 1 160 ? -20.688 26.984 10.375 1 94.38 160 LYS B O 1
ATOM 2967 N N . ARG B 1 161 ? -19.266 25.375 10.234 1 93.12 161 ARG B N 1
ATOM 2968 C CA . ARG B 1 161 ? -18.422 25.766 11.359 1 93.12 161 ARG B CA 1
ATOM 2969 C C . ARG B 1 161 ? -16.984 26 10.914 1 93.12 161 ARG B C 1
ATOM 2971 O O . ARG B 1 161 ? -16.484 25.281 10.047 1 93.12 161 ARG B O 1
ATOM 2978 N N . SER B 1 162 ? -16.484 26.969 11.492 1 93.25 162 SER B N 1
ATOM 2979 C CA . SER B 1 162 ? -15.086 27.219 11.18 1 93.25 162 SER B CA 1
ATOM 2980 C C . SER B 1 162 ? -14.172 26.281 11.953 1 93.25 162 SER B C 1
ATOM 2982 O O . SER B 1 162 ? -14.578 25.688 12.961 1 93.25 162 SER B O 1
ATOM 2984 N N . LEU B 1 163 ? -12.938 26.094 11.422 1 90.31 163 LEU B N 1
ATOM 2985 C CA . LEU B 1 163 ? -11.961 25.25 12.109 1 90.31 163 LEU B CA 1
ATOM 2986 C C . LEU B 1 163 ? -11.664 25.797 13.5 1 90.31 163 LEU B C 1
ATOM 2988 O O . LEU B 1 163 ? -11.453 25.031 14.445 1 90.31 163 LEU B O 1
ATOM 2992 N N . GLY B 1 164 ? -11.648 27.109 13.531 1 87.25 164 GLY B N 1
ATOM 2993 C CA . GLY B 1 164 ? -11.43 27.75 14.82 1 87.25 164 GLY B CA 1
ATOM 2994 C C . GLY B 1 164 ? -12.523 27.453 15.828 1 87.25 164 GLY B C 1
ATOM 2995 O O . GLY B 1 164 ? -12.25 27.25 17.016 1 87.25 164 GLY B O 1
ATOM 2996 N N . ASP B 1 165 ? -13.719 27.438 15.391 1 88 165 ASP B N 1
ATOM 2997 C CA . ASP B 1 165 ? -14.859 27.156 16.25 1 88 165 ASP B CA 1
ATOM 2998 C C . ASP B 1 165 ? -14.797 25.719 16.797 1 88 165 ASP B C 1
ATOM 3000 O O . ASP B 1 165 ? -15.102 25.484 17.969 1 88 165 ASP B O 1
ATOM 3004 N N . ILE B 1 166 ? -14.469 24.891 15.938 1 85.62 166 ILE B N 1
ATOM 3005 C CA . ILE B 1 166 ? -14.445 23.484 16.312 1 85.62 166 ILE B CA 1
ATOM 3006 C C . ILE B 1 166 ? -13.219 23.203 17.188 1 85.62 166 ILE B C 1
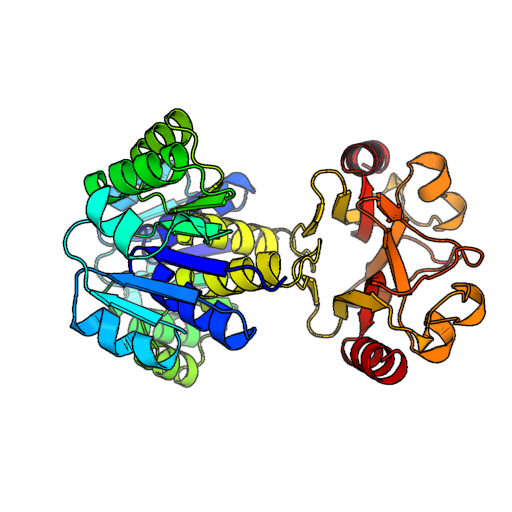ATOM 3008 O O . ILE B 1 166 ? -13.297 22.422 18.141 1 85.62 166 ILE B O 1
ATOM 3012 N N . ASP B 1 167 ? -12.148 23.875 16.969 1 83.81 167 ASP B N 1
ATOM 3013 C CA . ASP B 1 167 ? -10.859 23.766 17.641 1 83.81 167 ASP B CA 1
ATOM 3014 C C . ASP B 1 167 ? -10.508 22.297 17.891 1 83.81 167 ASP B C 1
ATOM 3016 O O . ASP B 1 167 ? -10.344 21.891 19.047 1 83.81 167 ASP B O 1
ATOM 3020 N N . VAL B 1 168 ? -10.352 21.578 16.844 1 80.69 168 VAL B N 1
ATOM 3021 C CA . VAL B 1 168 ? -10.125 20.141 16.875 1 80.69 168 VAL B CA 1
ATOM 3022 C C . VAL B 1 168 ? -8.859 19.828 17.672 1 80.69 168 VAL B C 1
ATOM 3024 O O . VAL B 1 168 ? -8.797 18.812 18.375 1 80.69 168 VAL B O 1
ATOM 3027 N N . ARG B 1 169 ? -7.926 20.672 17.578 1 81.06 169 ARG B N 1
ATOM 3028 C CA . ARG B 1 169 ? -6.68 20.453 18.297 1 81.06 169 ARG B CA 1
ATOM 3029 C C . ARG B 1 169 ? -6.902 20.5 19.812 1 81.06 169 ARG B C 1
ATOM 3031 O O . ARG B 1 169 ? -6.477 19.609 20.531 1 81.06 169 ARG B O 1
ATOM 3038 N N . ALA B 1 170 ? -7.59 21.5 20.234 1 79.75 170 ALA B N 1
ATOM 3039 C CA . ALA B 1 170 ? -7.816 21.703 21.672 1 79.75 170 ALA B CA 1
ATOM 3040 C C . ALA B 1 170 ? -8.812 20.688 22.219 1 79.75 170 ALA B C 1
ATOM 3042 O O . ALA B 1 170 ? -8.648 20.188 23.328 1 79.75 170 ALA B O 1
ATOM 3043 N N . ASN B 1 171 ? -9.75 20.359 21.453 1 83.94 171 ASN B N 1
ATOM 3044 C CA . ASN B 1 171 ? -10.859 19.547 21.969 1 83.94 171 ASN B CA 1
ATOM 3045 C C . ASN B 1 171 ? -10.594 18.062 21.781 1 83.94 171 ASN B C 1
ATOM 3047 O O . ASN B 1 171 ? -11.094 17.234 22.562 1 83.94 171 ASN B O 1
ATOM 3051 N N . PHE B 1 172 ? -9.828 17.703 20.766 1 84.69 172 PHE B N 1
ATOM 3052 C CA . PHE B 1 172 ? -9.711 16.281 20.453 1 84.69 172 PHE B CA 1
ATOM 3053 C C . PHE B 1 172 ? -8.25 15.875 20.328 1 84.69 172 PHE B C 1
ATOM 3055 O O . PHE B 1 172 ? -7.945 14.688 20.203 1 84.69 172 PHE B O 1
ATOM 3062 N N . GLY B 1 173 ? -7.422 16.812 20.266 1 79.75 173 GLY B N 1
ATOM 3063 C CA . GLY B 1 173 ? -6.008 16.5 20.188 1 79.75 173 GLY B CA 1
ATOM 3064 C C . GLY B 1 173 ? -5.555 16.141 18.781 1 79.75 173 GLY B C 1
ATOM 3065 O O . GLY B 1 173 ? -4.504 15.523 18.609 1 79.75 173 GLY B O 1
ATOM 3066 N N . CYS B 1 174 ? -6.371 16.312 17.812 1 85.75 174 CYS B N 1
ATOM 3067 C CA . CYS B 1 174 ? -6.016 16.047 16.422 1 85.75 174 CYS B CA 1
ATOM 3068 C C . CYS B 1 174 ? -5.934 17.359 15.633 1 85.75 174 CYS B C 1
ATOM 3070 O O . CYS B 1 174 ? -6.332 18.406 16.125 1 85.75 174 CYS B O 1
ATOM 3072 N N . ASN B 1 175 ? -5.328 17.234 14.406 1 84.56 175 ASN B N 1
ATOM 3073 C CA . ASN B 1 175 ? -5.168 18.391 13.523 1 84.56 175 ASN B CA 1
ATOM 3074 C C . ASN B 1 175 ? -5.746 18.125 12.141 1 84.56 175 ASN B C 1
ATOM 3076 O O . ASN B 1 175 ? -5.535 17.047 11.57 1 84.56 175 ASN B O 1
ATOM 3080 N N . ILE B 1 176 ? -6.527 19.062 11.766 1 87.56 176 ILE B N 1
ATOM 3081 C CA . ILE B 1 176 ? -7 19 10.391 1 87.56 176 ILE B CA 1
ATOM 3082 C C 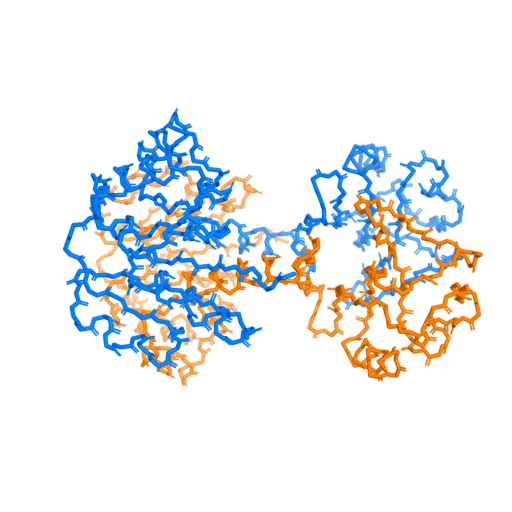. ILE B 1 176 ? -5.977 19.656 9.461 1 87.56 176 ILE B C 1
ATOM 3084 O O . ILE B 1 176 ? -5.738 20.859 9.555 1 87.56 176 ILE B O 1
ATOM 3088 N N . VAL B 1 177 ? -5.465 18.875 8.609 1 81.62 177 VAL B N 1
ATOM 3089 C CA . VAL B 1 177 ? -4.359 19.391 7.805 1 81.62 177 VAL B CA 1
ATOM 3090 C C . VAL B 1 177 ? -4.848 19.703 6.398 1 81.62 177 VAL B C 1
ATOM 3092 O O . VAL B 1 177 ? -4.148 20.375 5.625 1 81.62 177 VAL B O 1
ATOM 3095 N N . GLY B 1 178 ? -5.996 19.297 6.074 1 83.62 178 GLY B N 1
ATOM 3096 C CA . GLY B 1 178 ? -6.547 19.547 4.75 1 83.62 178 GLY B CA 1
ATOM 3097 C C . GLY B 1 178 ? -8.047 19.328 4.676 1 83.62 178 GLY B C 1
ATOM 3098 O O . GLY B 1 178 ? -8.602 18.562 5.465 1 83.62 178 GLY B O 1
ATOM 3099 N N . ILE B 1 179 ? -8.625 20.031 3.717 1 87.69 179 ILE B N 1
ATOM 3100 C CA . ILE B 1 179 ? -10.039 19.875 3.398 1 87.69 179 ILE B CA 1
ATOM 3101 C C . ILE B 1 179 ? -10.203 19.656 1.897 1 87.69 179 ILE B C 1
ATOM 3103 O O . ILE B 1 179 ? -9.672 20.406 1.086 1 87.69 179 ILE B O 1
ATOM 3107 N N . LYS B 1 180 ? -10.773 18.578 1.625 1 83 180 LYS B N 1
ATOM 3108 C CA . LYS B 1 180 ? -11.156 18.344 0.236 1 83 180 LYS B CA 1
ATOM 3109 C C . LYS B 1 180 ? -12.633 18.641 0.01 1 83 180 LYS B C 1
ATOM 3111 O O . LYS B 1 180 ? -13.492 18.109 0.715 1 83 180 LYS B O 1
ATOM 3116 N N . ARG B 1 181 ? -12.875 19.594 -0.923 1 85.38 181 ARG B N 1
ATOM 3117 C CA . ARG B 1 181 ? -14.234 20 -1.258 1 85.38 181 ARG B CA 1
ATOM 3118 C C . ARG B 1 181 ? -14.445 20.016 -2.768 1 85.38 181 ARG B C 1
ATOM 3120 O O . ARG B 1 181 ? -13.797 20.781 -3.484 1 85.38 181 ARG B O 1
ATOM 3127 N N . ASP B 1 182 ? -15.391 19.234 -3.193 1 79.62 182 ASP B N 1
ATOM 3128 C CA . ASP B 1 182 ? -15.75 19.219 -4.605 1 79.62 182 ASP B CA 1
ATOM 3129 C C . ASP B 1 182 ? -14.516 19.062 -5.488 1 79.62 182 ASP B C 1
ATOM 3131 O O . ASP B 1 182 ? -14.328 19.812 -6.449 1 79.62 182 ASP B O 1
ATOM 3135 N N . GLY B 1 183 ? -13.641 18.25 -5.102 1 69.81 183 GLY B N 1
ATOM 3136 C CA . GLY B 1 183 ? -12.461 17.938 -5.902 1 69.81 183 GLY B CA 1
ATOM 3137 C C . GLY B 1 183 ? -11.312 18.906 -5.664 1 69.81 183 GLY B C 1
ATOM 3138 O O . GLY B 1 183 ? -10.219 18.703 -6.195 1 69.81 183 GLY B O 1
ATOM 3139 N N . HIS B 1 184 ? -11.617 19.938 -4.883 1 76.56 184 HIS B N 1
ATOM 3140 C CA . HIS B 1 184 ? -10.57 20.906 -4.559 1 76.56 184 HIS B CA 1
ATOM 3141 C C . HIS B 1 184 ? -9.984 20.625 -3.18 1 76.56 184 HIS B C 1
ATOM 3143 O O . HIS B 1 184 ? -10.703 20.25 -2.254 1 76.56 184 HIS B O 1
ATOM 3149 N N . PHE B 1 185 ? -8.648 20.781 -3.088 1 76.25 185 PHE B N 1
ATOM 3150 C CA . PHE B 1 185 ? -7.949 20.5 -1.839 1 76.25 185 PHE B CA 1
ATOM 3151 C C . PHE B 1 185 ? -7.48 21.797 -1.183 1 76.25 185 PHE B C 1
ATOM 3153 O O . PHE B 1 185 ? -6.766 22.578 -1.801 1 76.25 185 PHE B O 1
ATOM 3160 N N . ILE B 1 186 ? -8.031 22.109 -0.049 1 82.88 186 ILE B N 1
ATOM 3161 C CA . ILE B 1 186 ? -7.559 23.203 0.793 1 82.88 186 ILE B CA 1
ATOM 3162 C C . ILE B 1 186 ? -6.52 22.672 1.78 1 82.88 186 ILE B C 1
ATOM 3164 O O . ILE B 1 186 ? -6.855 21.969 2.734 1 82.88 186 ILE B O 1
ATOM 3168 N N . ILE B 1 187 ? -5.328 22.906 1.522 1 76.5 187 ILE B N 1
ATOM 3169 C CA . ILE B 1 187 ? -4.258 22.422 2.393 1 76.5 187 ILE B CA 1
ATOM 3170 C C . ILE B 1 187 ? -3.979 23.453 3.48 1 76.5 187 ILE B C 1
ATOM 3172 O O . ILE B 1 187 ? -4.02 24.672 3.223 1 76.5 187 ILE B O 1
ATOM 3176 N N . ALA B 1 188 ? -3.615 22.984 4.637 1 76.25 188 ALA B N 1
ATOM 3177 C CA . ALA B 1 188 ? -3.293 23.812 5.797 1 76.25 188 ALA B CA 1
ATOM 3178 C C . ALA B 1 188 ? -4.383 24.859 6.047 1 76.25 188 ALA B C 1
ATOM 3180 O O . ALA B 1 188 ? -4.109 26.047 6.082 1 76.25 188 ALA B O 1
ATOM 3181 N N . PRO B 1 189 ? -5.551 24.328 6.148 1 84.06 189 PRO B N 1
ATOM 3182 C CA . PRO B 1 189 ? -6.637 25.281 6.387 1 84.06 189 PRO B CA 1
ATOM 3183 C C . PRO B 1 189 ? -6.41 26.141 7.629 1 84.06 189 PRO B C 1
ATOM 3185 O O . PRO B 1 189 ? -5.75 25.703 8.57 1 84.06 189 PRO B O 1
ATOM 3188 N N . SER B 1 190 ? -6.867 27.375 7.516 1 82.69 190 SER B N 1
ATOM 3189 C CA . SER B 1 190 ? -6.77 28.297 8.641 1 82.69 190 SER B CA 1
ATOM 3190 C C . SER B 1 190 ? -7.965 28.172 9.578 1 82.69 190 SER B C 1
ATOM 3192 O O . SER B 1 190 ? -8.938 27.469 9.258 1 82.69 190 SER B O 1
ATOM 3194 N N . ALA B 1 191 ? -7.855 28.875 10.633 1 85.19 191 ALA B N 1
ATOM 3195 C CA . ALA B 1 191 ? -8.93 28.844 11.633 1 85.19 191 ALA B CA 1
ATOM 3196 C C . ALA B 1 191 ? -10.227 29.406 11.055 1 85.19 191 ALA B C 1
ATOM 3198 O O . ALA B 1 191 ? -11.32 29 11.477 1 85.19 191 ALA B O 1
ATOM 3199 N N . ASP B 1 192 ? -10.086 30.188 10.023 1 90.31 192 ASP B N 1
ATOM 3200 C CA . ASP B 1 192 ? -11.258 30.875 9.477 1 90.31 192 ASP B CA 1
ATOM 3201 C C . ASP B 1 192 ? -11.953 30.016 8.422 1 90.31 192 ASP B C 1
ATOM 3203 O O . ASP B 1 192 ? -13.086 30.297 8.039 1 90.31 192 ASP B O 1
ATOM 3207 N N . ASP B 1 193 ? -11.281 29.016 8.062 1 91.56 193 ASP B N 1
ATOM 3208 C CA . ASP B 1 193 ? -11.883 28.188 7.027 1 91.56 193 ASP B CA 1
ATOM 3209 C C . ASP B 1 193 ? -13.109 27.453 7.562 1 91.56 193 ASP B C 1
ATOM 3211 O O . ASP B 1 193 ? -13.109 26.984 8.703 1 91.56 193 ASP B O 1
ATOM 3215 N N . MET B 1 194 ? -14.078 27.422 6.691 1 94.19 194 MET B N 1
ATOM 3216 C CA . MET B 1 194 ? -15.328 26.766 7.059 1 94.19 194 MET B CA 1
ATOM 3217 C C . MET B 1 194 ? -15.336 25.312 6.613 1 94.19 194 MET B C 1
ATOM 3219 O O . MET B 1 194 ? -14.773 24.969 5.57 1 94.19 194 MET B O 1
ATOM 3223 N N . ILE B 1 195 ? -15.977 24.531 7.418 1 94.25 195 ILE B N 1
ATOM 3224 C CA . ILE B 1 195 ? -16.219 23.141 7.055 1 94.25 195 ILE B CA 1
ATOM 3225 C C . ILE B 1 195 ? -17.672 22.984 6.609 1 94.25 195 ILE B C 1
ATOM 3227 O O . ILE B 1 195 ? -18.594 23.547 7.219 1 94.25 195 ILE B O 1
ATOM 3231 N N . TYR B 1 196 ? -17.875 22.297 5.547 1 94.81 196 TYR B N 1
ATOM 3232 C CA . TYR B 1 196 ? -19.219 22 5.059 1 94.81 196 TYR B CA 1
ATOM 3233 C C . TYR B 1 196 ? -19.484 20.5 5.082 1 94.81 196 TYR B C 1
ATOM 3235 O O . TYR B 1 196 ? -18.547 19.688 5.016 1 94.81 196 TYR B O 1
ATOM 3243 N N . GLU B 1 197 ? -20.719 20.25 5.188 1 92.75 197 GLU B N 1
ATOM 3244 C CA . GLU B 1 197 ? -21.125 18.844 5.125 1 92.75 197 GLU B CA 1
ATOM 3245 C C . GLU B 1 197 ? -20.594 18.172 3.863 1 92.75 197 GLU B C 1
ATOM 3247 O O . GLU B 1 197 ? -20.609 18.766 2.781 1 92.75 197 GLU B O 1
ATOM 3252 N N . ASN B 1 198 ? -20 17.016 4.059 1 87.94 198 ASN B N 1
ATOM 3253 C CA . ASN B 1 198 ? -19.5 16.172 2.986 1 87.94 198 ASN B CA 1
ATOM 3254 C C . ASN B 1 198 ? -18.078 16.562 2.574 1 87.94 198 ASN B C 1
ATOM 3256 O O . ASN B 1 198 ? -17.484 15.938 1.693 1 87.94 198 ASN B O 1
ATOM 3260 N N . ASP B 1 199 ? -17.594 17.641 3.271 1 88.94 199 ASP B N 1
ATOM 3261 C CA . ASP B 1 199 ? -16.172 17.859 3.104 1 88.94 199 ASP B CA 1
ATOM 3262 C C . ASP B 1 199 ? -15.375 16.625 3.543 1 88.94 199 ASP B C 1
ATOM 3264 O O . ASP B 1 199 ? -15.789 15.906 4.449 1 88.94 199 ASP B O 1
ATOM 3268 N N . ILE B 1 200 ? -14.305 16.359 2.885 1 86.12 200 ILE B N 1
ATOM 3269 C CA . ILE B 1 200 ? -13.367 15.359 3.367 1 86.12 200 ILE B CA 1
ATOM 3270 C C . ILE B 1 200 ? -12.234 16.031 4.141 1 86.12 200 ILE B C 1
ATOM 3272 O O . ILE B 1 200 ? -11.492 16.844 3.58 1 86.12 200 ILE B O 1
ATOM 3276 N N . LEU B 1 201 ? -12.133 15.75 5.41 1 88 201 LEU B N 1
ATOM 3277 C CA . LEU B 1 201 ? -11.094 16.297 6.273 1 88 201 LEU B CA 1
ATOM 3278 C C . LEU B 1 201 ? -9.906 15.344 6.375 1 88 201 LEU B C 1
ATOM 3280 O O . LEU B 1 201 ? -10.094 14.141 6.574 1 88 201 LEU B O 1
ATOM 3284 N N . ILE B 1 202 ? -8.789 15.859 6.156 1 83.81 202 ILE B N 1
ATOM 3285 C CA . ILE B 1 202 ? -7.562 15.109 6.41 1 83.81 202 ILE B CA 1
ATOM 3286 C C . ILE B 1 202 ? -7.074 15.391 7.828 1 83.81 202 ILE B C 1
ATOM 3288 O O . ILE B 1 202 ? -6.637 16.5 8.133 1 83.81 202 ILE B O 1
ATOM 3292 N N . VAL B 1 203 ? -7.152 14.406 8.648 1 85.69 203 VAL B N 1
ATOM 3293 C CA . VAL B 1 203 ? -6.883 14.562 10.07 1 85.69 203 VAL B CA 1
ATOM 3294 C C . VAL B 1 203 ? -5.629 13.773 10.453 1 85.69 203 VAL B C 1
ATOM 3296 O O . VAL B 1 203 ? -5.449 12.641 10.008 1 85.69 203 VAL B O 1
ATOM 3299 N N . ILE B 1 204 ? -4.816 14.414 11.148 1 82.81 204 ILE B N 1
ATOM 3300 C CA . ILE B 1 204 ? -3.627 13.758 11.68 1 82.81 204 ILE B CA 1
ATOM 3301 C C . ILE B 1 204 ? -3.67 13.766 13.211 1 82.81 204 ILE B C 1
ATOM 3303 O O . ILE B 1 204 ? -4.07 14.758 13.82 1 82.81 204 ILE B O 1
ATOM 3307 N N . GLY B 1 205 ? -3.311 12.695 13.852 1 81.62 205 GLY B N 1
ATOM 3308 C CA . GLY B 1 205 ? -3.256 12.633 15.305 1 81.62 205 GLY B CA 1
ATOM 3309 C C . GLY B 1 205 ? -3.082 11.219 15.836 1 81.62 205 GLY B C 1
ATOM 3310 O O . GLY B 1 205 ? -2.803 10.297 15.07 1 81.62 205 GLY B O 1
ATOM 3311 N N . GLN B 1 206 ? -3.111 11.133 17.109 1 80.38 206 GLN B N 1
ATOM 3312 C CA . GLN B 1 206 ? -3.127 9.812 17.734 1 80.38 206 GLN B CA 1
ATOM 3313 C C . GLN B 1 206 ? -4.387 9.047 17.344 1 80.38 206 GLN B C 1
ATOM 3315 O O . GLN B 1 206 ? -5.473 9.625 17.266 1 80.38 206 GLN B O 1
ATOM 3320 N N . ASN B 1 207 ? -4.207 7.828 17.125 1 78.44 207 ASN B N 1
ATOM 3321 C CA . ASN B 1 207 ? -5.316 6.98 16.703 1 78.44 207 ASN B CA 1
ATOM 3322 C C . ASN B 1 207 ? -6.523 7.137 17.625 1 78.44 207 ASN B C 1
ATOM 3324 O O . ASN B 1 207 ? -7.652 7.27 17.156 1 78.44 207 ASN B O 1
ATOM 3328 N N . LYS B 1 208 ? -6.223 7.133 18.938 1 81.94 208 LYS B N 1
ATOM 3329 C CA . LYS B 1 208 ? -7.312 7.246 19.906 1 81.94 208 LYS B CA 1
ATOM 3330 C C . LYS B 1 208 ? -8.039 8.578 19.766 1 81.94 208 LYS B C 1
ATOM 3332 O O . LYS B 1 208 ? -9.258 8.648 19.891 1 81.94 208 LYS B O 1
ATOM 3337 N N . ASP B 1 209 ? -7.332 9.688 19.562 1 86.94 209 ASP B N 1
ATOM 3338 C CA . ASP B 1 209 ? -7.914 11.016 19.422 1 86.94 209 ASP B CA 1
ATOM 3339 C C . ASP B 1 209 ? -8.734 11.133 18.141 1 86.94 209 ASP B C 1
ATOM 3341 O O . ASP B 1 209 ? -9.805 11.75 18.141 1 86.94 209 ASP B O 1
ATOM 3345 N N . ILE B 1 210 ? -8.234 10.555 17.094 1 85.75 210 ILE B N 1
ATOM 3346 C CA . ILE B 1 210 ? -8.938 10.578 15.812 1 85.75 210 ILE B CA 1
ATOM 3347 C C . ILE B 1 210 ? -10.266 9.828 15.938 1 85.75 210 ILE B C 1
ATOM 3349 O O . ILE B 1 210 ? -11.289 10.281 15.43 1 85.75 210 ILE B O 1
ATOM 3353 N N . GLU B 1 211 ? -10.164 8.727 16.578 1 81.12 211 GLU B N 1
ATOM 3354 C CA . GLU B 1 211 ? -11.375 7.949 16.797 1 81.12 211 GLU B CA 1
ATOM 3355 C C . GLU B 1 211 ? -12.422 8.758 17.562 1 81.12 211 GLU B C 1
ATOM 3357 O O . GLU B 1 211 ? -13.609 8.719 17.234 1 81.12 211 GLU B O 1
ATOM 3362 N N . THR B 1 212 ? -11.969 9.445 18.609 1 85.31 212 THR B N 1
ATOM 3363 C CA . THR B 1 212 ? -12.852 10.289 19.406 1 85.31 212 THR B CA 1
ATOM 3364 C C . THR B 1 212 ? -13.469 11.383 18.547 1 85.31 212 THR B C 1
ATOM 3366 O O . THR B 1 212 ? -14.664 11.672 18.656 1 85.31 212 THR B O 1
ATOM 3369 N N . PHE B 1 213 ? -12.703 11.977 17.734 1 87.69 213 PHE B N 1
ATOM 3370 C CA . PHE B 1 213 ? -13.18 13.023 16.844 1 87.69 213 PHE B CA 1
ATOM 3371 C C . PHE B 1 213 ? -14.219 12.477 15.867 1 87.69 213 PHE B C 1
ATOM 3373 O O . PHE B 1 213 ? -15.234 13.125 15.609 1 87.69 213 PHE B O 1
ATOM 3380 N N . GLU B 1 214 ? -13.891 11.344 15.273 1 81.12 214 GLU B N 1
ATOM 3381 C CA . GLU B 1 214 ? -14.805 10.727 14.32 1 81.12 214 GLU B CA 1
ATOM 3382 C C . GLU B 1 214 ? -16.156 10.414 14.961 1 81.12 214 GLU B C 1
ATOM 3384 O O . GLU B 1 214 ? -17.203 10.594 14.344 1 81.12 214 GLU B O 1
ATOM 3389 N N . LYS B 1 215 ? -16.078 9.977 16.188 1 76.56 215 LYS B N 1
ATOM 3390 C CA . LYS B 1 215 ? -17.297 9.609 16.906 1 76.56 215 LYS B CA 1
ATOM 3391 C C . LYS B 1 215 ? -18.109 10.844 17.266 1 76.56 215 LYS B C 1
ATOM 3393 O O . LYS B 1 215 ? -19.344 10.836 17.141 1 76.56 215 LYS B O 1
ATOM 3398 N N . LYS B 1 216 ? -17.391 11.852 17.703 1 72.94 216 LYS B N 1
ATOM 3399 C CA . LYS B 1 216 ? -18.109 13.031 18.156 1 72.94 216 LYS B CA 1
ATOM 3400 C C . LYS B 1 216 ? -18.516 13.914 16.984 1 72.94 216 LYS B C 1
ATOM 3402 O O . LYS B 1 216 ? -19.5 14.664 17.078 1 72.94 216 LYS B O 1
ATOM 3407 N N . GLY B 1 217 ? -17.734 13.883 15.945 1 64.31 217 GLY B N 1
ATOM 3408 C CA . GLY B 1 217 ? -18.078 14.633 14.75 1 64.31 217 GLY B CA 1
ATOM 3409 C C . GLY B 1 217 ? -19.188 13.992 13.945 1 64.31 217 GLY B C 1
ATOM 3410 O O . GLY B 1 217 ? -19.688 14.586 12.984 1 64.31 217 GLY B O 1
ATOM 3411 N N . ASP B 1 218 ? -19.438 12.609 14.086 1 56.59 218 ASP B N 1
ATOM 3412 C CA . ASP B 1 218 ? -20.578 11.914 13.516 1 56.59 218 ASP B CA 1
ATOM 3413 C C . ASP B 1 218 ? -21.875 12.328 14.195 1 56.59 218 ASP B C 1
ATOM 3415 O O . ASP B 1 218 ? -21.906 12.508 15.422 1 56.59 218 ASP B O 1
#

Radius of gyration: 23.63 Å; Cα contacts (8 Å, |Δi|>4): 947; chains: 2; bounding box: 54×58×48 Å

InterPro domains:
  IPR003148 Regulator of K+ conductance, N-terminal lobe [PF02254] (5-120)
  IPR003148 Regulator of K+ conductance, N-terminal lobe [PS51201] (2-118)
  IPR006037 Regulator of K+ conductance, C-terminal [PF02080] (149-215)
  IPR006037 Regulator of K+ conductance, C-terminal [PS51202] (135-218)
  IPR036291 NAD(P)-binding domain superfamily [SSF51735] (4-134)
  IPR036721 Regulator of K+ conductance, C-terminal domain superfamily [G3DSA:3.30.70.1450] (138-217)
  IPR036721 Regulator of K+ conductance, C-terminal domain superfamily [SSF116726] (131-215)
  IPR050721 Trk/Ktr/HKT Potassium Transport [PTHR43833] (3-215)

Nearest PDB structures (foldseek):
  4j7c-assembly1_B  TM=6.873E-01  e=6.883E-29  Bacillus subtilis subsp. subtilis str. 168
  6s2j-assembly1_A  TM=6.592E-01  e=1.631E-29  Bacillus subtilis subsp. subtilis str. 168
  6s5d-assembly1_B-2  TM=6.575E-01  e=2.095E-29  Bacillus subtilis subsp. subtilis str. 168
  6s5o-assembly2_F-2  TM=6.860E-01  e=4.230E-28  Bacillus subtilis subsp. subtilis str. 168
  4j91-assembly1_B-2  TM=6.244E-01  e=2.767E-27  Bacillus subtilis subsp. subtilis str. 168

pLDDT: mean 86.87, std 11.07, range [47.47, 97.88]

Organism: Bacillus licheniformis (strain ATCC 14580 / DSM 13 / JCM 2505 / CCUG 7422 / NBRC 12200 / NCIMB 9375 / NCTC 10341 / NRRL NRS-1264 / Gibson 46) (NCBI:txid279010)

Secondary structure (DSSP, 8-state):
-PPEEEEE--SHHHHHHHHHHHHTT-EEEEEES-HHHHHHHTTTSSEEEE-S---HHHHHHHTGGG-SEEEE--SS-HHHHHHHHHHHHHTT-SEEEEE-SSHHHHHHHHHHT-SEEE-HHHHHHHHHHHHHHS--SS--EESSSSEEEEEEE--GGGTTEEHHHHTHHHHHS-EEEEEEETTEEEES--TTPEE-TT-EEEEEEEHHHHHHHHHHH-/-PPEEEEE--SHHHHHHHHHHHHTT-EEEEEES-HHHHHHHTTTSSEEEE-S---HHHHHHHTGGG-SEEEE--SS-HHHHHHHHHHHHHTT-SEEEEE-SSHHHHHHHHHHT-SEEE-HHHHHHHHHHHHHHS--SS--EESSSSEEEEEEE--GGGTTEEHHHH-HHHHHS-EEEEEEETTEEEES--TTPEE-TT-EEEEEEEHHHHHHHHHHH-

Sequence (436 aa):
MQKSYAVFGLGQFGGSLVKAFHAKGAEVLGIDKSEEKVNEYSTYATYTICANAVDEKTLKQIGIRNIDHAFVSFGDDIEASILTSLLLIEMGVPKVWTKAQNDYHQKVLHKIGVHRIIHPEKDMAKRIASHITSEKMIDFVELSPNYSIVEIVATKKLDKRSLGDIDVRANFGCNIVGIKRDGHFIIAPSADDMIYENDILIVIGQNKDIETFEKKGDMQKSYAVFGLGQFGGSLVKAFHAKGAEVLGIDKSEEKVNEYSTYATYTICANAVDEKTLKQIGIRNIDHAFVSFGDDIEASILTSLLLIEMGVPKVWTKAQNDYHQKVLHKIGVHRIIHPEKDMAKRIASHITSEKMIDFVELSPNYSIVEIVATKKLDKRSLGDIDVRANFGCNIVGIKRDGHFIIAPSADDMIYENDILIVIGQNKDIETFEKKGD